Protein 2X78 (pdb70)

Structure (mmCIF, N/CA/C/O backbone):
data_2X78
#
_entry.id   2X78
#
_cell.length_a   51.800
_cell.length_b   98.040
_cell.length_c   240.320
_cell.angle_alpha   90.00
_cell.angle_beta   90.00
_cell.angle_gamma   90.00
#
_symmetry.space_group_name_H-M   'C 2 2 21'
#
loop_
_entity.id
_entity.type
_entity.pdbx_description
1 polymer INTEGRASE
2 water water
#
loop_
_atom_site.group_PDB
_atom_site.id
_atom_site.type_symbol
_atom_site.label_atom_id
_atom_site.label_alt_id
_atom_site.label_comp_id
_atom_site.label_asym_id
_atom_site.label_entity_id
_atom_site.label_seq_id
_atom_site.pdbx_PDB_ins_code
_atom_site.Cartn_x
_atom_site.Cartn_y
_atom_site.Cartn_z
_atom_site.occupancy
_atom_site.B_iso_or_equiv
_atom_site.auth_seq_id
_atom_site.auth_comp_id
_atom_site.auth_asym_id
_atom_site.auth_atom_id
_atom_site.pdbx_PDB_model_num
ATOM 1 N N . GLN A 1 10 ? 42.065 42.385 98.150 1.00 61.19 119 GLN A N 1
ATOM 2 C CA . GLN A 1 10 ? 42.976 41.210 98.310 1.00 61.56 119 GLN A CA 1
ATOM 3 C C . GLN A 1 10 ? 42.198 39.893 98.293 1.00 60.57 119 GLN A C 1
ATOM 4 O O . GLN A 1 10 ? 41.190 39.758 98.980 1.00 60.78 119 GLN A O 1
ATOM 10 N N . LYS A 1 11 ? 42.679 38.930 97.505 1.00 59.68 120 LYS A N 1
ATOM 11 C CA . LYS A 1 11 ? 42.050 37.607 97.376 1.00 57.84 120 LYS A CA 1
ATOM 12 C C . LYS A 1 11 ? 42.940 36.511 97.981 1.00 56.42 120 LYS A C 1
ATOM 13 O O . LYS A 1 11 ? 44.158 36.698 98.093 1.00 56.34 120 LYS A O 1
ATOM 19 N N . PRO A 1 12 ? 42.343 35.361 98.375 1.00 54.98 121 PRO A N 1
ATOM 20 C CA . PRO A 1 12 ? 43.172 34.242 98.824 1.00 54.01 121 PRO A CA 1
ATOM 21 C C . PRO A 1 12 ? 44.156 33.807 97.731 1.00 52.88 121 PRO A C 1
ATOM 22 O O . PRO A 1 12 ? 43.869 33.971 96.545 1.00 53.61 121 PRO A O 1
ATOM 26 N N . PHE A 1 13 ? 45.309 33.278 98.137 1.00 51.14 122 PHE A N 1
ATOM 27 C CA . PHE A 1 13 ? 46.373 32.835 97.213 1.00 49.58 122 PHE A CA 1
ATOM 28 C C . PHE A 1 13 ? 47.208 33.955 96.566 1.00 49.35 122 PHE A C 1
ATOM 29 O O . PHE A 1 13 ? 48.077 33.664 95.751 1.00 50.08 122 PHE A O 1
ATOM 37 N N . ASP A 1 14 ? 46.964 35.216 96.928 1.00 48.42 123 ASP A N 1
ATOM 38 C CA . ASP A 1 14 ? 47.769 36.335 96.423 1.00 47.98 123 ASP A CA 1
ATOM 39 C C . ASP A 1 14 ? 49.216 36.241 96.895 1.00 47.55 123 ASP A C 1
ATOM 40 O O . ASP A 1 14 ? 50.150 36.380 96.101 1.00 47.88 123 ASP A O 1
ATOM 45 N N . LYS A 1 15 ? 49.387 36.006 98.195 1.00 45.38 124 LYS A N 1
ATOM 46 C CA . LYS A 1 15 ? 50.693 36.009 98.824 1.00 43.41 124 LYS A CA 1
ATOM 47 C C . LYS A 1 15 ? 50.783 34.875 99.838 1.00 41.19 124 LYS A C 1
ATOM 48 O O . LYS A 1 15 ? 49.980 34.814 100.770 1.00 40.73 124 LYS A O 1
ATOM 54 N N . PHE A 1 16 ? 51.735 33.965 99.623 1.00 38.26 125 PHE A N 1
ATOM 55 C CA . PHE A 1 16 ? 52.058 32.914 100.584 1.00 35.93 125 PHE A CA 1
ATOM 56 C C . PHE A 1 16 ? 53.289 33.343 101.373 1.00 35.74 125 PHE A C 1
ATOM 57 O O . PHE A 1 16 ? 54.177 34.010 100.830 1.00 34.67 125 PHE A O 1
ATOM 65 N N . PHE A 1 17 ? 53.330 32.947 102.645 1.00 34.23 126 PHE A N 1
ATOM 66 C CA . PHE A 1 17 ? 54.515 33.079 103.491 1.00 33.39 126 PHE A CA 1
ATOM 67 C C . PHE A 1 17 ? 54.968 31.681 103.812 1.00 32.34 126 PHE A C 1
ATOM 68 O O . PHE A 1 17 ? 54.210 30.923 104.432 1.00 31.53 126 PHE A O 1
ATOM 76 N N . ILE A 1 18 ? 56.176 31.324 103.368 1.00 29.58 127 ILE A N 1
ATOM 77 C CA . ILE A 1 18 ? 56.716 29.988 103.625 1.00 29.81 127 ILE A CA 1
ATOM 78 C C . ILE A 1 18 ? 57.942 30.005 104.528 1.00 30.17 127 ILE A C 1
ATOM 79 O O . ILE A 1 18 ? 58.745 30.945 104.494 1.00 30.57 127 ILE A O 1
ATOM 84 N N . ASP A 1 19 ? 58.087 28.942 105.309 1.00 28.41 128 ASP A N 1
ATOM 85 C CA . ASP A 1 19 ? 59.216 28.791 106.205 1.00 29.77 128 ASP A CA 1
ATOM 86 C C . ASP A 1 19 ? 59.261 27.359 106.683 1.00 28.88 128 ASP A C 1
ATOM 87 O O . ASP A 1 19 ? 58.289 26.611 106.514 1.00 28.09 128 ASP A O 1
ATOM 92 N N . TYR A 1 20 ? 60.388 26.986 107.281 1.00 27.58 129 TYR A N 1
ATOM 93 C CA . TYR A 1 20 ? 60.537 25.689 107.899 1.00 27.36 129 TYR A CA 1
ATOM 94 C C . TYR A 1 20 ? 60.618 25.783 109.412 1.00 28.02 129 TYR A C 1
ATOM 95 O O . TYR A 1 20 ? 61.288 26.670 109.956 1.00 28.52 129 TYR A O 1
ATOM 104 N N . ILE A 1 21 ? 59.935 24.855 110.081 1.00 27.43 130 ILE A N 1
ATOM 105 C CA . ILE A 1 21 ? 60.122 24.621 111.506 1.00 27.11 130 ILE A CA 1
ATOM 106 C C . ILE A 1 21 ? 60.912 23.321 111.650 1.00 27.12 130 ILE A C 1
ATOM 107 O O . ILE A 1 21 ? 60.688 22.382 110.894 1.00 27.26 130 ILE A O 1
ATOM 112 N N . GLY A 1 22 ? 61.835 23.276 112.611 1.00 26.06 131 GLY A N 1
ATOM 113 C CA . GLY A 1 22 ? 62.665 22.098 112.844 1.00 27.38 131 GLY A CA 1
ATOM 114 C C . GLY A 1 22 ? 64.164 22.402 112.828 1.00 27.12 131 GLY A C 1
ATOM 115 O O . GLY A 1 22 ? 64.556 23.543 112.589 1.00 28.92 131 GLY A O 1
ATOM 116 N N . PRO A 1 23 ? 65.014 21.384 113.050 1.00 27.10 132 PRO A N 1
ATOM 117 C CA . PRO A 1 23 ? 64.637 19.976 113.199 1.00 26.76 132 PRO A CA 1
ATOM 118 C C . PRO A 1 23 ? 63.947 19.689 114.521 1.00 27.84 132 PRO A C 1
ATOM 119 O O . PRO A 1 23 ? 64.169 20.393 115.517 1.00 28.57 132 PRO A O 1
ATOM 123 N N . LEU A 1 24 ? 63.089 18.673 114.487 1.00 27.28 133 LEU A N 1
ATOM 124 C CA . LEU A 1 24 ? 62.313 18.221 115.610 1.00 28.14 133 LEU A CA 1
ATOM 125 C C . LEU A 1 24 ? 62.746 16.775 115.816 1.00 29.41 133 LEU A C 1
ATOM 126 O O . LEU A 1 24 ? 63.350 16.189 114.909 1.00 28.91 133 LEU A O 1
ATOM 131 N N . PRO A 1 25 ? 62.482 16.198 117.007 1.00 30.51 134 PRO A N 1
ATOM 132 C CA . PRO A 1 25 ? 62.870 14.792 117.211 1.00 31.93 134 PRO A CA 1
ATOM 133 C C . PRO A 1 25 ? 62.306 13.906 116.092 1.00 33.22 134 PRO A C 1
ATOM 134 O O . PRO A 1 25 ? 61.092 13.943 115.849 1.00 32.50 134 PRO A O 1
ATOM 138 N N . PRO A 1 26 ? 63.175 13.121 115.414 1.00 34.89 135 PRO A N 1
ATOM 139 C CA . PRO A 1 26 ? 62.761 12.385 114.208 1.00 35.46 135 PRO A CA 1
ATOM 140 C C . PRO A 1 26 ? 61.573 11.448 114.425 1.00 36.19 135 PRO A C 1
ATOM 141 O O . PRO A 1 26 ? 61.481 10.790 115.459 1.00 35.99 135 PRO A O 1
ATOM 145 N N . SER A 1 27 ? 60.678 11.399 113.442 1.00 37.72 136 SER A N 1
ATOM 146 C CA . SER A 1 27 ? 59.511 10.506 113.469 1.00 39.08 136 SER A CA 1
ATOM 147 C C . SER A 1 27 ? 59.331 9.880 112.092 1.00 40.23 136 SER A C 1
ATOM 148 O O . SER A 1 27 ? 59.108 10.591 111.105 1.00 39.90 136 SER A O 1
ATOM 151 N N . GLN A 1 28 ? 59.451 8.554 112.036 1.00 40.97 137 GLN A N 1
ATOM 152 C CA . GLN A 1 28 ? 59.534 7.793 110.778 1.00 42.19 137 GLN A CA 1
ATOM 153 C C . GLN A 1 28 ? 60.259 8.535 109.661 1.00 41.49 137 GLN A C 1
ATOM 154 O O . GLN A 1 28 ? 59.775 8.603 108.522 1.00 41.50 137 GLN A O 1
ATOM 160 N N . GLY A 1 29 ? 61.420 9.093 110.011 1.00 39.69 138 GLY A N 1
ATOM 161 C CA . GLY A 1 29 ? 62.303 9.778 109.067 1.00 36.88 138 GLY A CA 1
ATOM 162 C C . GLY A 1 29 ? 62.113 11.279 108.997 1.00 35.95 138 GLY A C 1
ATOM 163 O O . GLY A 1 29 ? 62.992 11.996 108.523 1.00 35.37 138 GLY A O 1
ATOM 164 N N . TYR A 1 30 ? 60.965 11.759 109.469 1.00 33.83 139 TYR A N 1
ATOM 165 C CA . TYR A 1 30 ? 60.626 13.170 109.360 1.00 32.46 139 TYR A CA 1
ATOM 166 C C . TYR A 1 30 ? 61.218 13.989 110.496 1.00 31.43 139 TYR A C 1
ATOM 167 O O . TYR A 1 30 ? 61.274 13.530 111.635 1.00 30.16 139 TYR A O 1
ATOM 176 N N . LEU A 1 31 ? 61.644 15.204 110.168 1.00 30.50 140 LEU A N 1
ATOM 177 C CA . LEU A 1 31 ? 62.361 16.081 111.096 1.00 30.54 140 LEU A CA 1
ATOM 178 C C . LEU A 1 31 ? 61.895 17.536 110.991 1.00 28.90 140 LEU A C 1
ATOM 179 O O . LEU A 1 31 ? 62.148 18.340 111.892 1.00 28.22 140 LEU A O 1
ATOM 184 N N . TYR A 1 32 ? 61.241 17.873 109.880 1.00 26.38 141 TYR A N 1
ATOM 185 C CA . TYR A 1 32 ? 60.897 19.255 109.574 1.00 25.59 141 TYR A CA 1
ATOM 186 C C . TYR A 1 32 ? 59.414 19.381 109.209 1.00 25.10 141 TYR A C 1
ATOM 187 O O . TYR A 1 32 ? 58.777 18.383 108.838 1.00 23.10 141 TYR A O 1
ATOM 196 N N . VAL A 1 33 ? 58.882 20.601 109.330 1.00 22.78 142 VAL A N 1
ATOM 197 C CA . VAL A 1 33 ? 57.544 20.943 108.832 1.00 23.25 142 VAL A CA 1
ATOM 198 C C . VAL A 1 33 ? 57.634 22.212 107.980 1.00 23.93 142 VAL A C 1
ATOM 199 O O . VAL A 1 33 ? 58.062 23.253 108.478 1.00 24.70 142 VAL A O 1
ATOM 203 N N . LEU A 1 34 ? 57.229 22.133 106.707 1.00 24.17 143 LEU A N 1
ATOM 204 C CA . LEU A 1 34 ? 57.093 23.329 105.895 1.00 24.33 143 LEU A CA 1
ATOM 205 C C . LEU A 1 34 ? 55.769 23.984 106.258 1.00 24.56 143 LEU A C 1
ATOM 206 O O . LEU A 1 34 ? 54.733 23.322 106.275 1.00 23.81 143 LEU A O 1
ATOM 211 N N . VAL A 1 35 ? 55.816 25.283 106.538 1.00 25.06 144 VAL A N 1
ATOM 212 C CA . VAL A 1 35 ? 54.653 26.050 106.945 1.00 25.77 144 VAL A CA 1
ATOM 213 C C . VAL A 1 35 ? 54.325 26.996 105.800 1.00 26.85 144 VAL A C 1
ATOM 214 O O . VAL A 1 35 ? 55.187 27.751 105.361 1.00 29.03 144 VAL A O 1
ATOM 218 N N . VAL A 1 36 ? 53.102 26.930 105.282 1.00 27.49 145 VAL A N 1
ATOM 219 C CA . VAL A 1 36 ? 52.655 27.861 104.240 1.00 27.47 145 VAL A CA 1
ATOM 220 C C . VAL A 1 36 ? 51.437 28.625 104.767 1.00 28.82 145 VAL A C 1
ATOM 221 O O . VAL A 1 36 ? 50.423 28.017 105.132 1.00 28.37 145 VAL A O 1
ATOM 225 N N . VAL A 1 37 ? 51.542 29.950 104.812 1.00 29.44 146 VAL A N 1
ATOM 226 C CA . VAL A 1 37 ? 50.480 30.783 105.359 1.00 29.86 146 VAL A CA 1
ATOM 227 C C . VAL A 1 37 ? 49.969 31.720 104.273 1.00 31.04 146 VAL A C 1
ATOM 228 O O . VAL A 1 37 ? 50.744 32.451 103.669 1.00 31.68 146 VAL A O 1
ATOM 232 N N . ASP A 1 38 ? 48.663 31.672 104.021 1.00 31.34 147 ASP A N 1
ATOM 233 C CA . ASP A 1 38 ? 48.029 32.535 103.050 1.00 32.52 147 ASP A CA 1
ATOM 234 C C . ASP A 1 38 ? 47.872 33.936 103.639 1.00 33.94 147 ASP A C 1
ATOM 235 O O . ASP A 1 38 ? 47.327 34.112 104.740 1.00 34.30 147 ASP A O 1
ATOM 240 N N . GLY A 1 39 ? 48.337 34.933 102.893 1.00 34.64 148 GLY A N 1
ATOM 241 C CA . GLY A 1 39 ? 48.421 36.307 103.381 1.00 36.42 148 GLY A CA 1
ATOM 242 C C . GLY A 1 39 ? 47.094 36.915 103.777 1.00 38.21 148 GLY A C 1
ATOM 243 O O . GLY A 1 39 ? 46.996 37.635 104.778 1.00 38.33 148 GLY A O 1
ATOM 244 N N . MET A 1 40 ? 46.060 36.609 103.005 1.00 38.90 149 MET A N 1
ATOM 245 C CA . MET A 1 40 ? 44.766 37.237 103.216 1.00 39.89 149 MET A CA 1
ATOM 246 C C . MET A 1 40 ? 43.860 36.468 104.207 1.00 37.65 149 MET A C 1
ATOM 247 O O . MET A 1 40 ? 43.177 37.084 105.020 1.00 37.92 149 MET A O 1
ATOM 252 N N . THR A 1 41 ? 43.873 35.136 104.166 1.00 35.22 150 THR A N 1
ATOM 253 C CA . THR A 1 41 ? 42.982 34.352 105.031 1.00 32.22 150 THR A CA 1
ATOM 254 C C . THR A 1 41 ? 43.636 33.968 106.354 1.00 30.69 150 THR A C 1
ATOM 255 O O . THR A 1 41 ? 42.955 33.819 107.363 1.00 28.79 150 THR A O 1
ATOM 259 N N . GLY A 1 42 ? 44.956 33.819 106.345 1.00 28.38 151 GLY A N 1
ATOM 260 C CA . GLY A 1 42 ? 45.666 33.320 107.513 1.00 27.24 151 GLY A CA 1
ATOM 261 C C . GLY A 1 42 ? 45.628 31.801 107.577 1.00 26.88 151 GLY A C 1
ATOM 262 O O . GLY A 1 42 ? 46.008 31.220 108.595 1.00 28.25 151 GLY A O 1
ATOM 263 N N . PHE A 1 43 ? 45.162 31.155 106.499 1.00 24.81 152 PHE A N 1
ATOM 264 C CA . PHE A 1 43 ? 45.045 29.689 106.435 1.00 24.58 152 PHE A CA 1
ATOM 265 C C . PHE A 1 43 ? 46.462 29.139 106.368 1.00 24.60 152 PHE A C 1
ATOM 266 O O . PHE A 1 43 ? 47.299 29.695 105.673 1.00 23.55 152 PHE A O 1
ATOM 274 N N . THR A 1 44 ? 46.711 28.058 107.104 1.00 23.32 153 THR A N 1
ATOM 275 C CA . THR A 1 44 ? 48.024 27.464 107.224 1.00 24.29 153 THR A CA 1
ATOM 276 C C . THR A 1 44 ? 47.959 26.055 106.688 1.00 23.19 153 THR A C 1
ATOM 277 O O . THR A 1 44 ? 47.051 25.305 107.042 1.00 25.02 153 THR A O 1
ATOM 281 N N . TRP A 1 45 ? 48.921 25.704 105.839 1.00 21.93 154 TRP A N 1
ATOM 282 C CA . TRP A 1 45 ? 49.115 24.334 105.386 1.00 22.61 154 TRP A CA 1
ATOM 283 C C . TRP A 1 45 ? 50.425 23.819 105.945 1.00 22.78 154 TRP A C 1
ATOM 284 O O . TRP A 1 45 ? 51.435 24.523 105.923 1.00 23.86 154 TRP A O 1
ATOM 295 N N . LEU A 1 46 ? 50.415 22.584 106.426 1.00 23.18 155 LEU A N 1
ATOM 296 C CA . LEU A 1 46 ? 51.602 21.982 107.015 1.00 22.68 155 LEU A CA 1
ATOM 297 C C . LEU A 1 46 ? 51.977 20.736 106.248 1.00 22.84 155 LEU A C 1
ATOM 298 O O . LEU A 1 46 ? 51.130 19.884 105.985 1.00 22.47 155 LEU A O 1
ATOM 303 N N . TYR A 1 47 ? 53.257 20.627 105.902 1.00 22.53 156 TYR A N 1
ATOM 304 C CA . TYR A 1 47 ? 53.781 19.446 105.226 1.00 21.86 156 TYR A CA 1
ATOM 305 C C . TYR A 1 47 ? 55.010 18.945 105.961 1.00 22.84 156 TYR A C 1
ATOM 306 O O . TYR A 1 47 ? 55.969 19.704 106.133 1.00 21.10 156 TYR A O 1
ATOM 315 N N . PRO A 1 48 ? 54.991 17.673 106.413 1.00 22.90 157 PRO A N 1
ATOM 316 C CA . PRO A 1 48 ? 56.197 17.122 107.035 1.00 23.12 157 PRO A CA 1
ATOM 317 C C . PRO A 1 48 ? 57.249 16.875 105.949 1.00 24.93 157 PRO A C 1
ATOM 318 O O . PRO A 1 48 ? 56.872 16.507 104.824 1.00 24.13 157 PRO A O 1
ATOM 322 N N . THR A 1 49 ? 58.531 17.101 106.264 1.00 24.28 158 THR A N 1
ATOM 323 C CA . THR A 1 49 ? 59.627 16.800 105.339 1.00 26.96 158 THR A CA 1
ATOM 324 C C . THR A 1 49 ? 60.807 16.174 106.086 1.00 28.52 158 THR A C 1
ATOM 325 O O . THR A 1 49 ? 60.856 16.171 107.326 1.00 26.52 158 THR A O 1
ATOM 329 N N . LYS A 1 50 ? 61.755 15.638 105.328 1.00 30.27 159 LYS A N 1
ATOM 330 C CA . LYS A 1 50 ? 62.920 15.001 105.923 1.00 31.94 159 LYS A CA 1
ATOM 331 C C . LYS A 1 50 ? 64.090 15.978 105.996 1.00 31.61 159 LYS A C 1
ATOM 332 O O . LYS A 1 50 ? 65.083 15.719 106.675 1.00 31.80 159 LYS A O 1
ATOM 338 N N . ALA A 1 51 ? 63.940 17.116 105.319 1.00 29.87 160 ALA A N 1
ATOM 339 C CA . ALA A 1 51 ? 64.987 18.115 105.204 1.00 28.44 160 ALA A CA 1
ATOM 340 C C . ALA A 1 51 ? 64.305 19.422 104.852 1.00 28.99 160 ALA A C 1
ATOM 341 O O . ALA A 1 51 ? 63.231 19.401 104.258 1.00 28.33 160 ALA A O 1
ATOM 343 N N . PRO A 1 52 ? 64.917 20.565 105.222 1.00 29.07 161 PRO A N 1
ATOM 344 C CA . PRO A 1 52 ? 64.383 21.826 104.767 1.00 29.10 161 PRO A CA 1
ATOM 345 C C . PRO A 1 52 ? 64.979 22.146 103.390 1.00 30.46 161 PRO A C 1
ATOM 346 O O . PRO A 1 52 ? 65.658 23.158 103.225 1.00 30.88 161 PRO A O 1
ATOM 350 N N . SER A 1 53 ? 64.723 21.260 102.426 1.00 31.03 162 SER A N 1
ATOM 351 C CA . SER A 1 53 ? 65.343 21.320 101.102 1.00 31.50 162 SER A CA 1
ATOM 352 C C . SER A 1 53 ? 64.463 22.020 100.072 1.00 31.66 162 SER A C 1
ATOM 353 O O . SER A 1 53 ? 63.236 22.137 100.243 1.00 31.42 162 SER A O 1
ATOM 356 N N . THR A 1 54 ? 65.101 22.519 99.020 1.00 32.00 163 THR A N 1
ATOM 357 C CA . THR A 1 54 ? 64.393 23.029 97.844 1.00 32.23 163 THR A CA 1
ATOM 358 C C . THR A 1 54 ? 63.457 21.952 97.288 1.00 31.83 163 THR A C 1
ATOM 359 O O . THR A 1 54 ? 62.333 22.244 96.900 1.00 32.68 163 THR A O 1
ATOM 363 N N . SER A 1 55 ? 63.944 20.711 97.271 1.00 31.55 164 SER A N 1
ATOM 364 C CA . SER A 1 55 ? 63.244 19.555 96.729 1.00 30.63 164 SER A CA 1
ATOM 365 C C . SER A 1 55 ? 61.914 19.268 97.454 1.00 29.52 164 SER A C 1
ATOM 366 O O . SER A 1 55 ? 60.873 19.100 96.810 1.00 28.64 164 SER A O 1
ATOM 369 N N . ALA A 1 56 ? 61.956 19.207 98.783 1.00 27.90 165 ALA A N 1
ATOM 370 C CA . ALA A 1 56 ? 60.749 18.996 99.586 1.00 26.99 165 ALA A CA 1
ATOM 371 C C . ALA A 1 56 ? 59.771 20.161 99.426 1.00 26.72 165 ALA A C 1
ATOM 372 O O . ALA A 1 56 ? 58.566 19.953 99.362 1.00 27.73 165 ALA A O 1
ATOM 374 N N . THR A 1 57 ? 60.304 21.377 99.371 1.00 25.00 166 THR A N 1
ATOM 375 C CA . THR A 1 57 ? 59.518 22.591 99.209 1.00 26.26 166 THR A CA 1
ATOM 376 C C . THR A 1 57 ? 58.758 22.615 97.881 1.00 28.61 166 THR A C 1
ATOM 377 O O . THR A 1 57 ? 57.556 22.951 97.853 1.00 27.21 166 THR A O 1
ATOM 381 N N . VAL A 1 58 ? 59.457 22.248 96.798 1.00 27.70 167 VAL A N 1
ATOM 382 C CA . VAL A 1 58 ? 58.857 22.144 95.467 1.00 28.08 167 VAL A CA 1
ATOM 383 C C . VAL A 1 58 ? 57.788 21.041 95.392 1.00 28.22 167 VAL A C 1
ATOM 384 O O . VAL A 1 58 ? 56.735 21.246 94.788 1.00 27.17 167 VAL A O 1
ATOM 388 N N . LYS A 1 59 ? 58.048 19.880 96.000 1.00 27.24 168 LYS A N 1
ATOM 389 C CA . LYS A 1 59 ? 57.045 18.819 96.043 1.00 28.69 168 LYS A CA 1
ATOM 390 C C . LYS A 1 59 ? 55.745 19.257 96.749 1.00 28.57 168 LYS A C 1
ATOM 391 O O . LYS A 1 59 ? 54.636 19.003 96.247 1.00 27.13 168 LYS A O 1
ATOM 397 N N . SER A 1 60 ? 55.895 19.917 97.897 1.00 26.40 169 SER A N 1
ATOM 398 C CA . SER A 1 60 ? 54.750 20.410 98.673 1.00 25.47 169 SER A CA 1
ATOM 399 C C . SER A 1 60 ? 54.036 21.546 97.953 1.00 24.93 169 SER A C 1
ATOM 400 O O . SER A 1 60 ? 52.803 21.591 97.901 1.00 24.57 169 SER A O 1
ATOM 403 N N . LEU A 1 61 ? 54.799 22.475 97.395 1.00 24.63 170 LEU A N 1
ATOM 404 C CA . LEU A 1 61 ? 54.165 23.594 96.706 1.00 24.94 170 LEU A CA 1
ATOM 405 C C . LEU A 1 61 ? 53.484 23.204 95.383 1.00 24.87 170 LEU A C 1
ATOM 406 O O . LEU A 1 61 ? 52.513 23.856 94.995 1.00 25.96 170 LEU A O 1
ATOM 411 N N . ASN A 1 62 ? 53.939 22.153 94.725 1.00 23.04 171 ASN A N 1
ATOM 412 C CA . ASN A 1 62 ? 53.299 21.646 93.524 1.00 24.34 171 ASN A CA 1
ATOM 413 C C . ASN A 1 62 ? 51.910 21.130 93.854 1.00 24.23 171 ASN A C 1
ATOM 414 O O . ASN A 1 62 ? 51.025 21.323 93.130 1.00 23.10 171 ASN A O 1
ATOM 419 N N . VAL A 1 63 ? 51.773 20.475 94.983 1.00 23.29 172 VAL A N 1
ATOM 420 C CA . VAL A 1 63 ? 50.495 19.991 95.482 1.00 23.35 172 VAL A CA 1
ATOM 421 C C . VAL A 1 63 ? 49.547 21.162 95.725 1.00 24.80 172 VAL A C 1
ATOM 422 O O . VAL A 1 63 ? 48.439 21.192 95.189 1.00 25.35 172 VAL A O 1
ATOM 426 N N . LEU A 1 64 ? 50.009 22.150 96.485 1.00 24.69 173 LEU A N 1
ATOM 427 C CA . LEU A 1 64 ? 49.209 23.326 96.801 1.00 25.20 173 LEU A CA 1
ATOM 428 C C . LEU A 1 64 ? 48.848 24.160 95.570 1.00 26.38 173 LEU A C 1
ATOM 429 O O . LEU A 1 64 ? 47.696 24.609 95.435 1.00 26.85 173 LEU A O 1
ATOM 434 N N . THR A 1 65 ? 49.814 24.374 94.669 1.00 26.06 174 THR A N 1
ATOM 435 C CA . THR A 1 65 ? 49.546 25.141 93.451 1.00 26.37 174 THR A CA 1
ATOM 436 C C . THR A 1 65 ? 48.738 24.375 92.392 1.00 25.42 174 THR A C 1
ATOM 437 O O . THR A 1 65 ? 48.397 24.929 91.357 1.00 25.19 174 THR A O 1
ATOM 441 N N . SER A 1 66 ? 48.430 23.104 92.650 1.00 25.68 175 SER A N 1
ATOM 442 C CA . SER A 1 66 ? 47.423 22.398 91.869 1.00 25.73 175 SER A CA 1
ATOM 443 C C . SER A 1 66 ? 46.009 22.985 92.126 1.00 27.38 175 SER A C 1
ATOM 444 O O . SER A 1 66 ? 45.102 22.772 91.317 1.00 25.81 175 SER A O 1
ATOM 447 N N . ILE A 1 67 ? 45.839 23.711 93.244 1.00 27.25 176 ILE A N 1
ATOM 448 C CA . ILE A 1 67 ? 44.573 24.401 93.600 1.00 28.67 176 ILE A CA 1
ATOM 449 C C . ILE A 1 67 ? 44.466 25.775 92.909 1.00 30.08 176 ILE A C 1
ATOM 450 O O . ILE A 1 67 ? 43.426 26.134 92.346 1.00 31.30 176 ILE A O 1
ATOM 455 N N . ALA A 1 68 ? 45.539 26.551 92.998 1.00 31.17 177 ALA A N 1
ATOM 456 C CA . ALA A 1 68 ? 45.637 27.867 92.366 1.00 32.50 177 ALA A CA 1
ATOM 457 C C . ALA A 1 68 ? 47.083 28.330 92.472 1.00 33.79 177 ALA A C 1
ATOM 458 O O . ALA A 1 68 ? 47.789 27.953 93.404 1.00 33.81 177 ALA A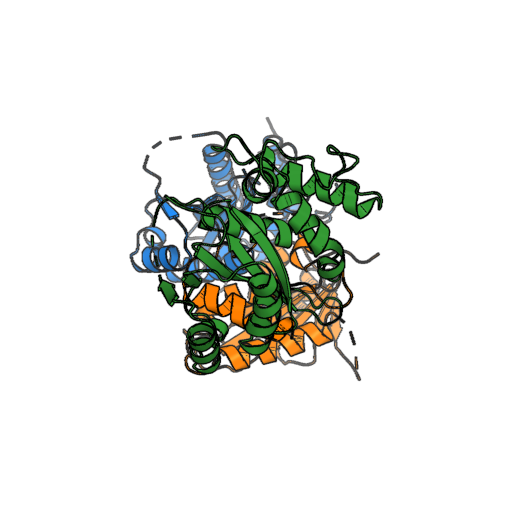 O 1
ATOM 460 N N . ILE A 1 69 ? 47.521 29.134 91.510 1.00 35.88 178 ILE A N 1
ATOM 461 C CA . ILE A 1 69 ? 48.911 29.594 91.446 1.00 36.84 178 ILE A CA 1
ATOM 462 C C . ILE A 1 69 ? 49.016 30.945 92.144 1.00 36.33 178 ILE A C 1
ATOM 463 O O . ILE A 1 69 ? 48.359 31.908 91.727 1.00 37.78 178 ILE A O 1
ATOM 468 N N . PRO A 1 70 ? 49.829 31.025 93.209 1.00 35.38 179 PRO A N 1
ATOM 469 C CA . PRO A 1 70 ? 49.921 32.263 93.972 1.00 36.01 179 PRO A CA 1
ATOM 470 C C . PRO A 1 70 ? 50.706 33.325 93.200 1.00 37.33 179 PRO A C 1
ATOM 471 O O . PRO A 1 70 ? 51.591 32.982 92.425 1.00 37.72 179 PRO A O 1
ATOM 475 N N . ARG A 1 71 ? 50.369 34.599 93.378 1.00 38.96 180 ARG A N 1
ATOM 476 C CA . ARG A 1 71 ? 51.109 35.652 92.684 1.00 40.24 180 ARG A CA 1
ATOM 477 C C . ARG A 1 71 ? 52.494 35.841 93.301 1.00 39.48 180 ARG A C 1
ATOM 478 O O . ARG A 1 71 ? 53.475 36.010 92.576 1.00 39.49 180 ARG A O 1
ATOM 486 N N . VAL A 1 72 ? 52.567 35.772 94.632 1.00 39.05 181 VAL A N 1
ATOM 487 C CA . VAL A 1 72 ? 53.789 36.060 95.384 1.00 38.16 181 VAL A CA 1
ATOM 488 C C . VAL A 1 72 ? 54.077 34.993 96.460 1.00 38.50 181 VAL A C 1
ATOM 489 O O . VAL A 1 72 ? 53.192 34.623 97.223 1.00 38.59 181 VAL A O 1
ATOM 493 N N . ILE A 1 73 ? 55.316 34.509 96.519 1.00 38.14 182 ILE A N 1
ATOM 494 C CA . ILE A 1 73 ? 55.778 33.694 97.641 1.00 37.54 182 ILE A CA 1
ATOM 495 C C . ILE A 1 73 ? 56.845 34.436 98.427 1.00 39.70 182 ILE A C 1
ATOM 496 O O . ILE A 1 73 ? 57.882 34.835 97.875 1.00 40.88 182 ILE A O 1
ATOM 501 N N . HIS A 1 74 ? 56.582 34.613 99.720 1.00 40.62 183 HIS A N 1
ATOM 502 C CA . HIS A 1 74 ? 57.459 35.353 100.609 1.00 41.65 183 HIS A CA 1
ATOM 503 C C . HIS A 1 74 ? 58.163 34.431 101.611 1.00 41.71 183 HIS A C 1
ATOM 504 O O . HIS A 1 74 ? 57.513 33.681 102.342 1.00 41.12 183 HIS A O 1
ATOM 511 N N . SER A 1 75 ? 59.474 34.519 101.676 1.00 41.59 184 SER A N 1
ATOM 512 C CA . SER A 1 75 ? 60.302 33.716 102.533 1.00 41.68 184 SER A CA 1
ATOM 513 C C . SER A 1 75 ? 61.495 34.488 103.057 1.00 42.93 184 SER A C 1
ATOM 514 O O . SER A 1 75 ? 61.688 35.620 102.724 1.00 43.03 184 SER A O 1
ATOM 517 N N . ASP A 1 76 ? 62.254 33.855 103.927 1.00 44.02 185 ASP A N 1
ATOM 518 C CA . ASP A 1 76 ? 63.504 34.372 104.449 1.00 45.53 185 ASP A CA 1
ATOM 519 C C . ASP A 1 76 ? 64.667 33.947 103.570 1.00 45.95 185 ASP A C 1
ATOM 520 O O . ASP A 1 76 ? 64.484 33.672 102.425 1.00 46.25 185 ASP A O 1
ATOM 525 N N . GLN A 1 77 ? 65.870 33.950 104.092 1.00 46.75 186 GLN A N 1
ATOM 526 C CA . GLN A 1 77 ? 67.050 33.623 103.292 1.00 47.18 186 GLN A CA 1
ATOM 527 C C . GLN A 1 77 ? 67.463 32.165 103.346 1.00 46.15 186 GLN A C 1
ATOM 528 O O . GLN A 1 77 ? 68.517 31.819 102.916 1.00 47.12 186 GLN A O 1
ATOM 534 N N . GLY A 1 78 ? 66.642 31.331 103.938 1.00 44.50 187 GLY A N 1
ATOM 535 C CA . GLY A 1 78 ? 66.932 29.905 104.069 1.00 42.14 187 GLY A CA 1
ATOM 536 C C . GLY A 1 78 ? 67.434 29.284 102.782 1.00 41.53 187 GLY A C 1
ATOM 537 O O . GLY A 1 78 ? 67.058 29.720 101.689 1.00 41.62 187 GLY A O 1
ATOM 538 N N . ALA A 1 79 ? 68.284 28.264 102.912 1.00 40.44 188 ALA A N 1
ATOM 539 C CA . ALA A 1 79 ? 68.868 27.572 101.757 1.00 39.67 188 ALA A CA 1
ATOM 540 C C . ALA A 1 79 ? 67.816 27.084 100.749 1.00 39.43 188 ALA A C 1
ATOM 541 O O . ALA A 1 79 ? 68.012 27.199 99.532 1.00 39.54 188 ALA A O 1
ATOM 543 N N . ALA A 1 80 ? 66.702 26.552 101.259 1.00 38.11 189 ALA A N 1
ATOM 544 C CA . ALA A 1 80 ? 65.621 26.042 100.412 1.00 37.66 189 ALA A CA 1
ATOM 545 C C . ALA A 1 80 ? 65.107 27.077 99.425 1.00 37.60 189 ALA A C 1
ATOM 546 O O . ALA A 1 80 ? 64.785 26.731 98.285 1.00 37.59 189 ALA A O 1
ATOM 548 N N . PHE A 1 81 ? 65.050 28.336 99.867 1.00 37.54 190 PHE A N 1
ATOM 549 C CA . PHE A 1 81 ? 64.334 29.400 99.153 1.00 38.71 190 PHE A CA 1
ATOM 550 C C . PHE A 1 81 ? 65.215 30.302 98.270 1.00 40.22 190 PHE A C 1
ATOM 551 O O . PHE A 1 81 ? 64.728 30.932 97.322 1.00 40.16 190 PHE A O 1
ATOM 559 N N . THR A 1 82 ? 66.506 30.359 98.583 1.00 42.43 191 THR A N 1
ATOM 560 C CA . THR A 1 82 ? 67.451 31.203 97.840 1.00 43.19 191 THR A CA 1
ATOM 561 C C . THR A 1 82 ? 68.180 30.453 96.720 1.00 44.27 191 THR A C 1
ATOM 562 O O . THR A 1 82 ? 69.001 31.047 96.013 1.00 45.27 191 THR A O 1
ATOM 566 N N . SER A 1 83 ? 67.878 29.165 96.555 1.00 44.52 192 SER A N 1
ATOM 567 C CA . SER A 1 83 ? 68.522 28.330 95.534 1.00 45.34 192 SER A CA 1
ATOM 568 C C . SER A 1 83 ? 68.085 28.689 94.116 1.00 45.58 192 SER A C 1
ATOM 569 O O . SER A 1 83 ? 67.038 29.307 93.919 1.00 46.13 192 SER A O 1
ATOM 572 N N . SER A 1 84 ? 68.886 28.288 93.131 1.00 45.51 193 SER A N 1
ATOM 573 C CA . SER A 1 84 ? 68.571 28.560 91.729 1.00 45.04 193 SER A CA 1
ATOM 574 C C . SER A 1 84 ? 67.476 27.609 91.234 1.00 44.53 193 SER A C 1
ATOM 575 O O . SER A 1 84 ? 66.642 27.985 90.403 1.00 44.76 193 SER A O 1
ATOM 578 N N . THR A 1 85 ? 67.478 26.382 91.753 1.00 43.67 194 THR A N 1
ATOM 579 C CA . THR A 1 85 ? 66.413 25.424 91.469 1.00 43.56 194 THR A CA 1
ATOM 580 C C . THR A 1 85 ? 65.028 26.003 91.818 1.00 43.57 194 THR A C 1
ATOM 581 O O . THR A 1 85 ? 64.080 25.879 91.029 1.00 42.60 194 THR A O 1
ATOM 585 N N . PHE A 1 86 ? 64.932 26.650 92.984 1.00 42.48 195 PHE A N 1
ATOM 586 C CA . PHE A 1 86 ? 63.676 27.225 93.460 1.00 42.24 195 PHE A CA 1
ATOM 587 C C . PHE A 1 86 ? 63.290 28.466 92.664 1.00 43.04 195 PHE A C 1
ATOM 588 O O . PHE A 1 86 ? 62.100 28.726 92.442 1.00 42.75 195 PHE A O 1
ATOM 596 N N . ALA A 1 87 ? 64.306 29.221 92.243 1.00 43.58 196 ALA A N 1
ATOM 597 C CA . ALA A 1 87 ? 64.149 30.348 91.317 1.00 43.65 196 ALA A CA 1
ATOM 598 C C . ALA A 1 87 ? 63.581 29.895 89.973 1.00 44.23 196 ALA A C 1
ATOM 599 O O . ALA A 1 87 ? 62.637 30.500 89.460 1.00 44.80 196 ALA A O 1
ATOM 601 N N . GLU A 1 88 ? 64.158 28.827 89.417 1.00 44.86 197 GLU A N 1
ATOM 602 C CA . GLU A 1 88 ? 63.690 28.227 88.166 1.00 45.31 197 GLU A CA 1
ATOM 603 C C . GLU A 1 88 ? 62.262 27.707 88.289 1.00 44.74 197 GLU A C 1
ATOM 604 O O . GLU A 1 88 ? 61.448 27.916 87.383 1.00 45.06 197 GLU A O 1
ATOM 610 N N . TRP A 1 89 ? 61.969 27.015 89.396 1.00 43.75 198 TRP A N 1
ATOM 611 C CA . TRP A 1 89 ? 60.629 26.474 89.653 1.00 41.51 198 TRP A CA 1
ATOM 612 C C . TRP A 1 89 ? 59.609 27.598 89.707 1.00 42.08 198 TRP A C 1
ATOM 613 O O . TRP A 1 89 ? 58.571 27.519 89.056 1.00 42.23 198 TRP A O 1
ATOM 624 N N . ALA A 1 90 ? 59.914 28.643 90.471 1.00 42.25 199 ALA A N 1
ATOM 625 C CA . ALA A 1 90 ? 59.018 29.789 90.601 1.00 43.06 199 ALA A CA 1
ATOM 626 C C . ALA A 1 90 ? 58.802 30.543 89.289 1.00 44.56 199 ALA A C 1
ATOM 627 O O . ALA A 1 90 ? 57.662 30.877 88.950 1.00 44.48 199 ALA A O 1
ATOM 629 N N . LYS A 1 91 ? 59.883 30.824 88.559 1.00 46.27 200 LYS A N 1
ATOM 630 C CA . LYS A 1 91 ? 59.755 31.587 87.317 1.00 47.29 200 LYS A CA 1
ATOM 631 C C . LYS A 1 91 ? 58.895 30.843 86.298 1.00 46.92 200 LYS A C 1
ATOM 632 O O . LYS A 1 91 ? 58.046 31.455 85.661 1.00 47.30 200 LYS A O 1
ATOM 638 N N . GLU A 1 92 ? 59.105 29.530 86.177 1.00 47.03 201 GLU A N 1
ATOM 639 C CA . GLU A 1 92 ? 58.289 28.655 85.326 1.00 48.77 201 GLU A CA 1
ATOM 640 C C . GLU A 1 92 ? 56.786 28.612 85.671 1.00 48.62 201 GLU A C 1
ATOM 641 O O . GLU A 1 92 ? 55.960 28.353 84.791 1.00 49.48 201 GLU A O 1
ATOM 647 N N . ARG A 1 93 ? 56.441 28.829 86.939 1.00 47.52 202 ARG A N 1
ATOM 648 C CA . ARG A 1 93 ? 55.049 28.756 87.396 0.50 46.70 202 ARG A CA 1
ATOM 649 C C . ARG A 1 93 ? 54.397 30.127 87.313 1.00 47.21 202 ARG A C 1
ATOM 650 O O . ARG A 1 93 ? 53.169 30.248 87.329 1.00 47.61 202 ARG A O 1
ATOM 665 N N . GLY A 1 94 ? 55.232 31.160 87.226 1.00 47.51 203 GLY A N 1
ATOM 666 C CA . GLY A 1 94 ? 54.770 32.536 87.088 1.00 47.37 203 GLY A CA 1
ATOM 667 C C . GLY A 1 94 ? 54.667 33.250 88.418 1.00 48.09 203 GLY A C 1
ATOM 668 O O . GLY A 1 94 ? 53.978 34.267 88.525 1.00 48.61 203 GLY A O 1
ATOM 669 N N . ILE A 1 95 ? 55.378 32.730 89.419 1.00 47.87 204 ILE A N 1
ATOM 670 C CA . ILE A 1 95 ? 55.296 33.218 90.801 1.00 47.63 204 ILE A CA 1
ATOM 671 C C . ILE A 1 95 ? 56.476 34.137 91.135 1.00 48.25 204 ILE A C 1
ATOM 672 O O . ILE A 1 95 ? 57.628 33.777 90.897 1.00 48.81 204 ILE A O 1
ATOM 677 N N . HIS A 1 96 ? 56.189 35.315 91.684 1.00 48.75 205 HIS A N 1
ATOM 678 C CA . HIS A 1 96 ? 57.241 36.232 92.115 1.00 50.00 205 HIS A CA 1
ATOM 679 C C . HIS A 1 96 ? 57.783 35.856 93.493 1.00 50.78 205 HIS A C 1
ATOM 680 O O . HIS A 1 96 ? 57.053 35.874 94.493 1.00 50.65 205 HIS A O 1
ATOM 687 N N . LEU A 1 97 ? 59.062 35.496 93.542 1.00 50.77 206 LEU A N 1
ATOM 688 C CA . LEU A 1 97 ? 59.722 35.254 94.815 1.00 50.88 206 LEU A CA 1
ATOM 689 C C . LEU A 1 97 ? 60.211 36.565 95.402 1.00 51.86 206 LEU A C 1
ATOM 690 O O . LEU A 1 97 ? 60.920 37.324 94.740 1.00 52.23 206 LEU A O 1
ATOM 695 N N . GLU A 1 98 ? 59.810 36.839 96.640 1.00 52.72 207 GLU A N 1
ATOM 696 C CA . GLU A 1 98 ? 60.363 37.958 97.376 1.00 53.45 207 GLU A CA 1
ATOM 697 C C . GLU A 1 98 ? 60.905 37.500 98.729 1.00 53.96 207 GLU A C 1
ATOM 698 O O . GLU A 1 98 ? 60.403 36.546 99.330 1.00 53.29 207 GLU A O 1
ATOM 704 N N . PHE A 1 99 ? 61.950 38.177 99.184 1.00 54.77 208 PHE A N 1
ATOM 705 C CA . PHE A 1 99 ? 62.706 37.746 100.350 1.00 56.25 208 PHE A CA 1
ATOM 706 C C . PHE A 1 99 ? 62.716 38.848 101.389 1.00 57.45 208 PHE A C 1
ATOM 707 O O . PHE A 1 99 ? 62.901 40.020 101.047 1.00 58.02 208 PHE A O 1
ATOM 715 N N . SER A 1 100 ? 62.504 38.473 102.650 1.00 59.17 209 SER A N 1
ATOM 716 C CA . SER A 1 100 ? 62.517 39.437 103.759 1.00 60.97 209 SER A CA 1
ATOM 717 C C . SER A 1 100 ? 63.939 39.914 104.059 1.00 62.37 209 SER A C 1
ATOM 718 O O . SER A 1 100 ? 64.911 39.165 103.891 1.00 62.91 209 SER A O 1
ATOM 721 N N . THR A 1 101 ? 64.041 41.161 104.513 1.00 63.74 210 THR A N 1
ATOM 722 C CA . THR A 1 101 ? 65.319 41.870 104.600 1.00 64.79 210 THR A CA 1
ATOM 723 C C . THR A 1 101 ? 65.707 42.212 106.042 1.00 64.85 210 THR A C 1
ATOM 724 O O . THR A 1 101 ? 64.905 42.762 106.804 1.00 65.10 210 THR A O 1
ATOM 728 N N . SER A 1 109 ? 52.970 46.148 109.040 1.00 87.89 218 SER A N 1
ATOM 729 C CA . SER A 1 109 ? 52.078 45.313 108.245 1.00 87.46 218 SER A CA 1
ATOM 730 C C . SER A 1 109 ? 51.343 44.313 109.141 1.00 87.28 218 SER A C 1
ATOM 731 O O . SER A 1 109 ? 51.970 43.522 109.857 1.00 87.23 218 SER A O 1
ATOM 734 N N . LYS A 1 110 ? 50.012 44.376 109.105 1.00 86.91 219 LYS A N 1
ATOM 735 C CA . LYS A 1 110 ? 49.134 43.452 109.836 1.00 86.60 219 LYS A CA 1
ATOM 736 C C . LYS A 1 110 ? 49.356 41.986 109.420 1.00 85.90 219 LYS A C 1
ATOM 737 O O . LYS A 1 110 ? 49.218 41.070 110.239 1.00 85.81 219 LYS A O 1
ATOM 743 N N . VAL A 1 111 ? 49.723 41.789 108.153 1.00 84.82 220 VAL A N 1
ATOM 744 C CA . VAL A 1 111 ? 49.947 40.461 107.567 1.00 83.56 220 VAL A CA 1
ATOM 745 C C . VAL A 1 111 ? 51.259 39.804 108.045 1.00 82.72 220 VAL A C 1
ATOM 746 O O . VAL A 1 111 ? 51.316 38.583 108.224 1.00 82.50 220 VAL A O 1
ATOM 750 N N . GLU A 1 112 ? 52.295 40.621 108.250 1.00 81.47 221 GLU A N 1
ATOM 751 C CA . GLU A 1 112 ? 53.621 40.151 108.689 1.00 80.01 221 GLU A CA 1
ATOM 752 C C . GLU A 1 112 ? 53.636 39.663 110.142 1.00 78.81 221 GLU A C 1
ATOM 753 O O . GLU A 1 112 ? 54.323 38.693 110.470 1.00 78.76 221 GLU A O 1
ATOM 759 N N . ARG A 1 113 ? 52.888 40.346 111.006 1.00 77.16 222 ARG A N 1
ATOM 760 C CA . ARG A 1 113 ? 52.830 40.009 112.430 1.00 75.06 222 ARG A CA 1
ATOM 761 C C . ARG A 1 113 ? 51.924 38.800 112.693 1.00 72.84 222 ARG A C 1
ATOM 762 O O . ARG A 1 113 ? 52.187 38.016 113.610 1.00 72.66 222 ARG A O 1
ATOM 770 N N . LYS A 1 114 ? 50.866 38.664 111.889 1.00 69.44 223 LYS A N 1
ATOM 771 C CA . LYS A 1 114 ? 49.971 37.503 111.934 1.00 66.19 223 LYS A CA 1
ATOM 772 C C . LYS A 1 114 ? 50.744 36.213 111.628 1.00 64.18 223 LYS A C 1
ATOM 773 O O . LYS A 1 114 ? 50.654 35.241 112.382 1.00 63.88 223 LYS A O 1
ATOM 779 N N . ASN A 1 115 ? 51.510 36.231 110.534 1.00 61.36 224 ASN A N 1
ATOM 780 C CA . ASN A 1 115 ? 52.343 35.100 110.103 1.00 58.62 224 ASN A CA 1
ATOM 781 C C . ASN A 1 115 ? 53.419 34.700 111.120 1.00 56.87 224 ASN A C 1
ATOM 782 O O . ASN A 1 115 ? 53.738 33.515 111.268 1.00 56.35 224 ASN A O 1
ATOM 787 N N . SER A 1 116 ? 53.968 35.698 111.811 1.00 54.78 225 SER A N 1
ATOM 788 C CA . SER A 1 116 ? 54.999 35.501 112.835 1.00 51.96 225 SER A CA 1
ATOM 789 C C . SER A 1 116 ? 54.430 34.795 114.073 1.00 50.13 225 SER A C 1
ATOM 790 O O . SER A 1 116 ? 55.046 33.874 114.619 1.00 50.01 225 SER A O 1
ATOM 793 N N . ASP A 1 117 ? 53.245 35.234 114.496 1.00 48.36 226 ASP A N 1
ATOM 794 C CA . ASP A 1 117 ? 52.512 34.626 115.608 1.00 46.32 226 ASP A CA 1
ATOM 795 C C . ASP A 1 117 ? 52.061 33.197 115.300 1.00 44.69 226 ASP A C 1
ATOM 796 O O . ASP A 1 117 ? 52.024 32.346 116.198 1.00 44.53 226 ASP A O 1
ATOM 801 N N . ILE A 1 118 ? 51.723 32.930 114.039 1.00 42.43 227 ILE A N 1
ATOM 802 C CA . ILE A 1 118 ? 51.406 31.555 113.617 1.00 40.75 227 ILE A CA 1
ATOM 803 C C . ILE A 1 118 ? 52.623 30.641 113.810 1.00 39.37 227 ILE A C 1
ATOM 804 O O . ILE A 1 118 ? 52.498 29.549 114.361 1.00 39.48 227 ILE A O 1
ATOM 809 N N . LYS A 1 119 ? 53.799 31.106 113.384 1.00 39.56 228 LYS A N 1
ATOM 810 C CA . LYS A 1 119 ? 55.040 30.338 113.520 1.00 38.96 228 LYS A CA 1
ATOM 811 C C . LYS A 1 119 ? 55.395 30.049 114.982 1.00 38.50 228 LYS A C 1
ATOM 812 O O . LYS A 1 119 ? 55.802 28.932 115.313 1.00 38.42 228 LYS A O 1
ATOM 819 N N . ARG A 1 120 ? 55.254 31.057 115.843 1.00 38.04 229 ARG A N 1
ATOM 820 C CA . ARG A 1 120 ? 55.524 30.898 117.280 1.00 37.78 229 ARG A CA 1
ATOM 821 C C . ARG A 1 120 ? 54.581 29.884 117.922 1.00 35.69 229 ARG A C 1
ATOM 822 O O . ARG A 1 120 ? 55.018 28.989 118.654 1.00 33.55 229 ARG A O 1
ATOM 830 N N . LEU A 1 121 ? 53.286 30.022 117.640 1.00 34.06 230 LEU A N 1
ATOM 831 C CA . LEU A 1 121 ? 52.299 29.093 118.175 1.00 32.68 230 LEU A CA 1
ATOM 832 C C . LEU A 1 121 ? 52.551 27.671 117.655 1.00 32.35 230 LEU A C 1
ATOM 833 O O . LEU A 1 121 ? 52.611 26.729 118.450 1.00 32.56 230 LEU A O 1
ATOM 838 N N . LEU A 1 122 ? 52.720 27.528 116.335 1.00 31.26 231 LEU A N 1
ATOM 839 C CA . LEU A 1 122 ? 53.055 26.236 115.720 1.00 30.90 231 LEU A CA 1
ATOM 840 C C . LEU A 1 122 ? 54.293 25.582 116.330 1.00 29.58 231 LEU A C 1
ATOM 841 O O . LEU A 1 122 ? 54.289 24.385 116.613 1.00 29.30 231 LEU A O 1
ATOM 846 N N . THR A 1 123 ? 55.356 26.362 116.517 1.00 29.71 232 THR A N 1
ATOM 847 C CA . THR A 1 123 ? 56.599 25.830 117.102 1.00 29.73 232 THR A CA 1
ATOM 848 C C . THR A 1 123 ? 56.345 25.313 118.512 1.00 28.90 232 THR A C 1
ATOM 849 O O . THR A 1 123 ? 56.700 24.180 118.843 1.00 28.45 232 THR A O 1
ATOM 853 N N . LYS A 1 124 ? 55.694 26.142 119.321 1.00 30.49 233 LYS A N 1
ATOM 854 C CA . LYS A 1 124 ? 55.239 25.757 120.664 1.00 31.40 233 LYS A CA 1
ATOM 855 C C . LYS A 1 124 ? 54.460 24.433 120.627 1.00 30.86 233 LYS A C 1
ATOM 856 O O . LYS A 1 124 ? 54.739 23.514 121.404 1.00 29.12 233 LYS A O 1
ATOM 862 N N . LEU A 1 125 ? 53.531 24.316 119.672 1.00 29.85 234 LEU A N 1
ATOM 863 C CA . LEU A 1 125 ? 52.699 23.119 119.572 1.00 28.00 234 LEU A CA 1
ATOM 864 C C . LEU A 1 125 ? 53.508 21.887 119.194 1.00 27.09 234 LEU A C 1
ATOM 865 O O . LEU A 1 125 ? 53.310 20.817 119.766 1.00 27.53 234 LEU A O 1
ATOM 870 N N . LEU A 1 126 ? 54.408 22.036 118.223 1.00 26.28 235 LEU A N 1
ATOM 871 C CA . LEU A 1 126 ? 55.195 20.907 117.731 1.00 27.24 235 LEU A CA 1
ATOM 872 C C . LEU A 1 126 ? 56.354 20.559 118.674 1.00 28.50 235 LEU A C 1
ATOM 873 O O . LEU A 1 126 ? 56.546 19.390 119.028 1.00 28.08 235 LEU A O 1
ATOM 878 N N . VAL A 1 127 ? 57.118 21.566 119.090 1.00 29.05 236 VAL A N 1
ATOM 879 C CA . VAL A 1 127 ? 58.191 21.326 120.072 1.00 31.77 236 VAL A CA 1
ATOM 880 C C . VAL A 1 127 ? 57.642 20.669 121.359 1.00 32.07 236 VAL A C 1
ATOM 881 O O . VAL A 1 127 ? 58.263 19.755 121.915 1.00 32.52 236 VAL A O 1
ATOM 885 N N . GLY A 1 128 ? 56.457 21.104 121.791 1.00 32.86 237 GLY A N 1
ATOM 886 C CA . GLY A 1 128 ? 55.792 20.527 122.961 1.00 32.06 237 GLY A CA 1
ATOM 887 C C . GLY A 1 128 ? 55.353 19.077 122.812 1.00 32.72 237 GLY A C 1
ATOM 888 O O . GLY A 1 128 ? 54.868 18.473 123.761 1.00 33.42 237 GLY A O 1
ATOM 889 N N . ARG A 1 129 ? 55.520 18.510 121.622 1.00 32.50 238 ARG A N 1
ATOM 890 C CA . ARG A 1 129 ? 55.068 17.156 121.346 1.00 32.82 238 ARG A CA 1
ATOM 891 C C . ARG A 1 129 ? 56.167 16.364 120.655 1.00 33.96 238 ARG A C 1
ATOM 892 O O . ARG A 1 129 ? 56.029 15.997 119.484 1.00 33.85 238 ARG A O 1
ATOM 900 N N . PRO A 1 130 ? 57.262 16.070 121.387 1.00 34.53 239 PRO A N 1
ATOM 901 C CA . PRO A 1 130 ? 58.471 15.545 120.754 1.00 33.39 239 PRO A CA 1
ATOM 902 C C . PRO A 1 130 ? 58.292 14.183 120.078 1.00 32.65 239 PRO A C 1
ATOM 903 O O . PRO A 1 130 ? 58.953 13.920 119.069 1.00 32.34 239 PRO A O 1
ATOM 907 N N . THR A 1 131 ? 57.408 13.339 120.613 1.00 33.13 240 THR A N 1
ATOM 908 C CA . THR A 1 131 ? 57.220 11.984 120.080 1.00 33.99 240 THR A CA 1
ATOM 909 C C . THR A 1 131 ? 56.009 11.854 119.157 1.00 33.53 240 THR A C 1
ATOM 910 O O . THR A 1 131 ? 55.925 10.896 118.389 1.00 33.61 240 THR A O 1
ATOM 914 N N . LYS A 1 132 ? 55.085 12.809 119.241 1.00 32.98 241 LYS A N 1
ATOM 915 C CA . LYS A 1 132 ? 53.815 12.730 118.510 1.00 33.47 241 LYS A CA 1
ATOM 916 C C . LYS A 1 132 ? 53.566 13.804 117.436 1.00 31.68 241 LYS A C 1
ATOM 917 O O . LYS A 1 132 ? 52.526 13.762 116.786 1.00 32.12 241 LYS A O 1
ATOM 923 N N . TRP A 1 133 ? 54.490 14.751 117.246 1.00 29.95 242 TRP A N 1
ATOM 924 C CA . TRP A 1 133 ? 54.242 15.923 116.389 1.00 27.89 242 TRP A CA 1
ATOM 925 C C . TRP A 1 133 ? 53.850 15.541 114.956 1.00 28.13 242 TRP A C 1
ATOM 926 O O . TRP A 1 133 ? 53.015 16.199 114.340 1.00 27.98 242 TRP A O 1
ATOM 937 N N . TYR A 1 134 ? 54.436 14.488 114.432 1.00 28.15 243 TYR A N 1
ATOM 938 C CA . TYR A 1 134 ? 54.212 14.049 113.079 1.00 28.53 243 TYR A CA 1
ATOM 939 C C . TYR A 1 134 ? 52.841 13.439 112.923 1.00 29.25 243 TYR A C 1
ATOM 940 O O . TYR A 1 134 ? 52.142 13.778 112.058 1.00 27.13 243 TYR A O 1
ATOM 949 N N . ASP A 1 135 ? 52.513 12.500 113.783 1.00 30.68 244 ASP A N 1
ATOM 950 C CA . ASP A 1 135 ? 51.206 11.888 113.782 1.00 32.95 244 ASP A CA 1
ATOM 951 C C . ASP A 1 135 ? 50.085 12.872 113.963 1.00 31.41 244 ASP A C 1
ATOM 952 O O . ASP A 1 135 ? 49.067 12.710 113.402 1.00 33.36 244 ASP A O 1
ATOM 957 N N . LEU A 1 136 ? 50.305 13.909 114.739 1.00 29.45 245 LEU A N 1
ATOM 958 C CA . LEU A 1 136 ? 49.283 14.871 115.016 1.00 28.06 245 LEU A CA 1
ATOM 959 C C . LEU A 1 136 ? 49.261 16.021 114.060 1.00 26.13 245 LEU A C 1
ATOM 960 O O . LEU A 1 136 ? 48.450 16.872 114.177 1.00 24.05 245 LEU A O 1
ATOM 965 N N . LEU A 1 137 ? 50.182 16.061 113.136 1.00 23.77 246 LEU A N 1
ATOM 966 C CA . LEU A 1 137 ? 50.274 17.211 112.244 1.00 23.71 246 LEU A CA 1
ATOM 967 C C . LEU A 1 137 ? 48.955 17.607 111.547 1.00 22.44 246 LEU A C 1
ATOM 968 O O . LEU A 1 137 ? 48.631 18.799 111.527 1.00 22.46 246 LEU A O 1
ATOM 973 N N . PRO A 1 138 ? 48.177 16.632 111.009 1.00 21.07 247 PRO A N 1
ATOM 974 C CA . PRO A 1 138 ? 46.890 17.033 110.401 1.00 23.73 247 PRO A CA 1
ATOM 975 C C . PRO A 1 138 ? 45.906 17.643 111.401 1.00 24.06 247 PRO A C 1
ATOM 976 O O . PRO A 1 138 ? 45.152 18.558 111.050 1.00 23.90 247 PRO A O 1
ATOM 980 N N . VAL A 1 139 ? 45.947 17.169 112.645 1.00 25.09 248 VAL A N 1
ATOM 981 C CA . VAL A 1 139 ? 45.144 17.747 113.725 1.00 25.01 248 VAL A CA 1
ATOM 982 C C . VAL A 1 139 ? 45.618 19.146 114.090 1.00 25.23 248 VAL A C 1
ATOM 983 O O . VAL A 1 139 ? 44.788 20.037 114.257 1.00 25.15 248 VAL A O 1
ATOM 987 N N . VAL A 1 140 ? 46.941 19.355 114.185 1.00 23.66 249 VAL A N 1
ATOM 988 C CA . VAL A 1 140 ? 47.483 20.711 114.370 1.00 23.51 249 VAL A CA 1
ATOM 989 C C . VAL A 1 140 ? 46.932 21.682 113.316 1.00 22.72 249 VAL A C 1
ATOM 990 O O . VAL A 1 140 ? 46.469 22.786 113.638 1.00 24.03 249 VAL A O 1
ATOM 994 N N . GLN A 1 141 ? 46.969 21.277 112.049 1.00 22.29 250 GLN A N 1
ATOM 995 C CA . GLN A 1 141 ? 46.488 22.154 110.992 1.00 22.24 250 GLN A CA 1
ATOM 996 C C . GLN A 1 141 ? 44.980 22.421 111.104 1.00 21.09 250 GLN A C 1
ATOM 997 O O . GLN A 1 141 ? 44.555 23.571 111.105 1.00 20.47 250 GLN A O 1
ATOM 1003 N N . LEU A 1 142 ? 44.194 21.358 111.195 1.00 22.18 251 LEU A N 1
ATOM 1004 C CA . LEU A 1 142 ? 42.728 21.485 111.265 1.00 25.00 251 LEU A CA 1
ATOM 1005 C C . LEU A 1 142 ? 42.279 22.380 112.439 1.00 24.70 251 LEU A C 1
ATOM 1006 O O . LEU A 1 142 ? 41.527 23.329 112.225 1.00 25.26 251 LEU A O 1
ATOM 1011 N N . ALA A 1 143 ? 42.780 22.103 113.649 1.00 25.47 252 ALA A N 1
ATOM 1012 C CA . ALA A 1 143 ? 42.498 22.934 114.841 1.00 25.93 252 ALA A CA 1
ATOM 1013 C C . ALA A 1 143 ? 42.904 24.402 114.678 1.00 26.11 252 ALA A C 1
ATOM 1014 O O . ALA A 1 143 ? 42.159 25.303 115.069 1.00 26.64 252 ALA A O 1
ATOM 1016 N N . LEU A 1 144 ? 44.071 24.661 114.094 1.00 25.46 253 LEU A N 1
ATOM 1017 C CA . LEU A 1 144 ? 44.496 26.039 113.868 1.00 25.67 253 LEU A CA 1
ATOM 1018 C C . LEU A 1 144 ? 43.594 26.781 112.879 1.00 26.60 253 LEU A C 1
ATOM 1019 O O . LEU A 1 144 ? 43.197 27.919 113.141 1.00 27.38 253 LEU A O 1
ATOM 1024 N N . ASN A 1 145 ? 43.272 26.146 111.747 1.00 26.35 254 ASN A N 1
ATOM 1025 C CA . ASN A 1 145 ? 42.462 26.804 110.709 1.00 26.38 254 ASN A CA 1
ATOM 1026 C C . ASN A 1 145 ? 40.974 26.936 111.073 1.00 26.50 254 ASN A C 1
ATOM 1027 O O . ASN A 1 145 ? 40.246 27.743 110.487 1.00 26.59 254 ASN A O 1
ATOM 1032 N N . ASN A 1 146 ? 40.530 26.127 112.020 1.00 27.56 255 ASN A N 1
ATOM 1033 C CA . ASN A 1 146 ? 39.124 26.114 112.395 1.00 30.17 255 ASN A CA 1
ATOM 1034 C C . ASN A 1 146 ? 38.868 26.691 113.785 1.00 30.30 255 ASN A C 1
ATOM 1035 O O . ASN A 1 146 ? 37.819 26.451 114.371 1.00 31.42 255 ASN A O 1
ATOM 1040 N N . THR A 1 147 ? 39.819 27.471 114.299 1.00 30.11 256 THR A N 1
ATOM 1041 C CA . THR A 1 147 ? 39.636 28.145 115.580 1.00 29.22 256 THR A CA 1
ATOM 1042 C C . THR A 1 147 ? 39.445 29.646 115.377 1.00 32.18 256 THR A C 1
ATOM 1043 O O . THR A 1 147 ? 40.235 30.293 114.685 1.00 31.39 256 THR A O 1
ATOM 1047 N N . TYR A 1 148 ? 38.372 30.188 115.960 1.00 33.83 257 TYR A N 1
ATOM 1048 C CA . TYR A 1 148 ? 38.127 31.621 115.925 1.00 36.01 257 TYR A CA 1
ATOM 1049 C C . TYR A 1 148 ? 39.354 32.330 116.437 1.00 38.30 257 TYR A C 1
ATOM 1050 O O . TYR A 1 148 ? 39.861 32.017 117.513 1.00 39.73 257 TYR A O 1
ATOM 1059 N N . SER A 1 149 ? 39.855 33.261 115.645 1.00 41.71 258 SER A N 1
ATOM 1060 C CA . SER A 1 149 ? 40.942 34.107 116.088 1.00 45.66 258 SER A CA 1
ATOM 1061 C C . SER A 1 149 ? 40.388 35.512 116.164 1.00 46.97 258 SER A C 1
ATOM 1062 O O . SER A 1 149 ? 39.792 35.993 115.194 1.00 47.02 258 SER A O 1
ATOM 1065 N N . PRO A 1 150 ? 40.546 36.160 117.333 1.00 48.71 259 PRO A N 1
ATOM 1066 C CA . PRO A 1 150 ? 40.050 37.521 117.551 1.00 49.97 259 PRO A CA 1
ATOM 1067 C C . PRO A 1 150 ? 40.626 38.554 116.571 1.00 50.91 259 PRO A C 1
ATOM 1068 O O . PRO A 1 150 ? 39.965 39.570 116.300 1.00 51.44 259 PRO A O 1
ATOM 1072 N N . VAL A 1 151 ? 41.829 38.293 116.044 1.00 51.49 260 VAL A N 1
ATOM 1073 C CA . VAL A 1 151 ? 42.471 39.177 115.050 1.00 51.55 260 VAL A CA 1
ATOM 1074 C C . VAL A 1 151 ? 41.816 39.104 113.660 1.00 50.87 260 VAL A C 1
ATOM 1075 O O . VAL A 1 151 ? 41.782 40.101 112.941 1.00 51.71 260 VAL A O 1
ATOM 1079 N N . LEU A 1 152 ? 41.302 37.933 113.287 1.00 49.49 261 LEU A N 1
ATOM 1080 C CA . LEU A 1 152 ? 40.626 37.766 111.995 1.00 48.25 261 LEU A CA 1
ATOM 1081 C C . LEU A 1 152 ? 39.105 38.034 112.017 1.00 46.99 261 LEU A C 1
ATOM 1082 O O . LEU A 1 152 ? 38.536 38.403 110.987 1.00 46.99 261 LEU A O 1
ATOM 1087 N N . LYS A 1 153 ? 38.461 37.852 113.177 1.00 45.21 262 LYS A N 1
ATOM 1088 C CA . LYS A 1 153 ? 36.985 37.922 113.315 1.00 43.89 262 LYS A CA 1
ATOM 1089 C C . LYS A 1 153 ? 36.267 36.692 112.699 1.00 42.78 262 LYS A C 1
ATOM 1090 O O . LYS A 1 153 ? 35.027 36.628 112.671 1.00 41.63 262 LYS A O 1
ATOM 1096 N N . TYR A 1 154 ? 37.063 35.733 112.213 1.00 40.49 263 TYR A N 1
ATOM 1097 C CA . TYR A 1 154 ? 36.585 34.493 111.596 1.00 39.72 263 TYR A CA 1
ATOM 1098 C C . TYR A 1 154 ? 37.604 33.403 111.843 1.00 37.59 263 TYR A C 1
ATOM 1099 O O . TYR A 1 154 ? 38.682 33.667 112.379 1.00 37.25 263 TYR A O 1
ATOM 1108 N N . THR A 1 155 ? 37.268 32.172 111.464 1.00 35.46 264 THR A N 1
ATOM 1109 C CA . THR A 1 155 ? 38.288 31.132 111.344 1.00 32.88 264 THR A CA 1
ATOM 1110 C C . THR A 1 155 ? 38.973 31.311 109.969 1.00 31.58 264 THR A C 1
ATOM 1111 O O . THR A 1 155 ? 38.330 31.782 109.028 1.00 31.70 264 THR A O 1
ATOM 1115 N N . PRO A 1 156 ? 40.279 30.979 109.852 1.00 30.04 265 PRO A N 1
ATOM 1116 C CA . PRO A 1 156 ? 40.878 31.004 108.512 1.00 28.73 265 PRO A CA 1
ATOM 1117 C C . PRO A 1 156 ? 40.103 30.167 107.489 1.00 28.17 265 PRO A C 1
ATOM 1118 O O . PRO A 1 156 ? 40.000 30.560 106.327 1.00 26.79 265 PRO A O 1
ATOM 1122 N N . HIS A 1 157 ? 39.574 29.026 107.922 1.00 28.75 266 HIS A N 1
ATOM 1123 C CA . HIS A 1 157 ? 38.810 28.136 107.042 1.00 30.99 266 HIS A CA 1
ATOM 1124 C C . HIS A 1 157 ? 37.582 28.841 106.434 1.00 32.79 266 HIS A C 1
ATOM 1125 O O . HIS A 1 157 ? 37.280 28.644 105.256 1.00 33.86 266 HIS A O 1
ATOM 1132 N N . GLN A 1 158 ? 36.894 29.655 107.236 1.00 31.88 267 GLN A N 1
ATOM 1133 C CA . GLN A 1 158 ? 35.754 30.440 106.760 1.00 33.50 267 GLN A CA 1
ATOM 1134 C C . GLN A 1 158 ? 36.184 31.486 105.735 1.00 33.57 267 GLN A C 1
ATOM 1135 O O . GLN A 1 158 ? 35.485 31.708 104.751 1.00 33.86 267 GLN A O 1
ATOM 1141 N N . LEU A 1 159 ? 37.324 32.132 105.971 1.00 34.61 268 LEU A N 1
ATOM 1142 C CA . LEU A 1 159 ? 37.811 33.178 105.066 1.00 34.53 268 LEU A CA 1
ATOM 1143 C C . LEU A 1 159 ? 38.234 32.603 103.719 1.00 35.32 268 LEU A C 1
ATOM 1144 O O . LEU A 1 159 ? 38.189 33.298 102.707 1.00 35.16 268 LEU A O 1
ATOM 1149 N N . LEU A 1 160 ? 38.641 31.332 103.718 1.00 35.65 269 LEU A N 1
ATOM 1150 C CA . LEU A 1 160 ? 39.060 30.656 102.497 1.00 35.70 269 LEU A CA 1
ATOM 1151 C C . LEU A 1 160 ? 37.880 30.017 101.767 1.00 36.48 269 LEU A C 1
ATOM 1152 O O . LEU A 1 160 ? 37.779 30.122 100.540 1.00 35.65 269 LEU A O 1
ATOM 1157 N N . PHE A 1 161 ? 37.004 29.351 102.516 1.00 36.72 270 PHE A N 1
ATOM 1158 C CA . PHE A 1 161 ? 35.968 28.521 101.905 1.00 38.82 270 PHE A CA 1
ATOM 1159 C C . PHE A 1 161 ? 34.582 29.173 101.774 1.00 40.82 270 PHE A C 1
ATOM 1160 O O . PHE A 1 161 ? 33.689 28.619 101.125 1.00 41.39 270 PHE A O 1
ATOM 1168 N N . GLY A 1 162 ? 34.404 30.348 102.370 1.00 43.20 271 GLY A N 1
ATOM 1169 C CA . GLY A 1 162 ? 33.108 31.019 102.337 1.00 46.00 271 GLY A CA 1
ATOM 1170 C C . GLY A 1 162 ? 32.444 31.089 103.698 1.00 48.38 271 GLY A C 1
ATOM 1171 O O . GLY A 1 162 ? 32.107 30.061 104.298 1.00 48.11 271 GLY A O 1
ATOM 1172 N N . ILE A 1 163 ? 32.287 32.314 104.190 1.00 50.83 272 ILE A N 1
ATOM 1173 C CA . ILE A 1 163 ? 31.533 32.586 105.404 1.00 53.24 272 ILE A CA 1
ATOM 1174 C C . ILE A 1 163 ? 30.044 32.525 105.062 1.00 54.26 272 ILE A C 1
ATOM 1175 O O . ILE A 1 163 ? 29.211 32.156 105.894 1.00 56.43 272 ILE A O 1
ATOM 1180 N N . ASP A 1 173 ? 32.502 22.926 115.718 1.00 73.60 282 ASP A N 1
ATOM 1181 C CA . ASP A 1 173 ? 31.613 22.213 114.805 1.00 73.57 282 ASP A CA 1
ATOM 1182 C C . ASP A 1 173 ? 32.379 21.164 113.985 1.00 73.16 282 ASP A C 1
ATOM 1183 O O . ASP A 1 173 ? 32.067 19.970 114.037 1.00 72.66 282 ASP A O 1
ATOM 1188 N N . THR A 1 174 ? 33.379 21.622 113.231 1.00 72.72 283 THR A N 1
ATOM 1189 C CA . THR A 1 174 ? 34.348 20.729 112.587 1.00 72.08 283 THR A CA 1
ATOM 1190 C C . THR A 1 174 ? 35.389 20.268 113.619 1.00 71.32 283 THR A C 1
ATOM 1191 O O . THR A 1 174 ? 36.127 19.296 113.399 1.00 71.06 283 THR A O 1
ATOM 1195 N N . LEU A 1 175 ? 35.407 20.968 114.756 1.00 69.96 284 LEU A N 1
ATOM 1196 C CA . LEU A 1 175 ? 36.296 20.683 115.877 1.00 68.65 284 LEU A CA 1
ATOM 1197 C C . LEU A 1 175 ? 35.721 19.727 116.925 1.00 68.17 284 LEU A C 1
ATOM 1198 O O . LEU A 1 175 ? 36.200 19.686 118.061 1.00 67.73 284 LEU A O 1
ATOM 1203 N N . ASP A 1 176 ? 34.714 18.946 116.544 1.00 68.02 285 ASP A N 1
ATOM 1204 C CA . ASP A 1 176 ? 34.139 17.929 117.435 1.00 67.85 285 ASP A CA 1
ATOM 1205 C C . ASP A 1 176 ? 35.062 16.701 117.558 1.00 67.07 285 ASP A C 1
ATOM 1206 O O . ASP A 1 176 ? 34.669 15.581 117.221 1.00 66.63 285 ASP A O 1
ATOM 1211 N N . LEU A 1 177 ? 36.285 16.936 118.046 1.00 66.41 286 LEU A N 1
ATOM 1212 C CA . LEU A 1 177 ? 37.340 15.917 118.151 1.00 65.62 286 LEU A CA 1
ATOM 1213 C C . LEU A 1 177 ? 37.433 15.414 119.591 1.00 65.34 286 LEU A C 1
ATOM 1214 O O . LEU A 1 177 ? 37.599 16.209 120.521 1.00 65.59 286 LEU A O 1
ATOM 1219 N N . THR A 1 178 ? 37.346 14.098 119.768 1.00 64.22 287 THR A N 1
ATOM 1220 C CA . THR A 1 178 ? 37.193 13.505 121.100 1.00 63.68 287 THR A CA 1
ATOM 1221 C C . THR A 1 178 ? 38.478 12.946 121.730 1.00 62.94 287 THR A C 1
ATOM 1222 O O . THR A 1 178 ? 38.634 12.979 122.953 1.00 62.46 287 THR A O 1
ATOM 1226 N N . ARG A 1 179 ? 39.384 12.439 120.897 1.00 62.21 288 ARG A N 1
ATOM 1227 C CA . ARG A 1 179 ? 40.637 11.815 121.353 1.00 61.87 288 ARG A CA 1
ATOM 1228 C C . ARG A 1 179 ? 41.418 12.717 122.322 1.00 60.73 288 ARG A C 1
ATOM 1229 O O . ARG A 1 179 ? 41.427 13.944 122.170 1.00 60.01 288 ARG A O 1
ATOM 1237 N N . GLU A 1 180 ? 42.068 12.100 123.311 1.00 59.60 289 GLU A N 1
ATOM 1238 C CA . GLU A 1 180 ? 42.818 12.831 124.344 1.00 58.38 289 GLU A CA 1
ATOM 1239 C C . GLU A 1 180 ? 43.845 13.825 123.781 1.00 56.78 289 GLU A C 1
ATOM 1240 O O . GLU A 1 180 ? 43.903 14.972 124.230 1.00 56.03 289 GLU A O 1
ATOM 1246 N N . GLU A 1 181 ? 44.640 13.390 122.803 1.00 54.95 290 GLU A N 1
ATOM 1247 C CA . GLU A 1 181 ? 45.665 14.256 122.196 1.00 53.26 290 GLU A CA 1
ATOM 1248 C C . GLU A 1 181 ? 45.076 15.382 121.332 1.00 51.27 290 GLU A C 1
ATOM 1249 O O . GLU A 1 181 ? 45.695 16.429 121.151 1.00 50.53 290 GLU A O 1
ATOM 1255 N N . GLU A 1 182 ? 43.864 15.164 120.835 1.00 49.53 291 GLU A N 1
ATOM 1256 C CA . GLU A 1 182 ? 43.175 16.138 120.002 1.00 47.38 291 GLU A CA 1
ATOM 1257 C C . GLU A 1 182 ? 42.558 17.263 120.824 1.00 45.70 291 GLU A C 1
ATOM 1258 O O . GLU A 1 182 ? 42.638 18.432 120.430 1.00 45.27 291 GLU A O 1
ATOM 1264 N N . LEU A 1 183 ? 41.941 16.913 121.958 1.00 43.25 292 LEU A N 1
ATOM 1265 C CA . LEU A 1 183 ? 41.370 17.916 122.866 1.00 41.07 292 LEU A CA 1
ATOM 1266 C C . LEU A 1 183 ? 42.473 18.767 123.501 1.00 39.29 292 LEU A C 1
ATOM 1267 O O . LEU A 1 183 ? 42.320 19.983 123.656 1.00 38.22 292 LEU A O 1
ATOM 1272 N N . SER A 1 184 ? 43.587 18.119 123.838 1.00 37.34 293 SER A N 1
ATOM 1273 C CA . SER A 1 184 ? 44.790 18.797 124.327 1.00 37.45 293 SER A CA 1
ATOM 1274 C C . SER A 1 184 ? 45.330 19.859 123.355 1.00 37.56 293 SER A C 1
ATOM 1275 O O . SER A 1 184 ? 45.775 20.927 123.781 1.00 37.70 293 SER A O 1
ATOM 1278 N N . LEU A 1 185 ? 45.290 19.554 122.056 1.00 37.28 294 LEU A N 1
ATOM 1279 C CA . LEU A 1 185 ? 45.692 20.495 121.019 1.00 36.28 294 LEU A CA 1
ATOM 1280 C C . LEU A 1 185 ? 44.760 21.709 121.005 1.00 35.24 294 LEU A C 1
ATOM 1281 O O . LEU A 1 185 ? 45.223 22.852 121.091 1.00 35.44 294 LEU A O 1
ATOM 1286 N N . LEU A 1 186 ? 43.455 21.459 120.916 1.00 33.66 295 LEU A N 1
ATOM 1287 C CA . LEU A 1 186 ? 42.453 22.531 120.912 1.00 33.55 295 LEU A CA 1
ATOM 1288 C C . LEU A 1 186 ? 42.569 23.447 122.127 1.00 32.64 295 LEU A C 1
ATOM 1289 O O . LEU A 1 186 ? 42.563 24.673 121.994 1.00 33.25 295 LEU A O 1
ATOM 1294 N N . GLN A 1 187 ? 42.679 22.837 123.300 1.00 32.55 296 GLN A N 1
ATOM 1295 C CA . GLN A 1 187 ? 42.862 23.546 124.566 1.00 33.80 296 GLN A CA 1
ATOM 1296 C C . GLN A 1 187 ? 44.065 24.484 124.536 1.00 32.62 296 GLN A C 1
ATOM 1297 O O . GLN A 1 187 ? 43.963 25.652 124.940 1.00 32.11 296 GLN A O 1
ATOM 1303 N N . GLU A 1 188 ? 45.195 23.985 124.029 1.00 31.85 297 GLU A N 1
ATOM 1304 C CA . GLU A 1 188 ? 46.413 24.796 123.958 1.00 30.61 297 GLU A CA 1
ATOM 1305 C C . GLU A 1 188 ? 46.346 25.941 122.936 1.00 30.83 297 GLU A C 1
ATOM 1306 O O . GLU A 1 188 ? 46.835 27.040 123.216 1.00 30.79 297 GLU A O 1
ATOM 1312 N N . ILE A 1 189 ? 45.733 25.700 121.770 1.00 29.46 298 ILE A N 1
ATOM 1313 C CA . ILE A 1 189 ? 45.522 26.762 120.778 1.00 29.42 298 ILE A CA 1
ATOM 1314 C C . ILE A 1 189 ? 44.599 27.849 121.344 1.00 30.33 298 ILE A C 1
ATOM 1315 O O . ILE A 1 189 ? 44.886 29.050 121.231 1.00 29.33 298 ILE A O 1
ATOM 1320 N N . ARG A 1 190 ? 43.499 27.416 121.961 1.00 31.78 299 ARG A N 1
ATOM 1321 C CA . ARG A 1 190 ? 42.494 28.336 122.508 1.00 32.81 299 ARG A CA 1
ATOM 1322 C C . ARG A 1 190 ? 43.078 29.202 123.629 1.00 33.55 299 ARG A C 1
ATOM 1323 O O . ARG A 1 190 ? 42.834 30.410 123.677 1.00 34.32 299 ARG A O 1
ATOM 1331 N N . THR A 1 191 ? 43.873 28.589 124.504 1.00 35.03 300 THR A N 1
ATOM 1332 C CA . THR A 1 191 ? 44.546 29.308 125.595 1.00 35.50 300 THR A CA 1
ATOM 1333 C C . THR A 1 191 ? 45.492 30.361 125.043 1.00 36.43 300 THR A C 1
ATOM 1334 O O . THR A 1 191 ? 45.504 31.507 125.497 1.00 35.77 300 THR A O 1
ATOM 1338 N N . SER A 1 192 ? 46.272 29.968 124.040 1.00 37.46 301 SER A N 1
ATOM 1339 C CA . SER A 1 192 ? 47.218 30.875 123.409 1.00 37.27 301 SER A CA 1
ATOM 1340 C C . SER A 1 192 ? 46.514 32.088 122.797 1.00 37.93 301 SER A C 1
ATOM 1341 O O . SER A 1 192 ? 46.975 33.218 122.953 1.00 39.05 301 SER A O 1
ATOM 1344 N N . LEU A 1 193 ? 45.388 31.856 122.130 1.00 38.31 302 LEU A N 1
ATOM 1345 C CA . LEU A 1 193 ? 44.646 32.930 121.467 1.00 39.45 302 LEU A CA 1
ATOM 1346 C C . LEU A 1 193 ? 43.743 33.777 122.368 1.00 39.52 302 LEU A C 1
ATOM 1347 O O . LEU A 1 193 ? 43.489 34.936 122.049 1.00 39.69 302 LEU A O 1
ATOM 1352 N N . TYR A 1 194 ? 43.225 33.207 123.459 1.00 39.26 303 TYR A N 1
ATOM 1353 C CA . TYR A 1 194 ? 42.155 33.892 124.214 1.00 39.56 303 TYR A CA 1
ATOM 1354 C C . TYR A 1 194 ? 42.571 34.461 125.578 1.00 41.56 303 TYR A C 1
ATOM 1355 O O . TYR A 1 194 ? 42.107 35.532 125.954 1.00 41.53 303 TYR A O 1
ATOM 1364 N N . HIS A 1 195 ? 43.433 33.751 126.306 1.00 44.27 304 HIS A N 1
ATOM 1365 C CA . HIS A 1 195 ? 44.032 34.275 127.548 1.00 47.89 304 HIS A CA 1
ATOM 1366 C C . HIS A 1 195 ? 44.774 35.617 127.347 1.00 50.34 304 HIS A C 1
ATOM 1367 O O . HIS A 1 195 ? 45.681 35.706 126.504 1.00 50.72 304 HIS A O 1
ATOM 1374 N N . PRO A 1 196 ? 44.380 36.661 128.120 1.00 52.19 305 PRO A N 1
ATOM 1375 C CA . PRO A 1 196 ? 44.892 38.044 128.024 1.00 53.07 305 PRO A CA 1
ATOM 1376 C C . PRO A 1 196 ? 46.410 38.152 127.849 1.00 53.60 305 PRO A C 1
ATOM 1377 O O . PRO A 1 196 ? 47.156 37.393 128.469 1.00 54.68 305 PRO A O 1
ATOM 1381 N N . PRO B 1 9 ? 21.585 16.373 103.719 1.00 60.12 118 PRO B N 1
ATOM 1382 C CA . PRO B 1 9 ? 22.053 16.447 102.333 1.00 59.78 118 PRO B CA 1
ATOM 1383 C C . PRO B 1 9 ? 23.583 16.504 102.263 1.00 59.20 118 PRO B C 1
ATOM 1384 O O . PRO B 1 9 ? 24.209 17.188 103.078 1.00 59.47 118 PRO B O 1
ATOM 1388 N N . GLN B 1 10 ? 24.167 15.803 101.290 1.00 58.01 119 GLN B N 1
ATOM 1389 C CA . GLN B 1 10 ? 25.622 15.597 101.223 1.00 56.33 119 GLN B CA 1
ATOM 1390 C C . GLN B 1 10 ? 26.441 16.897 101.166 1.00 54.35 119 GLN B C 1
ATOM 1391 O O . GLN B 1 10 ? 26.079 17.839 100.456 1.00 54.20 119 GLN B O 1
ATOM 1397 N N . LYS B 1 11 ? 27.537 16.923 101.927 1.00 51.39 120 LYS B N 1
ATOM 1398 C CA . LYS B 1 11 ? 28.455 18.068 102.013 1.00 48.99 120 LYS B CA 1
ATOM 1399 C C . LYS B 1 11 ? 29.790 17.767 101.310 1.00 45.55 120 LYS B C 1
ATOM 1400 O O . LYS B 1 11 ? 30.142 16.599 101.135 1.00 44.73 120 LYS B O 1
ATOM 1406 N N . PRO B 1 12 ? 30.551 18.819 100.934 1.00 42.89 121 PRO B N 1
ATOM 1407 C CA . PRO B 1 12 ? 31.936 18.607 100.505 1.00 41.65 121 PRO B CA 1
ATOM 1408 C C . PRO B 1 12 ? 32.732 17.897 101.592 1.00 41.02 121 PRO B C 1
ATOM 1409 O O . PRO B 1 12 ? 32.450 18.076 102.782 1.00 40.12 121 PRO B O 1
ATOM 1413 N N . PHE B 1 13 ? 33.700 17.082 101.188 1.00 40.71 122 PHE B N 1
ATOM 1414 C CA . PHE B 1 13 ? 34.584 16.389 102.138 1.00 41.36 122 PHE B CA 1
ATOM 1415 C C . PHE B 1 13 ? 33.875 15.333 102.983 1.00 41.61 122 PHE B C 1
ATOM 1416 O O . PHE B 1 13 ? 34.471 14.792 103.912 1.00 41.97 122 PHE B O 1
ATOM 1424 N N . ASP B 1 14 ? 32.613 15.041 102.659 1.00 41.29 123 ASP B N 1
ATOM 1425 C CA . ASP B 1 14 ? 31.868 13.950 103.289 1.00 41.34 123 ASP B CA 1
ATOM 1426 C C . ASP B 1 14 ? 32.374 12.589 102.860 1.00 39.90 123 ASP B C 1
ATOM 1427 O O . ASP B 1 14 ? 32.523 11.692 103.682 1.00 39.32 123 ASP B O 1
ATOM 1432 N N . LYS B 1 15 ? 32.598 12.437 101.558 1.00 38.70 124 LYS B N 1
ATOM 1433 C CA . LYS B 1 15 ? 32.972 11.159 100.977 1.00 37.78 124 LYS B CA 1
ATOM 1434 C C . LYS B 1 15 ? 34.097 11.315 99.945 1.00 35.82 124 LYS B C 1
ATOM 1435 O O . LYS B 1 15 ? 34.009 12.166 99.059 1.00 36.09 124 LYS B O 1
ATOM 1441 N N . PHE B 1 16 ? 35.139 10.489 100.067 1.00 34.27 125 PHE B N 1
ATOM 1442 C CA . PHE B 1 16 ? 36.236 10.447 99.078 1.00 33.03 125 PHE B CA 1
ATOM 1443 C C . PHE B 1 16 ? 36.203 9.149 98.273 1.00 32.03 125 PHE B C 1
ATOM 1444 O O . PHE B 1 16 ? 36.025 8.066 98.839 1.00 32.62 125 PHE B O 1
ATOM 1452 N N . PHE B 1 17 ? 36.385 9.276 96.959 1.00 30.79 126 PHE B N 1
ATOM 1453 C CA . PHE B 1 17 ? 36.648 8.145 96.070 1.00 30.86 126 PHE B CA 1
ATOM 1454 C C . PHE B 1 17 ? 38.142 8.169 95.694 1.00 29.57 126 PHE B C 1
ATOM 1455 O O . PHE B 1 17 ? 38.644 9.182 95.205 1.00 29.33 126 PHE B O 1
ATOM 1463 N N . ILE B 1 18 ? 38.848 7.074 95.952 1.00 27.60 127 ILE B N 1
ATOM 1464 C CA . ILE B 1 18 ? 40.295 7.027 95.740 1.00 27.72 127 ILE B CA 1
ATOM 1465 C C . ILE B 1 18 ? 40.678 5.857 94.838 1.00 27.54 127 ILE B C 1
ATOM 1466 O O . ILE B 1 18 ? 40.056 4.796 94.872 1.00 27.45 127 ILE B O 1
ATOM 1471 N N . ASP B 1 19 ? 41.709 6.076 94.033 1.00 28.06 128 ASP B N 1
ATOM 1472 C CA . ASP B 1 19 ? 42.178 5.105 93.046 1.00 29.16 128 ASP B CA 1
ATOM 1473 C C . ASP B 1 19 ? 43.647 5.387 92.715 1.00 28.40 128 ASP B C 1
ATOM 1474 O O . ASP B 1 19 ? 44.115 6.514 92.874 1.00 29.45 128 ASP B O 1
ATOM 1479 N N . TYR B 1 20 ? 44.377 4.369 92.267 1.00 28.15 129 TYR B N 1
ATOM 1480 C CA . TYR B 1 20 ? 45.700 4.596 91.688 1.00 27.10 129 TYR B CA 1
ATOM 1481 C C . TYR B 1 20 ? 45.651 4.484 90.173 1.00 27.62 129 TYR B C 1
ATOM 1482 O O . TYR B 1 20 ? 45.104 3.512 89.631 1.00 27.47 129 TYR B O 1
ATOM 1491 N N . ILE B 1 21 ? 46.187 5.499 89.503 1.00 25.66 130 ILE B N 1
ATOM 1492 C CA . ILE B 1 21 ? 46.503 5.407 88.084 1.00 25.86 130 ILE B CA 1
ATOM 1493 C C . ILE B 1 21 ? 48.006 5.128 87.946 1.00 26.44 130 ILE B C 1
ATOM 1494 O O . ILE B 1 21 ? 48.828 5.759 88.623 1.00 26.04 130 ILE B O 1
ATOM 1499 N N . GLY B 1 22 ? 48.352 4.176 87.084 1.00 24.81 131 GLY B N 1
ATOM 1500 C CA . GLY B 1 22 ? 49.748 3.871 86.779 1.00 25.03 131 GLY B CA 1
ATOM 1501 C C . GLY B 1 22 ? 50.007 2.380 86.738 1.00 24.17 131 GLY B C 1
ATOM 1502 O O . GLY B 1 22 ? 49.091 1.586 86.973 1.00 24.26 131 GLY B O 1
ATOM 1503 N N . PRO B 1 23 ? 51.263 1.982 86.461 1.00 24.35 132 PRO B N 1
ATOM 1504 C CA . PRO B 1 23 ? 52.415 2.877 86.314 1.00 23.75 132 PRO B CA 1
ATOM 1505 C C . PRO B 1 23 ? 52.440 3.694 85.022 1.00 22.70 132 PRO B C 1
ATOM 1506 O O . PRO B 1 23 ? 51.981 3.241 83.986 1.00 23.61 132 PRO B O 1
ATOM 1510 N N . LEU B 1 24 ? 52.993 4.896 85.119 1.00 22.67 133 LEU B N 1
ATOM 1511 C CA . LEU B 1 24 ? 53.291 5.762 84.001 1.00 22.43 133 LEU B CA 1
ATOM 1512 C C . LEU B 1 24 ? 54.808 5.744 83.834 1.00 23.04 133 LEU B C 1
ATOM 1513 O O . LEU B 1 24 ? 55.506 5.236 84.710 1.00 23.66 133 LEU B O 1
ATOM 1518 N N . PRO B 1 25 ? 55.339 6.299 82.726 1.00 23.49 134 PRO B N 1
ATOM 1519 C CA . PRO B 1 25 ? 56.811 6.302 82.637 1.00 22.85 134 PRO B CA 1
ATOM 1520 C C . PRO B 1 25 ? 57.430 7.074 83.800 1.00 24.13 134 PRO B C 1
ATOM 1521 O O . PRO B 1 25 ? 56.809 8.025 84.295 1.00 22.03 134 PRO B O 1
ATOM 1525 N N . PRO B 1 26 ? 58.630 6.651 84.270 1.00 24.58 135 PRO B N 1
ATOM 1526 C CA . PRO B 1 26 ? 59.279 7.343 85.395 1.00 24.56 135 PRO B CA 1
ATOM 1527 C C . PRO B 1 26 ? 59.427 8.827 85.122 1.00 24.36 135 PRO B C 1
ATOM 1528 O O . PRO B 1 26 ? 59.892 9.211 84.051 1.00 24.04 135 PRO B O 1
ATOM 1532 N N . SER B 1 27 ? 59.022 9.657 86.077 1.00 26.58 136 SER B N 1
ATOM 1533 C CA . SER B 1 27 ? 59.101 11.107 85.917 1.00 26.82 136 SER B CA 1
ATOM 1534 C C . SER B 1 27 ? 59.514 11.693 87.263 1.00 29.21 136 SER B C 1
ATOM 1535 O O . SER B 1 27 ? 58.697 11.833 88.189 1.00 27.26 136 SER B O 1
ATOM 1538 N N . GLN B 1 28 ? 60.812 11.990 87.367 1.00 30.55 137 GLN B N 1
ATOM 1539 C CA . GLN B 1 28 ? 61.435 12.438 88.609 1.00 31.53 137 GLN B CA 1
ATOM 1540 C C . GLN B 1 28 ? 61.220 11.398 89.710 1.00 31.53 137 GLN B C 1
ATOM 1541 O O . GLN B 1 28 ? 60.999 11.751 90.866 1.00 32.45 137 GLN B O 1
ATOM 1547 N N . GLY B 1 29 ? 61.269 10.119 89.337 1.00 31.63 138 GLY B N 1
ATOM 1548 C CA . GLY B 1 29 ? 61.122 9.018 90.293 1.00 30.22 138 GLY B CA 1
ATOM 1549 C C . GLY B 1 29 ? 59.674 8.613 90.552 1.00 30.50 138 GLY B C 1
ATOM 1550 O O . GLY B 1 29 ? 59.409 7.559 91.153 1.00 29.83 138 GLY B O 1
ATOM 1551 N N . TYR B 1 30 ? 58.734 9.444 90.104 1.00 29.28 139 TYR B N 1
ATOM 1552 C CA . TYR B 1 30 ? 57.310 9.156 90.289 1.00 28.89 139 TYR B CA 1
ATOM 1553 C C . TYR B 1 30 ? 56.755 8.250 89.202 1.00 27.08 139 TYR B C 1
ATOM 1554 O O . TYR B 1 30 ? 57.148 8.362 88.043 1.00 26.86 139 TYR B O 1
ATOM 1563 N N . LEU B 1 31 ? 55.845 7.356 89.598 1.00 25.75 140 LEU B N 1
ATOM 1564 C CA . LEU B 1 31 ? 55.314 6.321 88.715 1.00 24.14 140 LEU B CA 1
ATOM 1565 C C . LEU B 1 31 ? 53.779 6.179 88.760 1.00 23.78 140 LEU B C 1
ATOM 1566 O O . LEU B 1 31 ? 53.209 5.586 87.866 1.00 22.89 140 LEU B O 1
ATOM 1571 N N . TYR B 1 32 ? 53.127 6.691 89.810 1.00 24.00 141 TYR B N 1
ATOM 1572 C CA . TYR B 1 32 ? 51.671 6.566 89.982 1.00 22.02 141 TYR B CA 1
ATOM 1573 C C . TYR B 1 32 ? 51.031 7.886 90.342 1.00 23.30 141 TYR B C 1
ATOM 1574 O O . TYR B 1 32 ? 51.720 8.820 90.758 1.00 22.27 141 TYR B O 1
ATOM 1583 N N . VAL B 1 33 ? 49.708 7.972 90.159 1.00 24.65 142 VAL B N 1
ATOM 1584 C CA . VAL B 1 33 ? 48.936 9.113 90.638 1.00 23.64 142 VAL B CA 1
ATOM 1585 C C . VAL B 1 33 ? 47.832 8.573 91.546 1.00 24.10 142 VAL B C 1
ATOM 1586 O O . VAL B 1 33 ? 47.039 7.726 91.130 1.00 23.60 142 VAL B O 1
ATOM 1590 N N . LEU B 1 34 ? 47.821 9.023 92.801 1.00 21.92 143 LEU B N 1
ATOM 1591 C CA . LEU B 1 34 ? 46.705 8.776 93.690 1.00 22.47 143 LEU B CA 1
ATOM 1592 C C . LEU B 1 34 ? 45.624 9.780 93.322 1.00 22.41 143 LEU B C 1
ATOM 1593 O O . LEU B 1 34 ? 45.829 10.994 93.436 1.00 23.33 143 LEU B O 1
ATOM 1598 N N . VAL B 1 35 ? 44.485 9.282 92.852 1.00 21.36 144 VAL B N 1
ATOM 1599 C CA . VAL B 1 35 ? 43.387 10.168 92.464 1.00 21.50 144 VAL B CA 1
ATOM 1600 C C . VAL B 1 35 ? 42.386 10.244 93.619 1.00 20.80 144 VAL B C 1
ATOM 1601 O O . VAL B 1 35 ? 41.946 9.223 94.113 1.00 21.31 144 VAL B O 1
ATOM 1605 N N . VAL B 1 36 ? 42.066 11.444 94.082 1.00 21.87 145 VAL B N 1
ATOM 1606 C CA . VAL B 1 36 ? 41.055 11.592 95.135 1.00 22.03 145 VAL B CA 1
ATOM 1607 C C . VAL B 1 36 ? 39.944 12.480 94.624 1.00 24.28 145 VAL B C 1
ATOM 1608 O O . VAL B 1 36 ? 40.201 13.613 94.216 1.00 26.74 145 VAL B O 1
ATOM 1612 N N . VAL B 1 37 ? 38.720 11.957 94.634 1.00 24.46 146 VAL B N 1
ATOM 1613 C CA . VAL B 1 37 ? 37.552 12.676 94.117 1.00 26.58 146 VAL B CA 1
ATOM 1614 C C . VAL B 1 37 ? 36.520 12.847 95.227 1.00 26.65 146 VAL B C 1
ATOM 1615 O O . VAL B 1 37 ? 36.109 11.870 95.872 1.00 27.28 146 VAL B O 1
ATOM 1619 N N . ASP B 1 38 ? 36.134 14.094 95.460 1.00 26.79 147 ASP B N 1
ATOM 1620 C CA . ASP B 1 38 ? 35.141 14.412 96.470 1.00 28.86 147 ASP B CA 1
ATOM 1621 C C . ASP B 1 38 ? 33.771 13.978 95.944 1.00 30.01 147 ASP B C 1
ATOM 1622 O O . ASP B 1 38 ? 33.422 14.255 94.795 1.00 29.31 147 ASP B O 1
ATOM 1627 N N . GLY B 1 39 ? 33.009 13.292 96.789 1.00 32.03 148 GLY B N 1
ATOM 1628 C CA . GLY B 1 39 ? 31.694 12.771 96.391 1.00 32.68 148 GLY B CA 1
ATOM 1629 C C . GLY B 1 39 ? 30.738 13.844 95.917 1.00 34.10 148 GLY B C 1
ATOM 1630 O O . GLY B 1 39 ? 30.176 13.743 94.819 1.00 34.80 148 GLY B O 1
ATOM 1631 N N . MET B 1 40 ? 30.564 14.885 96.727 1.00 35.37 149 MET B N 1
ATOM 1632 C CA . MET B 1 40 ? 29.548 15.902 96.436 1.00 35.68 149 MET B CA 1
ATOM 1633 C C . MET B 1 40 ? 29.941 16.918 95.366 1.00 34.48 149 MET B C 1
ATOM 1634 O O . MET B 1 40 ? 29.126 17.234 94.502 1.00 34.97 149 MET B O 1
ATOM 1639 N N . THR B 1 41 ? 31.175 17.433 95.423 1.00 32.55 150 THR B N 1
ATOM 1640 C CA . THR B 1 41 ? 31.596 18.518 94.530 1.00 30.03 150 THR B CA 1
ATOM 1641 C C . THR B 1 41 ? 32.203 18.079 93.198 1.00 28.16 150 THR B C 1
ATOM 1642 O O . THR B 1 41 ? 32.299 18.886 92.277 1.00 28.53 150 THR B O 1
ATOM 1646 N N . GLY B 1 42 ? 32.625 16.824 93.101 1.00 26.92 151 GLY B N 1
ATOM 1647 C CA . GLY B 1 42 ? 33.446 16.361 91.977 1.00 24.34 151 GLY B CA 1
ATOM 1648 C C . GLY B 1 42 ? 34.908 16.831 91.988 1.00 24.17 151 GLY B C 1
ATOM 1649 O O . GLY B 1 42 ? 35.649 16.599 91.015 1.00 22.52 151 GLY B O 1
ATOM 1650 N N . PHE B 1 43 ? 35.330 17.507 93.060 1.00 23.53 152 PHE B N 1
ATOM 1651 C CA . PHE B 1 43 ? 36.685 18.096 93.111 1.00 23.84 152 PHE B CA 1
ATOM 1652 C C . PHE B 1 43 ? 37.724 16.991 93.149 1.00 23.25 152 PHE B C 1
ATOM 1653 O O . PHE B 1 43 ? 37.587 16.041 93.916 1.00 23.31 152 PHE B O 1
ATOM 1661 N N . THR B 1 44 ? 38.761 17.131 92.318 1.00 23.99 153 THR B N 1
ATOM 1662 C CA . THR B 1 44 ? 39.821 16.127 92.191 1.00 24.28 153 THR B CA 1
ATOM 1663 C C . THR B 1 44 ? 41.162 16.612 92.765 1.00 23.16 153 THR B C 1
ATOM 1664 O O . THR B 1 44 ? 41.596 17.745 92.508 1.00 22.08 153 THR B O 1
ATOM 1668 N N . TRP B 1 45 ? 41.780 15.761 93.577 1.00 22.56 154 TRP B N 1
ATOM 1669 C CA . TRP B 1 45 ? 43.152 15.978 94.059 1.00 21.74 154 TRP B CA 1
ATOM 1670 C C . TRP B 1 45 ? 44.025 14.904 93.413 1.00 21.23 154 TRP B C 1
ATOM 1671 O O . TRP B 1 45 ? 43.647 13.746 93.414 1.00 21.78 154 TRP B O 1
ATOM 1682 N N . LEU B 1 46 ? 45.169 15.296 92.854 1.00 21.40 155 LEU B N 1
ATOM 1683 C CA . LEU B 1 46 ? 46.119 14.354 92.231 1.00 20.73 155 LEU B CA 1
ATOM 1684 C C . LEU B 1 46 ? 47.412 14.379 93.013 1.00 20.46 155 LEU B C 1
ATOM 1685 O O . LEU B 1 46 ? 48.006 15.429 93.171 1.00 21.67 155 LEU B O 1
ATOM 1690 N N . TYR B 1 47 ? 47.826 13.226 93.517 1.00 21.93 156 TYR B N 1
ATOM 1691 C CA . TYR B 1 47 ? 49.043 13.114 94.304 1.00 22.61 156 TYR B CA 1
ATOM 1692 C C . TYR B 1 47 ? 49.971 12.142 93.605 1.00 23.32 156 TYR B C 1
ATOM 1693 O O . TYR B 1 47 ? 49.657 10.951 93.489 1.00 24.53 156 TYR B O 1
ATOM 1702 N N . PRO B 1 48 ? 51.124 12.630 93.128 1.00 23.05 157 PRO B N 1
ATOM 1703 C CA . PRO B 1 48 ? 52.075 11.703 92.531 1.00 22.70 157 PRO B CA 1
ATOM 1704 C C . PRO B 1 48 ? 52.794 10.881 93.609 1.00 24.30 157 PRO B C 1
ATOM 1705 O O . PRO B 1 48 ? 53.105 11.412 94.681 1.00 24.80 157 PRO B O 1
ATOM 1709 N N . THR B 1 49 ? 53.036 9.599 93.336 1.00 24.32 158 THR B N 1
ATOM 1710 C CA . THR B 1 49 ? 53.720 8.713 94.283 1.00 25.10 158 THR B CA 1
ATOM 1711 C C . THR B 1 49 ? 54.689 7.819 93.518 1.00 26.39 158 THR B C 1
ATOM 1712 O O . THR B 1 49 ? 54.590 7.705 92.281 1.00 26.71 158 THR B O 1
ATOM 1716 N N . LYS B 1 50 ? 55.586 7.159 94.251 1.00 25.41 159 LYS B N 1
ATOM 1717 C CA . LYS B 1 50 ? 56.611 6.304 93.652 1.00 27.70 159 LYS B CA 1
ATOM 1718 C C . LYS B 1 50 ? 56.124 4.874 93.549 1.00 27.95 159 LYS B C 1
ATOM 1719 O O . LYS B 1 50 ? 56.595 4.112 92.695 1.00 28.35 159 LYS B O 1
ATOM 1725 N N . ALA B 1 51 ? 55.153 4.536 94.400 1.00 27.34 160 ALA B N 1
ATOM 1726 C CA . ALA B 1 51 ? 54.557 3.205 94.490 1.00 27.81 160 ALA B CA 1
ATOM 1727 C C . ALA B 1 51 ? 53.066 3.335 94.811 1.00 27.66 160 ALA B C 1
ATOM 1728 O O . ALA B 1 51 ? 52.658 4.316 95.439 1.00 27.80 160 ALA B O 1
ATOM 1730 N N . PRO B 1 52 ? 52.239 2.356 94.390 1.00 27.92 161 PRO B N 1
ATOM 1731 C CA . PRO B 1 52 ? 50.823 2.392 94.796 1.00 28.27 161 PRO B CA 1
ATOM 1732 C C . PRO B 1 52 ? 50.657 1.742 96.176 1.00 29.06 161 PRO B C 1
ATOM 1733 O O . PRO B 1 52 ? 50.024 0.690 96.312 1.00 29.02 161 PRO B O 1
ATOM 1737 N N . SER B 1 53 ? 51.240 2.363 97.194 1.00 28.91 162 SER B N 1
ATOM 1738 C CA . SER B 1 53 ? 51.343 1.739 98.503 1.00 29.09 162 SER B CA 1
ATOM 1739 C C . SER B 1 53 ? 50.398 2.357 99.535 1.00 29.16 162 SER B C 1
ATOM 1740 O O . SER B 1 53 ? 49.947 3.492 99.387 1.00 29.58 162 SER B O 1
ATOM 1743 N N . THR B 1 54 ? 50.117 1.606 100.595 1.00 30.31 163 THR B N 1
ATOM 1744 C CA . THR B 1 54 ? 49.421 2.143 101.767 1.00 30.41 163 THR B CA 1
ATOM 1745 C C . THR B 1 54 ? 50.177 3.350 102.314 1.00 30.01 163 THR B C 1
ATOM 1746 O O . THR B 1 54 ? 49.585 4.397 102.580 1.00 29.42 163 THR B O 1
ATOM 1750 N N . SER B 1 55 ? 51.494 3.196 102.442 1.00 29.07 164 SER B N 1
ATOM 1751 C CA . SER B 1 55 ? 52.369 4.244 102.942 1.00 28.97 164 SER B CA 1
ATOM 1752 C C . SER B 1 55 ? 52.213 5.578 102.195 1.00 28.48 164 SER B C 1
ATOM 1753 O O . SER B 1 55 ? 52.081 6.636 102.827 1.00 28.52 164 SER B O 1
ATOM 1756 N N . ALA B 1 56 ? 52.229 5.525 100.860 1.00 26.99 165 ALA B N 1
ATOM 1757 C CA . ALA B 1 56 ? 52.052 6.718 100.031 1.00 25.91 165 ALA B CA 1
ATOM 1758 C C . ALA B 1 56 ? 50.627 7.257 100.151 1.00 25.49 165 ALA B C 1
ATOM 1759 O O . ALA B 1 56 ? 50.417 8.470 100.157 1.00 25.04 165 ALA B O 1
ATOM 1761 N N . THR B 1 57 ? 49.658 6.350 100.222 1.00 26.34 166 THR B N 1
ATOM 1762 C CA . THR B 1 57 ? 48.246 6.726 100.387 1.00 27.28 166 THR B CA 1
ATOM 1763 C C . THR B 1 57 ? 48.009 7.460 101.707 1.00 27.73 166 THR B C 1
ATOM 1764 O O . THR B 1 57 ? 47.346 8.504 101.729 1.00 27.91 166 THR B O 1
ATOM 1768 N N . VAL B 1 58 ? 48.575 6.934 102.797 1.00 27.16 167 VAL B N 1
ATOM 1769 C CA . VAL B 1 58 ? 48.408 7.550 104.128 1.00 25.78 167 VAL B CA 1
ATOM 1770 C C . VAL B 1 58 ? 48.999 8.959 104.142 1.00 25.07 167 VAL B C 1
ATOM 1771 O O . VAL B 1 58 ? 48.357 9.913 104.600 1.00 24.21 167 VAL B O 1
ATOM 1775 N N . LYS B 1 59 ? 50.199 9.102 103.580 1.00 24.31 168 LYS B N 1
ATOM 1776 C CA . LYS B 1 59 ? 50.884 10.383 103.593 1.00 23.90 168 LYS B CA 1
ATOM 1777 C C . LYS B 1 59 ? 50.109 11.438 102.823 1.00 22.99 168 LYS B C 1
ATOM 1778 O O . LYS B 1 59 ? 49.976 12.580 103.298 1.00 20.55 168 LYS B O 1
ATOM 1784 N N . SER B 1 60 ? 49.612 11.047 101.644 1.00 20.91 169 SER B N 1
ATOM 1785 C CA . SER B 1 60 ? 48.782 11.907 100.796 1.00 22.59 169 SER B CA 1
ATOM 1786 C C . SER B 1 60 ? 47.464 12.309 101.483 1.00 21.76 169 SER B C 1
ATOM 1787 O O . SER B 1 60 ? 47.116 13.480 101.513 1.00 20.78 169 SER B O 1
ATOM 1790 N N . LEU B 1 61 ? 46.755 11.323 102.028 1.00 22.87 170 LEU B N 1
ATOM 1791 C CA . LEU B 1 61 ? 45.502 11.568 102.740 1.00 24.08 170 LEU B CA 1
ATOM 1792 C C . LEU B 1 61 ? 45.690 12.343 104.066 1.00 25.20 170 LEU B C 1
ATOM 1793 O O . LEU B 1 61 ? 44.837 13.160 104.424 1.00 24.59 170 LEU B O 1
ATOM 1798 N N . ASN B 1 62 ? 46.818 12.150 104.756 1.00 26.07 171 ASN B N 1
ATOM 1799 C CA . ASN B 1 62 ? 47.147 13.009 105.914 1.00 25.73 171 ASN B CA 1
ATOM 1800 C C . ASN B 1 62 ? 47.212 14.480 105.536 1.00 24.67 171 ASN B C 1
ATOM 1801 O O . ASN B 1 62 ? 46.768 15.353 106.290 1.00 24.39 171 ASN B O 1
ATOM 1806 N N . VAL B 1 63 ? 47.749 14.763 104.355 1.00 24.24 172 VAL B N 1
ATOM 1807 C CA . VAL B 1 63 ? 47.776 16.137 103.864 1.00 23.74 172 VAL B CA 1
ATOM 1808 C C . VAL B 1 63 ? 46.339 16.600 103.571 1.00 23.13 172 VAL B C 1
ATOM 1809 O O . VAL B 1 63 ? 45.884 17.656 104.062 1.00 23.54 172 VAL B O 1
ATOM 1813 N N . LEU B 1 64 ? 45.614 15.803 102.788 1.00 21.59 173 LEU B N 1
ATOM 1814 C CA . LEU B 1 64 ? 44.255 16.173 102.393 1.00 22.43 173 LEU B CA 1
ATOM 1815 C C . LEU B 1 64 ? 43.351 16.300 103.616 1.00 22.45 173 LEU B C 1
ATOM 1816 O O . LEU B 1 64 ? 42.584 17.248 103.730 1.00 24.18 173 LEU B O 1
ATOM 1821 N N . THR B 1 65 ? 43.473 15.374 104.561 1.00 23.94 174 THR B N 1
ATOM 1822 C CA . THR B 1 65 ? 42.574 15.383 105.718 1.00 24.25 174 THR B CA 1
ATOM 1823 C C . THR B 1 65 ? 43.009 16.336 106.830 1.00 25.55 174 THR B C 1
ATOM 1824 O O . THR B 1 65 ? 42.381 16.374 107.904 1.00 26.50 174 THR B O 1
ATOM 1828 N N . SER B 1 66 ? 44.059 17.125 106.560 1.00 24.85 175 SER B N 1
ATOM 1829 C CA . SER B 1 66 ? 44.393 18.285 107.382 1.00 23.33 175 SER B CA 1
ATOM 1830 C C . SER B 1 66 ? 43.370 19.389 107.145 1.00 25.10 175 SER B C 1
ATOM 1831 O O . SER B 1 66 ? 43.255 20.327 107.954 1.00 24.66 175 SER B O 1
ATOM 1834 N N . ILE B 1 67 ? 42.658 19.291 106.016 1.00 25.16 176 ILE B N 1
ATOM 1835 C CA . ILE B 1 67 ? 41.607 20.249 105.636 1.00 26.36 176 ILE B CA 1
ATOM 1836 C C . ILE B 1 67 ? 40.289 19.849 106.294 1.00 26.82 176 ILE B C 1
ATOM 1837 O O . ILE B 1 67 ? 39.663 20.653 106.967 1.00 26.75 176 ILE B O 1
ATOM 1842 N N . ALA B 1 68 ? 39.884 18.601 106.078 1.00 27.59 177 ALA B N 1
ATOM 1843 C CA . ALA B 1 68 ? 38.683 18.031 106.685 1.00 29.43 177 ALA B CA 1
ATOM 1844 C C . ALA B 1 68 ? 38.783 16.526 106.673 1.00 28.38 177 ALA B C 1
ATOM 1845 O O . ALA B 1 68 ? 39.437 15.944 105.808 1.00 29.88 177 ALA B O 1
ATOM 1847 N N . ILE B 1 69 ? 38.141 15.902 107.649 1.00 29.53 178 ILE B N 1
ATOM 1848 C CA . ILE B 1 69 ? 38.159 14.465 107.788 1.00 31.28 178 ILE B CA 1
ATOM 1849 C C . ILE B 1 69 ? 36.891 13.907 107.140 1.00 32.87 178 ILE B C 1
ATOM 1850 O O . ILE B 1 69 ? 35.781 14.263 107.553 1.00 33.81 178 ILE B O 1
ATOM 1855 N N . PRO B 1 70 ? 37.049 13.068 106.093 1.00 33.60 179 PRO B N 1
ATOM 1856 C CA . PRO B 1 70 ? 35.879 12.495 105.429 1.00 34.07 179 PRO B CA 1
ATOM 1857 C C . PRO B 1 70 ? 35.219 11.466 106.333 1.00 34.80 179 PRO B C 1
ATOM 1858 O O . PRO B 1 70 ? 35.898 10.865 107.170 1.00 35.00 179 PRO B O 1
ATOM 1862 N N . ARG B 1 71 ? 33.911 11.286 106.171 1.00 35.52 180 ARG B N 1
ATOM 1863 C CA . ARG B 1 71 ? 33.175 10.249 106.898 1.00 36.27 180 ARG B CA 1
ATOM 1864 C C . ARG B 1 71 ? 33.444 8.889 106.269 1.00 34.81 180 ARG B C 1
ATOM 1865 O O . ARG B 1 71 ? 33.531 7.873 106.965 1.00 34.95 180 ARG B O 1
ATOM 1873 N N . VAL B 1 72 ? 33.571 8.880 104.943 1.00 33.85 181 VAL B N 1
ATOM 1874 C CA . VAL B 1 72 ? 33.651 7.649 104.172 1.00 32.78 181 VAL B CA 1
ATOM 1875 C C . VAL B 1 72 ? 34.753 7.745 103.112 1.00 32.54 181 VAL B C 1
ATOM 1876 O O . VAL B 1 72 ? 34.848 8.752 102.412 1.00 31.42 181 VAL B O 1
ATOM 1880 N N . ILE B 1 73 ? 35.569 6.692 102.991 1.00 32.67 182 ILE B N 1
ATOM 1881 C CA . ILE B 1 73 ? 36.505 6.551 101.867 1.00 32.60 182 ILE B CA 1
ATOM 1882 C C . ILE B 1 73 ? 36.207 5.295 101.064 1.00 34.16 182 ILE B C 1
ATOM 1883 O O . ILE B 1 73 ? 36.268 4.174 101.576 1.00 34.53 182 ILE B O 1
ATOM 1888 N N . HIS B 1 74 ? 35.896 5.502 99.791 1.00 35.28 183 HIS B N 1
ATOM 1889 C CA . HIS B 1 74 ? 35.482 4.432 98.917 1.00 36.18 183 HIS B CA 1
ATOM 1890 C C . HIS B 1 74 ? 36.633 4.096 97.956 1.00 36.59 183 HIS B C 1
ATOM 1891 O O . HIS B 1 74 ? 37.283 4.995 97.410 1.00 35.05 183 HIS B O 1
ATOM 1898 N N . SER B 1 75 ? 36.887 2.806 97.754 1.00 38.17 184 SER B N 1
ATOM 1899 C CA . SER B 1 75 ? 37.954 2.371 96.854 1.00 40.65 184 SER B CA 1
ATOM 1900 C C . SER B 1 75 ? 37.700 0.948 96.372 1.00 42.95 184 SER B C 1
ATOM 1901 O O . SER B 1 75 ? 36.793 0.279 96.881 1.00 43.26 184 SER B O 1
ATOM 1904 N N . ASP B 1 76 ? 38.499 0.486 95.407 1.00 44.76 185 ASP B N 1
ATOM 1905 C CA . ASP B 1 76 ? 38.441 -0.918 94.971 1.00 47.35 185 ASP B CA 1
ATOM 1906 C C . ASP B 1 76 ? 39.350 -1.808 95.834 1.00 48.41 185 ASP B C 1
ATOM 1907 O O . ASP B 1 76 ? 39.763 -1.405 96.926 1.00 48.60 185 ASP B O 1
ATOM 1912 N N . GLN B 1 77 ? 39.664 -3.008 95.349 1.00 49.86 186 GLN B N 1
ATOM 1913 C CA . GLN B 1 77 ? 40.447 -3.958 96.139 1.00 50.99 186 GLN B CA 1
ATOM 1914 C C . GLN B 1 77 ? 41.951 -3.863 95.852 1.00 50.09 186 GLN B C 1
ATOM 1915 O O . GLN B 1 77 ? 42.664 -4.860 95.927 1.00 49.74 186 GLN B O 1
ATOM 1921 N N . GLY B 1 78 ? 42.431 -2.661 95.529 1.00 49.53 187 GLY B N 1
ATOM 1922 C CA . GLY B 1 78 ? 43.870 -2.418 95.403 1.00 48.37 187 GLY B CA 1
ATOM 1923 C C . GLY B 1 78 ? 44.572 -2.781 96.701 1.00 48.08 187 GLY B C 1
ATOM 1924 O O . GLY B 1 78 ? 43.984 -2.674 97.780 1.00 48.20 187 GLY B O 1
ATOM 1925 N N . ALA B 1 79 ? 45.823 -3.226 96.600 1.00 47.89 188 ALA B N 1
ATOM 1926 C CA . ALA B 1 79 ? 46.594 -3.657 97.773 1.00 46.97 188 ALA B CA 1
ATOM 1927 C C . ALA B 1 79 ? 46.816 -2.535 98.787 1.00 46.55 188 ALA B C 1
ATOM 1928 O O . ALA B 1 79 ? 46.986 -2.799 99.982 1.00 47.88 188 ALA B O 1
ATOM 1930 N N . ALA B 1 80 ? 46.816 -1.291 98.307 1.00 44.84 189 ALA B N 1
ATOM 1931 C CA . ALA B 1 80 ? 47.055 -0.127 99.158 1.00 43.28 189 ALA B CA 1
ATOM 1932 C C . ALA B 1 80 ? 45.906 0.149 100.115 1.00 42.29 189 ALA B C 1
ATOM 1933 O O . ALA B 1 80 ? 46.117 0.661 101.214 1.00 41.27 189 ALA B O 1
ATOM 1935 N N . PHE B 1 81 ? 44.693 -0.190 99.689 1.00 41.65 190 PHE B N 1
ATOM 1936 C CA . PHE B 1 81 ? 43.487 0.187 100.410 1.00 41.31 190 PHE B CA 1
ATOM 1937 C C . PHE B 1 81 ? 42.928 -0.939 101.274 1.00 42.98 190 PHE B C 1
ATOM 1938 O O . PHE B 1 81 ? 42.200 -0.684 102.240 1.00 43.12 190 PHE B O 1
ATOM 1946 N N . THR B 1 82 ? 43.285 -2.177 100.937 1.00 44.64 191 THR B N 1
ATOM 1947 C CA . THR B 1 82 ? 42.793 -3.351 101.659 1.00 46.00 191 THR B CA 1
ATOM 1948 C C . THR B 1 82 ? 43.761 -3.861 102.732 1.00 47.21 191 THR B C 1
ATOM 1949 O O . THR B 1 82 ? 43.473 -4.859 103.391 1.00 48.09 191 THR B O 1
ATOM 1953 N N . SER B 1 83 ? 44.896 -3.187 102.918 1.00 47.74 192 SER B N 1
ATOM 1954 C CA . SER B 1 83 ? 45.845 -3.595 103.964 1.00 48.25 192 SER B CA 1
ATOM 1955 C C . SER B 1 83 ? 45.305 -3.321 105.374 1.00 48.92 192 SER B C 1
ATOM 1956 O O . SER B 1 83 ? 44.361 -2.546 105.552 1.00 49.74 192 SER B O 1
ATOM 1959 N N . SER B 1 84 ? 45.909 -3.963 106.368 1.00 49.30 193 SER B N 1
ATOM 1960 C CA . SER B 1 84 ? 45.551 -3.735 107.760 1.00 49.17 193 SER B CA 1
ATOM 1961 C C . SER B 1 84 ? 46.046 -2.372 108.233 1.00 48.18 193 SER B C 1
ATOM 1962 O O . SER B 1 84 ? 45.392 -1.726 109.051 1.00 49.39 193 SER B O 1
ATOM 1965 N N . THR B 1 85 ? 47.191 -1.932 107.712 1.00 46.31 194 THR B N 1
ATOM 1966 C CA . THR B 1 85 ? 47.731 -0.602 108.024 1.00 44.72 194 THR B CA 1
ATOM 1967 C C . THR B 1 85 ? 46.821 0.540 107.552 1.00 42.54 194 THR B C 1
ATOM 1968 O O . THR B 1 85 ? 46.693 1.546 108.250 1.00 42.07 194 THR B O 1
ATOM 1972 N N . PHE B 1 86 ? 46.197 0.397 106.378 1.00 41.44 195 PHE B N 1
ATOM 1973 C CA . PHE B 1 86 ? 45.263 1.427 105.902 1.00 39.78 195 PHE B CA 1
ATOM 1974 C C . PHE B 1 86 ? 43.969 1.421 106.710 1.00 40.59 195 PHE B C 1
ATOM 1975 O O . PHE B 1 86 ? 43.456 2.484 107.071 1.00 39.70 195 PHE B O 1
ATOM 1983 N N . ALA B 1 87 ? 43.467 0.217 107.001 1.00 41.57 196 ALA B N 1
ATOM 1984 C CA . ALA B 1 87 ? 42.300 0.020 107.865 1.00 42.79 196 ALA B CA 1
ATOM 1985 C C . ALA B 1 87 ? 42.514 0.590 109.271 1.00 43.39 196 ALA B C 1
ATOM 1986 O O . ALA B 1 87 ? 41.604 1.201 109.827 1.00 44.35 196 ALA B O 1
ATOM 1988 N N . GLU B 1 88 ? 43.714 0.406 109.828 1.00 44.07 197 GLU B N 1
ATOM 1989 C CA . GLU B 1 88 ? 44.072 0.982 111.136 1.00 44.96 197 GLU B CA 1
ATOM 1990 C C . GLU B 1 88 ? 44.089 2.513 111.110 1.00 44.04 197 GLU B C 1
ATOM 1991 O O . GLU B 1 88 ? 43.588 3.155 112.042 1.00 44.78 197 GLU B O 1
ATOM 1997 N N . TRP B 1 89 ? 44.679 3.083 110.049 1.00 41.45 198 TRP B N 1
ATOM 1998 C CA . TRP B 1 89 ? 44.728 4.538 109.838 1.00 38.93 198 TRP B CA 1
ATOM 1999 C C . TRP B 1 89 ? 43.320 5.143 109.837 1.00 38.64 198 TRP B C 1
ATOM 2000 O O . TRP B 1 89 ? 43.062 6.132 110.531 1.00 39.36 198 TRP B O 1
ATOM 2011 N N . ALA B 1 90 ? 42.424 4.533 109.066 1.00 38.31 199 ALA B N 1
ATOM 2012 C CA . ALA B 1 90 ? 41.040 4.988 108.920 1.00 39.36 199 ALA B CA 1
ATOM 2013 C C . ALA B 1 90 ? 40.286 4.920 110.241 1.00 40.45 199 ALA B C 1
ATOM 2014 O O . ALA B 1 90 ? 39.562 5.854 110.603 1.00 39.33 199 ALA B O 1
ATOM 2016 N N . LYS B 1 91 ? 40.480 3.806 110.952 1.00 41.92 200 LYS B N 1
ATOM 2017 C CA . LYS B 1 91 ? 39.866 3.575 112.254 1.00 43.62 200 LYS B CA 1
ATOM 2018 C C . LYS B 1 91 ? 40.230 4.679 113.233 1.00 44.05 200 LYS B C 1
ATOM 2019 O O . LYS B 1 91 ? 39.349 5.224 113.894 1.00 45.53 200 LYS B O 1
ATOM 2025 N N . GLU B 1 92 ? 41.520 5.012 113.305 1.00 44.72 201 GLU B N 1
ATOM 2026 C CA . GLU B 1 92 ? 42.033 6.096 114.154 1.00 45.52 201 GLU B CA 1
ATOM 2027 C C . GLU B 1 92 ? 41.406 7.467 113.871 1.00 45.31 201 GLU B C 1
ATOM 2028 O O . GLU B 1 92 ? 41.158 8.245 114.796 1.00 45.17 201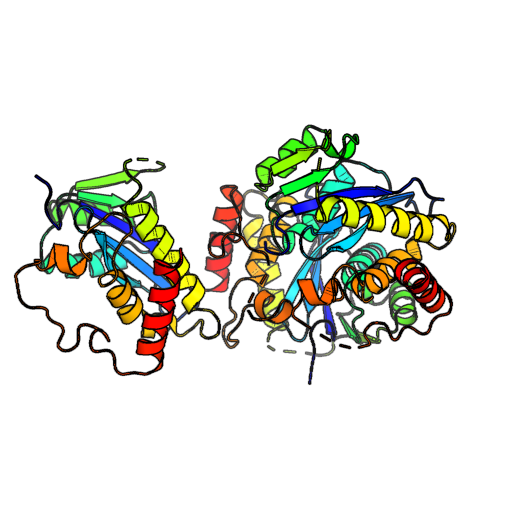 GLU B O 1
ATOM 2034 N N . ARG B 1 93 ? 41.173 7.765 112.593 1.00 44.02 202 ARG B N 1
ATOM 2035 C CA . ARG B 1 93 ? 40.625 9.060 112.182 1.00 43.29 202 ARG B CA 1
ATOM 2036 C C . ARG B 1 93 ? 39.094 9.094 112.222 1.00 43.03 202 ARG B C 1
ATOM 2037 O O . ARG B 1 93 ? 38.486 10.158 112.109 1.00 42.09 202 ARG B O 1
ATOM 2052 N N . GLY B 1 94 ? 38.485 7.925 112.395 1.00 43.27 203 GLY B N 1
ATOM 2053 C CA . GLY B 1 94 ? 37.032 7.809 112.477 1.00 43.32 203 GLY B CA 1
ATOM 2054 C C . GLY B 1 94 ? 36.392 7.713 111.106 1.00 43.34 203 GLY B C 1
ATOM 2055 O O . GLY B 1 94 ? 35.184 7.911 110.966 1.00 43.53 203 GLY B O 1
ATOM 2056 N N . ILE B 1 95 ? 37.209 7.413 110.096 1.00 42.64 204 ILE B N 1
ATOM 2057 C CA . ILE B 1 95 ? 36.742 7.294 108.715 1.00 41.87 204 ILE B CA 1
ATOM 2058 C C . ILE B 1 95 ? 36.304 5.857 108.439 1.00 42.06 204 ILE B C 1
ATOM 2059 O O . ILE B 1 95 ? 37.030 4.911 108.751 1.00 42.10 204 ILE B O 1
ATOM 2064 N N . HIS B 1 96 ? 35.133 5.702 107.828 1.00 43.29 205 HIS B N 1
ATOM 2065 C CA . HIS B 1 96 ? 34.655 4.395 107.364 1.00 45.12 205 HIS B CA 1
ATOM 2066 C C . HIS B 1 96 ? 35.207 4.062 105.968 1.00 46.30 205 HIS B C 1
ATOM 2067 O O . HIS B 1 96 ? 35.193 4.915 105.079 1.00 46.65 205 HIS B O 1
ATOM 2074 N N . LEU B 1 97 ? 35.681 2.830 105.772 1.00 47.48 206 LEU B N 1
ATOM 2075 C CA . LEU B 1 97 ? 36.131 2.380 104.448 1.00 48.77 206 LEU B CA 1
ATOM 2076 C C . LEU B 1 97 ? 35.053 1.597 103.698 1.00 50.40 206 LEU B C 1
ATOM 2077 O O . LEU B 1 97 ? 34.489 0.637 104.225 1.00 50.52 206 LEU B O 1
ATOM 2082 N N . GLU B 1 98 ? 34.788 2.020 102.464 1.00 51.50 207 GLU B N 1
ATOM 2083 C CA . GLU B 1 98 ? 33.782 1.414 101.598 1.00 53.44 207 GLU B CA 1
ATOM 2084 C C . GLU B 1 98 ? 34.497 0.785 100.410 1.00 54.47 207 GLU B C 1
ATOM 2085 O O . GLU B 1 98 ? 35.414 1.385 99.852 1.00 54.65 207 GLU B O 1
ATOM 2091 N N . PHE B 1 99 ? 34.093 -0.425 100.030 1.00 55.69 208 PHE B N 1
ATOM 2092 C CA . PHE B 1 99 ? 34.719 -1.122 98.900 1.00 56.58 208 PHE B CA 1
ATOM 2093 C C . PHE B 1 99 ? 33.709 -1.412 97.801 1.00 58.05 208 PHE B C 1
ATOM 2094 O O . PHE B 1 99 ? 32.562 -1.741 98.081 1.00 58.36 208 PHE B O 1
ATOM 2102 N N . SER B 1 100 ? 34.141 -1.280 96.549 1.00 59.91 209 SER B N 1
ATOM 2103 C CA . SER B 1 100 ? 33.228 -1.350 95.414 1.00 61.80 209 SER B CA 1
ATOM 2104 C C . SER B 1 100 ? 32.934 -2.782 94.960 1.00 63.84 209 SER B C 1
ATOM 2105 O O . SER B 1 100 ? 33.820 -3.642 94.956 1.00 63.96 209 SER B O 1
ATOM 2108 N N . THR B 1 101 ? 31.676 -3.008 94.574 1.00 66.04 210 THR B N 1
ATOM 2109 C CA . THR B 1 101 ? 31.164 -4.325 94.170 1.00 68.23 210 THR B CA 1
ATOM 2110 C C . THR B 1 101 ? 30.338 -4.227 92.870 1.00 69.41 210 THR B C 1
ATOM 2111 O O . THR B 1 101 ? 29.700 -3.196 92.622 1.00 69.39 210 THR B O 1
ATOM 2115 N N . PRO B 1 102 ? 30.380 -5.281 92.018 1.00 70.45 211 PRO B N 1
ATOM 2116 C CA . PRO B 1 102 ? 29.500 -5.320 90.848 1.00 70.79 211 PRO B CA 1
ATOM 2117 C C . PRO B 1 102 ? 28.312 -6.289 90.997 1.00 71.28 211 PRO B C 1
ATOM 2118 O O . PRO B 1 102 ? 28.451 -7.383 91.564 1.00 71.44 211 PRO B O 1
ATOM 2122 N N . LYS B 1 110 ? 28.835 11.047 88.075 1.00 67.97 219 LYS B N 1
ATOM 2123 C CA . LYS B 1 110 ? 29.807 12.136 88.091 1.00 67.76 219 LYS B CA 1
ATOM 2124 C C . LYS B 1 110 ? 31.216 11.640 88.424 1.00 67.51 219 LYS B C 1
ATOM 2125 O O . LYS B 1 110 ? 32.182 12.023 87.760 1.00 67.04 219 LYS B O 1
ATOM 2127 N N . VAL B 1 111 ? 31.318 10.790 89.448 1.00 67.47 220 VAL B N 1
ATOM 2128 C CA . VAL B 1 111 ? 32.599 10.215 89.894 1.00 67.31 220 VAL B CA 1
ATOM 2129 C C . VAL B 1 111 ? 33.152 9.210 88.867 1.00 67.52 220 VAL B C 1
ATOM 2130 O O . VAL B 1 111 ? 34.371 9.126 88.657 1.00 67.69 220 VAL B O 1
ATOM 2134 N N . GLU B 1 112 ? 32.242 8.469 88.231 1.00 67.19 221 GLU B N 1
ATOM 2135 C CA . GLU B 1 112 ? 32.575 7.445 87.230 1.00 66.86 221 GLU B CA 1
ATOM 2136 C C . GLU B 1 112 ? 33.308 8.051 86.025 1.00 65.95 221 GLU B C 1
ATOM 2137 O O . GLU B 1 112 ? 34.415 7.622 85.672 1.00 65.80 221 GLU B O 1
ATOM 2143 N N . ARG B 1 113 ? 32.686 9.062 85.418 1.00 64.58 222 ARG B N 1
ATOM 2144 C CA . ARG B 1 113 ? 33.227 9.752 84.246 1.00 63.47 222 ARG B CA 1
ATOM 2145 C C . ARG B 1 113 ? 34.468 10.586 84.576 1.00 61.89 222 ARG B C 1
ATOM 2146 O O . ARG B 1 113 ? 35.267 10.889 83.689 1.00 61.69 222 ARG B O 1
ATOM 2154 N N . LYS B 1 114 ? 34.618 10.953 85.848 1.00 59.72 223 LYS B N 1
ATOM 2155 C CA . LYS B 1 114 ? 35.774 11.717 86.323 1.00 57.82 223 LYS B CA 1
ATOM 2156 C C . LYS B 1 114 ? 37.080 10.913 86.194 1.00 57.02 223 LYS B C 1
ATOM 2157 O O . LYS B 1 114 ? 38.065 11.421 85.658 1.00 56.49 223 LYS B O 1
ATOM 2163 N N . ASN B 1 115 ? 37.064 9.660 86.658 1.00 55.18 224 ASN B N 1
ATOM 2164 C CA . ASN B 1 115 ? 38.225 8.769 86.581 1.00 53.33 224 ASN B CA 1
ATOM 2165 C C . ASN B 1 115 ? 38.561 8.237 85.182 1.00 52.90 224 ASN B C 1
ATOM 2166 O O . ASN B 1 115 ? 39.717 7.892 84.905 1.00 53.06 224 ASN B O 1
ATOM 2171 N N . SER B 1 116 ? 37.547 8.157 84.316 1.00 51.50 225 SER B N 1
ATOM 2172 C CA . SER B 1 116 ? 37.730 7.814 82.904 1.00 49.29 225 SER B CA 1
ATOM 2173 C C . SER B 1 116 ? 38.504 8.927 82.210 1.00 47.35 225 SER B C 1
ATOM 2174 O O . SER B 1 116 ? 39.482 8.676 81.500 1.00 46.73 225 SER B O 1
ATOM 2177 N N . ASP B 1 117 ? 38.050 10.155 82.432 1.00 45.07 226 ASP B N 1
ATOM 2178 C CA . ASP B 1 117 ? 38.675 11.336 81.866 1.00 44.64 226 ASP B CA 1
ATOM 2179 C C . ASP B 1 117 ? 40.140 11.516 82.294 1.00 43.46 226 ASP B C 1
ATOM 2180 O O . ASP B 1 117 ? 40.939 11.987 81.487 1.00 43.88 226 ASP B O 1
ATOM 2185 N N . ILE B 1 118 ? 40.482 11.160 83.541 1.00 40.71 227 ILE B N 1
ATOM 2186 C CA . ILE B 1 118 ? 41.853 11.343 84.048 1.00 39.15 227 ILE B CA 1
ATOM 2187 C C . ILE B 1 118 ? 42.832 10.366 83.382 1.00 38.66 227 ILE B C 1
ATOM 2188 O O . ILE B 1 118 ? 43.883 10.790 82.901 1.00 38.61 227 ILE B O 1
ATOM 2193 N N . LYS B 1 119 ? 42.488 9.077 83.342 1.00 38.39 228 LYS B N 1
ATOM 2194 C CA . LYS B 1 119 ? 43.325 8.084 82.677 1.00 38.83 228 LYS B CA 1
ATOM 2195 C C . LYS B 1 119 ? 43.563 8.502 81.227 1.00 38.53 228 LYS B C 1
ATOM 2196 O O . LYS B 1 119 ? 44.689 8.427 80.734 1.00 37.53 228 LYS B O 1
ATOM 2202 N N . ARG B 1 120 ? 42.494 8.956 80.568 1.00 38.19 229 ARG B N 1
ATOM 2203 C CA . ARG B 1 120 ? 42.544 9.407 79.185 1.00 37.92 229 ARG B CA 1
ATOM 2204 C C . ARG B 1 120 ? 43.380 10.672 79.032 1.00 35.59 229 ARG B C 1
ATOM 2205 O O . ARG B 1 120 ? 44.190 10.756 78.110 1.00 36.44 229 ARG B O 1
ATOM 2213 N N . LEU B 1 121 ? 43.193 11.651 79.915 1.00 33.28 230 LEU B N 1
ATOM 2214 C CA . LEU B 1 121 ? 43.987 1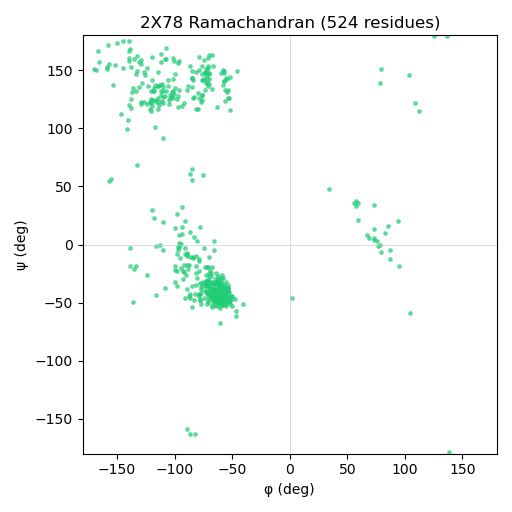2.880 79.832 1.00 32.60 230 LEU B CA 1
ATOM 2215 C C . LEU B 1 121 ? 45.472 12.575 80.044 1.00 31.67 230 LEU B C 1
ATOM 2216 O O . LEU B 1 121 ? 46.290 13.027 79.263 1.00 30.74 230 LEU B O 1
ATOM 2221 N N . LEU B 1 122 ? 45.796 11.805 81.088 1.00 31.43 231 LEU B N 1
ATOM 2222 C CA . LEU B 1 122 ? 47.186 11.459 81.411 1.00 32.47 231 LEU B CA 1
ATOM 2223 C C . LEU B 1 122 ? 47.862 10.649 80.304 1.00 33.30 231 LEU B C 1
ATOM 2224 O O . LEU B 1 122 ? 49.061 10.772 80.112 1.00 34.26 231 LEU B O 1
ATOM 2229 N N . THR B 1 123 ? 47.090 9.843 79.575 1.00 33.77 232 THR B N 1
ATOM 2230 C CA . THR B 1 123 ? 47.608 9.087 78.426 1.00 34.96 232 THR B CA 1
ATOM 2231 C C . THR B 1 123 ? 48.023 10.003 77.274 1.00 34.52 232 THR B C 1
ATOM 2232 O O . THR B 1 123 ? 49.112 9.840 76.721 1.00 35.51 232 THR B O 1
ATOM 2236 N N . LYS B 1 124 ? 47.154 10.951 76.928 1.00 33.91 233 LYS B N 1
ATOM 2237 C CA . LYS B 1 124 ? 47.402 11.927 75.862 1.00 34.15 233 LYS B CA 1
ATOM 2238 C C . LYS B 1 124 ? 48.551 12.884 76.198 1.00 32.11 233 LYS B C 1
ATOM 2239 O O . LYS B 1 124 ? 49.279 13.315 75.302 1.00 31.99 233 LYS B O 1
ATOM 2245 N N . LEU B 1 125 ? 48.691 13.208 77.485 1.00 30.40 234 LEU B N 1
ATOM 2246 C CA . LEU B 1 125 ? 49.739 14.094 78.022 1.00 29.92 234 LEU B CA 1
ATOM 2247 C C . LEU B 1 125 ? 51.162 13.531 77.807 1.00 28.14 234 LEU B C 1
ATOM 2248 O O . LEU B 1 125 ? 52.116 14.282 77.656 1.00 28.24 234 LEU B O 1
ATOM 2253 N N . LEU B 1 126 ? 51.297 12.214 77.844 1.00 26.09 235 LEU B N 1
ATOM 2254 C CA . LEU B 1 126 ? 52.591 11.557 77.707 1.00 26.03 235 LEU B CA 1
ATOM 2255 C C . LEU B 1 126 ? 53.197 11.649 76.306 1.00 26.22 235 LEU B C 1
ATOM 2256 O O . LEU B 1 126 ? 54.426 11.664 76.169 1.00 25.30 235 LEU B O 1
ATOM 2261 N N . VAL B 1 127 ? 52.346 11.677 75.275 1.00 25.49 236 VAL B N 1
ATOM 2262 C CA . VAL B 1 127 ? 52.812 11.624 73.879 1.00 26.54 236 VAL B CA 1
ATOM 2263 C C . VAL B 1 127 ? 53.878 12.695 73.631 1.00 27.41 236 VAL B C 1
ATOM 2264 O O . VAL B 1 127 ? 53.611 13.892 73.789 1.00 28.70 236 VAL B O 1
ATOM 2268 N N . GLY B 1 128 ? 55.086 12.265 73.325 1.00 27.40 237 GLY B N 1
ATOM 2269 C CA . GLY B 1 128 ? 56.181 13.169 73.049 1.00 26.97 237 GLY B CA 1
ATOM 2270 C C . GLY B 1 128 ? 56.887 13.834 74.216 1.00 25.96 237 GLY B C 1
ATOM 2271 O O . GLY B 1 128 ? 57.765 14.608 74.011 1.00 26.98 237 GLY B O 1
ATOM 2272 N N . ARG B 1 129 ? 56.452 13.545 75.427 1.00 24.66 238 ARG B N 1
ATOM 2273 C CA . ARG B 1 129 ? 57.070 14.034 76.640 1.00 23.64 238 ARG B CA 1
ATOM 2274 C C . ARG B 1 129 ? 56.760 13.102 77.800 1.00 22.36 238 ARG B C 1
ATOM 2275 O O . ARG B 1 129 ? 56.259 13.528 78.770 1.00 20.39 238 ARG B O 1
ATOM 2283 N N . PRO B 1 130 ? 57.083 11.832 77.682 1.00 22.34 239 PRO B N 1
ATOM 2284 C CA . PRO B 1 130 ? 56.673 10.871 78.670 1.00 22.28 239 PRO B CA 1
ATOM 2285 C C . PRO B 1 130 ? 57.203 11.096 80.077 1.00 25.76 239 PRO B C 1
ATOM 2286 O O . PRO B 1 130 ? 56.550 10.725 80.995 1.00 26.50 239 PRO B O 1
ATOM 2290 N N . THR B 1 131 ? 58.378 11.662 80.236 1.00 26.76 240 THR B N 1
ATOM 2291 C CA . THR B 1 131 ? 58.975 11.809 81.566 1.00 27.71 240 THR B CA 1
ATOM 2292 C C . THR B 1 131 ? 58.653 13.161 82.190 1.00 29.41 240 THR B C 1
ATOM 2293 O O . THR B 1 131 ? 59.276 13.547 83.176 1.00 28.80 240 THR B O 1
ATOM 2297 N N . LYS B 1 132 ? 57.672 13.862 81.624 1.00 31.69 241 LYS B N 1
ATOM 2298 C CA . LYS B 1 132 ? 57.324 15.220 82.048 1.00 33.30 241 LYS B CA 1
ATOM 2299 C C . LYS B 1 132 ? 55.951 15.359 82.71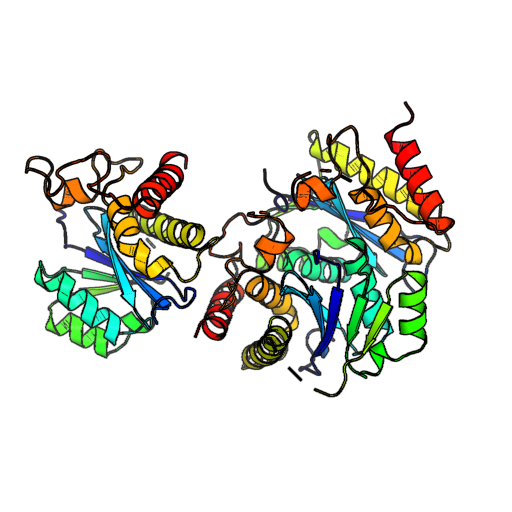0 1.00 31.94 241 LYS B C 1
ATOM 2300 O O . LYS B 1 132 ? 55.577 16.470 83.095 1.00 33.60 241 LYS B O 1
ATOM 2306 N N . TRP B 1 133 ? 55.200 14.261 82.830 1.00 30.43 242 TRP B N 1
ATOM 2307 C CA . TRP B 1 133 ? 53.833 14.312 83.359 1.00 28.16 242 TRP B CA 1
ATOM 2308 C C . TRP B 1 133 ? 53.801 14.800 84.807 1.00 29.31 242 TRP B C 1
ATOM 2309 O O . TRP B 1 133 ? 52.811 15.399 85.247 1.00 29.83 242 TRP B O 1
ATOM 2320 N N . TYR B 1 134 ? 54.867 14.543 85.557 1.00 27.95 243 TYR B N 1
ATOM 2321 C CA . TYR B 1 134 ? 54.964 14.974 86.923 1.00 27.61 243 TYR B CA 1
ATOM 2322 C C . TYR B 1 134 ? 54.959 16.491 86.980 1.00 27.13 243 TYR B C 1
ATOM 2323 O O . TYR B 1 134 ? 54.275 17.056 87.733 1.00 25.70 243 TYR B O 1
ATOM 2332 N N . ASP B 1 135 ? 55.704 17.132 86.118 1.00 27.33 244 ASP B N 1
ATOM 2333 C CA . ASP B 1 135 ? 55.780 18.594 86.068 1.00 28.41 244 ASP B CA 1
ATOM 2334 C C . ASP B 1 135 ? 54.449 19.222 85.708 1.00 26.90 244 ASP B C 1
ATOM 2335 O O . ASP B 1 135 ? 54.158 20.322 86.143 1.00 27.52 244 ASP B O 1
ATOM 2340 N N . LEU B 1 136 ? 53.661 18.536 84.879 1.00 25.85 245 LEU B N 1
ATOM 2341 C CA . LEU B 1 136 ? 52.404 19.107 84.379 1.00 25.49 245 LEU B CA 1
ATOM 2342 C C . LEU B 1 136 ? 51.167 18.680 85.187 1.00 24.10 245 LEU B C 1
ATOM 2343 O O . LEU B 1 136 ? 50.058 19.120 84.915 1.00 24.41 245 LEU B O 1
ATOM 2348 N N . LEU B 1 137 ? 51.373 17.838 86.189 1.00 22.87 246 LEU B N 1
ATOM 2349 C CA . LEU B 1 137 ? 50.274 17.339 87.005 1.00 22.53 246 LEU B CA 1
ATOM 2350 C C . LEU B 1 137 ? 49.422 18.454 87.655 1.00 24.02 246 LEU B C 1
ATOM 2351 O O . LEU B 1 137 ? 48.190 18.387 87.571 1.00 23.04 246 LEU B O 1
ATOM 2356 N N . PRO B 1 138 ? 50.058 19.485 88.282 1.00 24.21 247 PRO B N 1
ATOM 2357 C CA . PRO B 1 138 ? 49.245 20.571 88.843 1.00 25.18 247 PRO B CA 1
ATOM 2358 C C . PRO B 1 138 ? 48.273 21.215 87.843 1.00 25.46 247 PRO B C 1
ATOM 2359 O O . PRO B 1 138 ? 47.180 21.621 88.245 1.00 26.09 247 PRO B O 1
ATOM 2363 N N . VAL B 1 139 ? 48.678 21.312 86.575 1.00 25.80 248 VAL B N 1
ATOM 2364 C CA . VAL B 1 139 ? 47.853 21.893 85.509 1.00 25.13 248 VAL B CA 1
ATOM 2365 C C . VAL B 1 139 ? 46.714 20.962 85.139 1.00 23.94 248 VAL B C 1
ATOM 2366 O O . VAL B 1 139 ? 45.632 21.428 84.804 1.00 24.23 248 VAL B O 1
ATOM 2370 N N . VAL B 1 140 ? 46.968 19.652 85.175 1.00 22.43 249 VAL B N 1
ATOM 2371 C CA . VAL B 1 140 ? 45.934 18.663 84.947 1.00 21.71 249 VAL B CA 1
ATOM 2372 C C . VAL B 1 140 ? 44.825 18.780 86.011 1.00 24.20 249 VAL B C 1
ATOM 2373 O O . VAL B 1 140 ? 43.634 18.846 85.649 1.00 23.79 249 VAL B O 1
ATOM 2377 N N . GLN B 1 141 ? 45.214 18.823 87.293 1.00 22.42 250 GLN B N 1
ATOM 2378 C CA . GLN B 1 141 ? 44.255 18.996 88.397 1.00 22.92 250 GLN B CA 1
ATOM 2379 C C . GLN B 1 141 ? 43.522 20.317 88.255 1.00 23.87 250 GLN B C 1
ATOM 2380 O O . GLN B 1 141 ? 42.296 20.360 88.360 1.00 23.77 250 GLN B O 1
ATOM 2386 N N . LEU B 1 142 ? 44.277 21.385 88.015 1.00 22.79 251 LEU B N 1
ATOM 2387 C CA . LEU B 1 142 ? 43.691 22.706 87.848 1.00 24.52 251 LEU B CA 1
ATOM 2388 C C . LEU B 1 142 ? 42.648 22.777 86.704 1.00 25.99 251 LEU B C 1
ATOM 2389 O O . LEU B 1 142 ? 41.571 23.376 86.881 1.00 27.23 251 LEU B O 1
ATOM 2394 N N . ALA B 1 143 ? 42.952 22.160 85.562 1.00 23.79 252 ALA B N 1
ATOM 2395 C CA . ALA B 1 143 ? 42.012 22.097 84.451 1.00 24.43 252 ALA B CA 1
ATOM 2396 C C . ALA B 1 143 ? 40.758 21.280 84.773 1.00 24.87 252 ALA B C 1
ATOM 2397 O O . ALA B 1 143 ? 39.658 21.707 84.453 1.00 27.14 252 ALA B O 1
ATOM 2399 N N . LEU B 1 144 ? 40.912 20.115 85.400 1.00 25.01 253 LEU B N 1
ATOM 2400 C CA . LEU B 1 144 ? 39.769 19.297 85.786 1.00 25.75 253 LEU B CA 1
ATOM 2401 C C . LEU B 1 144 ? 38.803 20.019 86.734 1.00 25.94 253 LEU B C 1
ATOM 2402 O O . LEU B 1 144 ? 37.579 19.952 86.548 1.00 26.71 253 LEU B O 1
ATOM 2407 N N . ASN B 1 145 ? 39.342 20.703 87.737 1.00 23.81 254 ASN B N 1
ATOM 2408 C CA . ASN B 1 145 ? 38.511 21.370 88.741 1.00 24.79 254 ASN B CA 1
ATOM 2409 C C . ASN B 1 145 ? 37.899 22.699 88.304 1.00 25.35 254 ASN B C 1
ATOM 2410 O O . ASN B 1 145 ? 37.004 23.222 88.973 1.00 25.05 254 ASN B O 1
ATOM 2415 N N . ASN B 1 146 ? 38.379 23.242 87.187 1.00 25.19 255 ASN B N 1
ATOM 2416 C CA . ASN B 1 146 ? 37.869 24.510 86.692 1.00 23.59 255 ASN B CA 1
ATOM 2417 C C . ASN B 1 146 ? 37.208 24.435 85.315 1.00 24.18 255 ASN B C 1
ATOM 2418 O O . ASN B 1 146 ? 37.079 25.434 84.617 1.00 24.60 255 ASN B O 1
ATOM 2423 N N . THR B 1 147 ? 36.763 23.232 84.974 1.00 23.06 256 THR B N 1
ATOM 2424 C CA . THR B 1 147 ? 36.033 22.954 83.748 1.00 24.51 256 THR B CA 1
ATOM 2425 C C . THR B 1 147 ? 34.628 22.457 84.125 1.00 25.49 256 THR B C 1
ATOM 2426 O O . THR B 1 147 ? 34.473 21.640 85.058 1.00 22.90 256 THR B O 1
ATOM 2430 N N . TYR B 1 148 ? 33.617 22.952 83.404 1.00 26.65 257 TYR B N 1
ATOM 2431 C CA . TYR B 1 148 ? 32.203 22.567 83.622 1.00 27.60 257 TYR B CA 1
ATOM 2432 C C . TYR B 1 148 ? 31.908 21.127 83.188 1.00 31.39 257 TYR B C 1
ATOM 2433 O O . TYR B 1 148 ? 32.514 20.613 82.244 1.00 32.19 257 TYR B O 1
ATOM 2442 N N . SER B 1 149 ? 30.984 20.479 83.892 1.00 35.74 258 SER B N 1
ATOM 2443 C CA . SER B 1 149 ? 30.549 19.115 83.569 1.00 39.41 258 SER B CA 1
ATOM 2444 C C . SER B 1 149 ? 29.228 19.208 82.814 1.00 40.92 258 SER B C 1
ATOM 2445 O O . SER B 1 149 ? 28.531 20.218 82.937 1.00 41.29 258 SER B O 1
ATOM 2448 N N . PRO B 1 150 ? 28.875 18.159 82.036 1.00 42.60 259 PRO B N 1
ATOM 2449 C CA . PRO B 1 150 ? 27.646 18.187 81.228 1.00 43.72 259 PRO B CA 1
ATOM 2450 C C . PRO B 1 150 ? 26.388 18.684 81.958 1.00 44.79 259 PRO B C 1
ATOM 2451 O O . PRO B 1 150 ? 25.807 19.703 81.568 1.00 46.01 259 PRO B O 1
ATOM 2455 N N . VAL B 1 151 ? 25.979 17.991 83.014 1.00 45.35 260 VAL B N 1
ATOM 2456 C CA . VAL B 1 151 ? 24.655 18.245 83.592 1.00 45.59 260 VAL B CA 1
ATOM 2457 C C . VAL B 1 151 ? 24.670 19.279 84.731 1.00 44.90 260 VAL B C 1
ATOM 2458 O O . VAL B 1 151 ? 23.662 19.923 85.011 1.00 45.75 260 VAL B O 1
ATOM 2462 N N . LEU B 1 152 ? 25.825 19.459 85.359 1.00 43.21 261 LEU B N 1
ATOM 2463 C CA . LEU B 1 152 ? 25.947 20.375 86.491 1.00 40.89 261 LEU B CA 1
ATOM 2464 C C . LEU B 1 152 ? 26.225 21.809 86.032 1.00 38.82 261 LEU B C 1
ATOM 2465 O O . LEU B 1 152 ? 26.769 22.031 84.951 1.00 39.83 261 LEU B O 1
ATOM 2470 N N . LYS B 1 153 ? 25.834 22.773 86.854 1.00 35.82 262 LYS B N 1
ATOM 2471 C CA . LYS B 1 153 ? 25.863 24.188 86.484 1.00 33.21 262 LYS B CA 1
ATOM 2472 C C . LYS B 1 153 ? 27.117 24.921 86.980 1.00 30.81 262 LYS B C 1
ATOM 2473 O O . LYS B 1 153 ? 27.297 26.117 86.719 1.00 28.97 262 LYS B O 1
ATOM 2479 N N . TYR B 1 154 ? 27.969 24.201 87.707 1.00 28.07 263 TYR B N 1
ATOM 2480 C CA . TYR B 1 154 ? 29.138 24.794 88.366 1.00 26.54 263 TYR B CA 1
ATOM 2481 C C . TYR B 1 154 ? 30.356 23.893 88.197 1.00 24.89 263 TYR B C 1
ATOM 2482 O O . TYR B 1 154 ? 30.220 22.675 88.031 1.00 23.73 263 TYR B O 1
ATOM 2491 N N . THR B 1 155 ? 31.545 24.495 88.224 1.00 23.79 264 THR B N 1
ATOM 2492 C CA . THR B 1 155 ? 32.788 23.714 88.210 1.00 23.72 264 THR B CA 1
ATOM 2493 C C . THR B 1 155 ? 33.021 23.070 89.589 1.00 25.45 264 THR B C 1
ATOM 2494 O O . THR B 1 155 ? 32.448 23.523 90.586 1.00 25.30 264 THR B O 1
ATOM 2498 N N . PRO B 1 156 ? 33.843 21.997 89.658 1.00 25.95 265 PRO B N 1
ATOM 2499 C CA . PRO B 1 156 ? 34.158 21.453 90.976 1.00 25.60 265 PRO B CA 1
ATOM 2500 C C . PRO B 1 156 ? 34.701 22.497 91.945 1.00 25.49 265 PRO B C 1
ATOM 2501 O O . PRO B 1 156 ? 34.348 22.471 93.119 1.00 24.96 265 PRO B O 1
ATOM 2505 N N . HIS B 1 157 ? 35.512 23.428 91.451 1.00 24.90 266 HIS B N 1
ATOM 2506 C CA . HIS B 1 157 ? 36.129 24.454 92.282 1.00 25.20 266 HIS B CA 1
ATOM 2507 C C . HIS B 1 157 ? 35.078 25.414 92.850 1.00 26.40 266 HIS B C 1
ATOM 2508 O O . HIS B 1 157 ? 35.106 25.751 94.031 1.00 25.55 266 HIS B O 1
ATOM 2515 N N . GLN B 1 158 ? 34.168 25.873 91.999 1.00 27.35 267 GLN B N 1
ATOM 2516 C CA . GLN B 1 158 ? 33.077 26.740 92.445 1.00 27.98 267 GLN B CA 1
ATOM 2517 C C . GLN B 1 158 ? 32.272 26.071 93.571 1.00 28.76 267 GLN B C 1
ATOM 2518 O O . GLN B 1 158 ? 31.988 26.690 94.582 1.00 28.92 267 GLN B O 1
ATOM 2524 N N . LEU B 1 159 ? 31.951 24.793 93.396 1.00 30.15 268 LEU B N 1
ATOM 2525 C CA . LEU B 1 159 ? 31.190 24.028 94.374 1.00 31.04 268 LEU B CA 1
ATOM 2526 C C . LEU B 1 159 ? 31.908 23.827 95.715 1.00 32.12 268 LEU B C 1
ATOM 2527 O O . LEU B 1 159 ? 31.251 23.711 96.758 1.00 31.70 268 LEU B O 1
ATOM 2532 N N . LEU B 1 160 ? 33.241 23.775 95.693 1.00 32.55 269 LEU B N 1
ATOM 2533 C CA . LEU B 1 160 ? 34.019 23.577 96.927 1.00 34.70 269 LEU B CA 1
ATOM 2534 C C . LEU B 1 160 ? 34.311 24.889 97.648 1.00 35.30 269 LEU B C 1
ATOM 2535 O O . LEU B 1 160 ? 34.198 24.967 98.876 1.00 36.45 269 LEU B O 1
ATOM 2540 N N . PHE B 1 161 ? 34.676 25.915 96.884 1.00 36.66 270 PHE B N 1
ATOM 2541 C CA . PHE B 1 161 ? 35.106 27.205 97.443 1.00 38.80 270 PHE B CA 1
ATOM 2542 C C . PHE B 1 161 ? 33.986 28.252 97.501 1.00 41.90 270 PHE B C 1
ATOM 2543 O O . PHE B 1 161 ? 34.229 29.423 97.821 1.00 41.71 270 PHE B O 1
ATOM 2551 N N . GLY B 1 162 ? 32.759 27.815 97.212 1.00 45.04 271 GLY B N 1
ATOM 2552 C CA . GLY B 1 162 ? 31.591 28.698 97.214 1.00 49.54 271 GLY B CA 1
ATOM 2553 C C . GLY B 1 162 ? 31.520 29.528 95.946 1.00 52.05 271 GLY B C 1
ATOM 2554 O O . GLY B 1 162 ? 32.553 29.833 95.331 1.00 52.37 271 GLY B O 1
ATOM 2555 N N . ILE B 1 163 ? 30.305 29.891 95.544 1.00 54.68 272 ILE B N 1
ATOM 2556 C CA . ILE B 1 163 ? 30.116 30.689 94.334 1.00 56.83 272 ILE B CA 1
ATOM 2557 C C . ILE B 1 163 ? 29.665 32.105 94.669 1.00 58.36 272 ILE B C 1
ATOM 2558 O O . ILE B 1 163 ? 30.387 33.067 94.400 1.00 60.21 272 ILE B O 1
ATOM 2563 N N . PRO B 1 168 ? 40.283 32.419 94.259 1.00 65.44 277 PRO B N 1
ATOM 2564 C CA . PRO B 1 168 ? 41.715 32.610 94.448 1.00 65.59 277 PRO B CA 1
ATOM 2565 C C . PRO B 1 168 ? 42.499 32.957 93.168 1.00 66.02 277 PRO B C 1
ATOM 2566 O O . PRO B 1 168 ? 43.710 33.193 93.246 1.00 66.11 277 PRO B O 1
ATOM 2570 N N . PHE B 1 169 ? 41.828 32.988 92.014 1.00 66.35 278 PHE B N 1
ATOM 2571 C CA . PHE B 1 169 ? 42.499 33.285 90.735 1.00 66.64 278 PHE B CA 1
ATOM 2572 C C . PHE B 1 169 ? 42.539 34.785 90.430 1.00 67.12 278 PHE B C 1
ATOM 2573 O O . PHE B 1 169 ? 41.543 35.493 90.622 1.00 67.32 278 PHE B O 1
ATOM 2581 N N . ALA B 1 170 ? 43.697 35.256 89.961 1.00 67.36 279 ALA B N 1
ATOM 2582 C CA . ALA B 1 170 ? 43.860 36.636 89.481 1.00 67.50 279 ALA B CA 1
ATOM 2583 C C . ALA B 1 170 ? 43.364 36.797 88.037 1.00 67.37 279 ALA B C 1
ATOM 2584 O O . ALA B 1 170 ? 43.103 37.911 87.577 1.00 67.10 279 ALA B O 1
ATOM 2586 N N . ASN B 1 171 ? 43.245 35.668 87.340 1.00 67.46 280 ASN B N 1
ATOM 2587 C CA . ASN B 1 171 ? 42.811 35.604 85.945 1.00 67.34 280 ASN B CA 1
ATOM 2588 C C . ASN B 1 171 ? 42.013 34.317 85.740 1.00 66.91 280 ASN B C 1
ATOM 2589 O O . ASN B 1 171 ? 42.565 33.218 85.803 1.00 67.06 280 ASN B O 1
ATOM 2594 N N . GLN B 1 172 ? 40.714 34.461 85.493 1.00 66.61 281 GLN B N 1
ATOM 2595 C CA . GLN B 1 172 ? 39.813 33.313 85.410 1.00 66.29 281 GLN B CA 1
ATOM 2596 C C . GLN B 1 172 ? 39.876 32.544 84.075 1.00 65.77 281 GLN B C 1
ATOM 2597 O O . GLN B 1 172 ? 39.519 31.362 84.031 1.00 65.91 281 GLN B O 1
ATOM 2603 N N . ASP B 1 173 ? 40.330 33.199 83.002 1.00 64.82 282 ASP B N 1
ATOM 2604 C CA . ASP B 1 173 ? 40.476 32.529 81.696 1.00 63.86 282 ASP B CA 1
ATOM 2605 C C . ASP B 1 173 ? 41.709 31.628 81.627 1.00 62.22 282 ASP B C 1
ATOM 2606 O O . ASP B 1 173 ? 41.609 30.462 81.236 1.00 61.71 282 ASP B O 1
ATOM 2611 N N . THR B 1 174 ? 42.863 32.182 81.993 1.00 60.44 283 THR B N 1
ATOM 2612 C CA . THR B 1 174 ? 44.131 31.449 81.948 1.00 59.29 283 THR B CA 1
ATOM 2613 C C . THR B 1 174 ? 44.350 30.595 83.207 1.00 58.57 283 THR B C 1
ATOM 2614 O O . THR B 1 174 ? 45.247 29.745 83.241 1.00 57.66 283 THR B O 1
ATOM 2618 N N . LEU B 1 175 ? 43.510 30.818 84.222 1.00 57.33 284 LEU B N 1
ATOM 2619 C CA . LEU B 1 175 ? 43.673 30.219 85.549 1.00 55.96 284 LEU B CA 1
ATOM 2620 C C . LEU B 1 175 ? 45.057 30.553 86.122 1.00 55.98 284 LEU B C 1
ATOM 2621 O O . LEU B 1 175 ? 45.672 29.742 86.819 1.00 55.78 284 LEU B O 1
ATOM 2626 N N . ASP B 1 176 ? 45.514 31.770 85.808 1.00 55.70 285 ASP B N 1
ATOM 2627 C CA . ASP B 1 176 ? 46.804 32.336 86.246 1.00 55.53 285 ASP B CA 1
ATOM 2628 C C . ASP B 1 176 ? 48.055 31.687 85.634 1.00 55.27 285 ASP B C 1
ATOM 2629 O O . ASP B 1 176 ? 49.175 32.038 86.017 1.00 55.57 285 ASP B O 1
ATOM 2634 N N . LEU B 1 177 ? 47.873 30.764 84.687 1.00 54.19 286 LEU B N 1
ATOM 2635 C CA . LEU B 1 177 ? 49.010 30.117 84.024 1.00 53.90 286 LEU B CA 1
ATOM 2636 C C . LEU B 1 177 ? 49.694 31.094 83.063 1.00 54.59 286 LEU B C 1
ATOM 2637 O O . LEU B 1 177 ? 49.023 31.859 82.372 1.00 54.79 286 LEU B O 1
ATOM 2642 N N . THR B 1 178 ? 51.028 31.079 83.043 1.00 55.40 287 THR B N 1
ATOM 2643 C CA . THR B 1 178 ? 51.806 31.986 82.186 1.00 55.84 287 THR B CA 1
ATOM 2644 C C . THR B 1 178 ? 52.763 31.245 81.247 1.00 55.67 287 THR B C 1
ATOM 2645 O O . THR B 1 178 ? 53.099 31.749 80.180 1.00 55.73 287 THR B O 1
ATOM 2649 N N . ARG B 1 179 ? 53.185 30.049 81.647 1.00 55.99 288 ARG B N 1
ATOM 2650 C CA . ARG B 1 179 ? 54.136 29.258 80.868 1.00 56.58 288 ARG B CA 1
ATOM 2651 C C . ARG B 1 179 ? 53.473 28.595 79.652 1.00 55.68 288 ARG B C 1
ATOM 2652 O O . ARG B 1 179 ? 52.496 27.858 79.782 1.00 55.38 288 ARG B O 1
ATOM 2660 N N . GLU B 1 180 ? 54.033 28.877 78.480 1.00 55.49 289 GLU B N 1
ATOM 2661 C CA . GLU B 1 180 ? 53.522 28.426 77.184 1.00 55.32 289 GLU B CA 1
ATOM 2662 C C . GLU B 1 180 ? 52.996 26.981 77.155 1.00 54.35 289 GLU B C 1
ATOM 2663 O O . GLU B 1 180 ? 51.868 26.750 76.702 1.00 54.02 289 GLU B O 1
ATOM 2669 N N . GLU B 1 181 ? 53.798 26.025 77.639 1.00 52.28 290 GLU B N 1
ATOM 2670 C CA . GLU B 1 181 ? 53.412 24.603 77.636 1.00 50.57 290 GLU B CA 1
ATOM 2671 C C . GLU B 1 181 ? 52.225 24.300 78.565 1.00 49.01 290 GLU B C 1
ATOM 2672 O O . GLU B 1 181 ? 51.400 23.432 78.259 1.00 48.02 290 GLU B O 1
ATOM 2678 N N . GLU B 1 182 ? 52.168 24.997 79.702 1.00 47.47 291 GLU B N 1
ATOM 2679 C CA . GLU B 1 182 ? 51.050 24.878 80.647 1.00 46.67 291 GLU B CA 1
ATOM 2680 C C . GLU B 1 182 ? 49.753 25.455 80.033 1.00 45.09 291 GLU B C 1
ATOM 2681 O O . GLU B 1 182 ? 48.741 24.758 79.976 1.00 44.93 291 GLU B O 1
ATOM 2687 N N . LEU B 1 183 ? 49.805 26.704 79.560 1.00 44.11 292 LEU B N 1
ATOM 2688 C CA . LEU B 1 183 ? 48.683 27.343 78.833 1.00 42.98 292 LEU B CA 1
ATOM 2689 C C . LEU B 1 183 ? 48.204 26.507 77.659 1.00 42.08 292 LEU B C 1
ATOM 2690 O O . LEU B 1 183 ? 47.001 26.383 77.416 1.00 41.80 292 LEU B O 1
ATOM 2695 N N . SER B 1 184 ? 49.161 25.935 76.936 1.00 40.83 293 SER B N 1
ATOM 2696 C CA . SER B 1 184 ? 48.857 25.078 75.814 1.00 39.46 293 SER B CA 1
ATOM 2697 C C . SER B 1 184 ? 48.197 23.816 76.335 1.00 38.13 293 SER B C 1
ATOM 2698 O O . SER B 1 184 ? 47.243 23.318 75.726 1.00 38.35 293 SER B O 1
ATOM 2701 N N . LEU B 1 185 ? 48.692 23.316 77.474 1.00 36.00 294 LEU B N 1
ATOM 2702 C CA . LEU B 1 185 ? 48.118 22.127 78.119 1.00 34.76 294 LEU B CA 1
ATOM 2703 C C . LEU B 1 185 ? 46.665 22.381 78.534 1.00 33.47 294 LEU B C 1
ATOM 2704 O O . LEU B 1 185 ? 45.790 21.551 78.285 1.00 33.16 294 LEU B O 1
ATOM 2709 N N . LEU B 1 186 ? 46.410 23.522 79.169 1.00 33.85 295 LEU B N 1
ATOM 2710 C CA . LEU B 1 186 ? 45.042 23.866 79.555 1.00 34.21 295 LEU B CA 1
ATOM 2711 C C . LEU B 1 186 ? 44.112 23.713 78.350 1.00 34.24 295 LEU B C 1
ATOM 2712 O O . LEU B 1 186 ? 43.103 23.007 78.425 1.00 34.70 295 LEU B O 1
ATOM 2717 N N . GLN B 1 187 ? 44.487 24.357 77.243 1.00 35.07 296 GLN B N 1
ATOM 2718 C CA . GLN B 1 187 ? 43.770 24.274 75.965 1.00 35.71 296 GLN B CA 1
ATOM 2719 C C . GLN B 1 187 ? 43.547 22.824 75.531 1.00 35.89 296 GLN B C 1
ATOM 2720 O O . GLN B 1 187 ? 42.420 22.434 75.216 1.00 33.93 296 GLN B O 1
ATOM 2726 N N . GLU B 1 188 ? 44.618 22.026 75.551 1.00 36.28 297 GLU B N 1
ATOM 2727 C CA . GLU B 1 188 ? 44.552 20.605 75.179 1.00 37.15 297 GLU B CA 1
ATOM 2728 C C . GLU B 1 188 ? 43.537 19.844 76.026 1.00 36.07 297 GLU B C 1
ATOM 2729 O O . GLU B 1 188 ? 42.776 19.018 75.504 1.00 35.83 297 GLU B O 1
ATOM 2735 N N . ILE B 1 189 ? 43.515 20.131 77.330 1.00 35.16 298 ILE B N 1
ATOM 2736 C CA . ILE B 1 189 ? 42.569 19.482 78.253 1.00 33.53 298 ILE B CA 1
ATOM 2737 C C . ILE B 1 189 ? 41.125 19.960 78.070 1.00 33.64 298 ILE B C 1
ATOM 2738 O O . ILE B 1 189 ? 40.186 19.162 78.117 1.00 34.57 298 ILE B O 1
ATOM 2743 N N . ARG B 1 190 ? 40.935 21.253 77.860 1.00 34.37 299 ARG B N 1
ATOM 2744 C CA . ARG B 1 190 ? 39.583 21.747 77.613 1.00 35.79 299 ARG B CA 1
ATOM 2745 C C . ARG B 1 190 ? 38.998 21.089 76.363 1.00 35.97 299 ARG B C 1
ATOM 2746 O O . ARG B 1 190 ? 37.830 20.688 76.363 1.00 35.73 299 ARG B O 1
ATOM 2754 N N . THR B 1 191 ? 39.832 20.949 75.328 1.00 36.46 300 THR B N 1
ATOM 2755 C CA . THR B 1 191 ? 39.442 20.303 74.068 1.00 37.66 300 THR B CA 1
ATOM 2756 C C . THR B 1 191 ? 38.988 18.856 74.284 1.00 38.68 300 THR B C 1
ATOM 2757 O O . THR B 1 191 ? 37.984 18.435 73.700 1.00 39.28 300 THR B O 1
ATOM 2761 N N . SER B 1 192 ? 39.699 18.105 75.133 1.00 38.50 301 SER B N 1
ATOM 2762 C CA . SER B 1 192 ? 39.302 16.719 75.444 1.00 37.83 301 SER B CA 1
ATOM 2763 C C . SER B 1 192 ? 38.037 16.640 76.306 1.00 38.57 301 SER B C 1
ATOM 2764 O O . SER B 1 192 ? 37.226 15.726 76.146 1.00 39.01 301 SER B O 1
ATOM 2767 N N . LEU B 1 193 ? 37.864 17.597 77.210 1.00 38.21 302 LEU B N 1
ATOM 2768 C CA . LEU B 1 193 ? 36.717 17.562 78.110 1.00 38.38 302 LEU B CA 1
ATOM 2769 C C . LEU B 1 193 ? 35.424 18.042 77.429 1.00 39.06 302 LEU B C 1
ATOM 2770 O O . LEU B 1 193 ? 34.383 17.405 77.565 1.00 37.52 302 LEU B O 1
ATOM 2775 N N . TYR B 1 194 ? 35.507 19.131 76.664 1.00 39.89 303 TYR B N 1
ATOM 2776 C CA . TYR B 1 194 ? 34.323 19.715 76.025 1.00 40.86 303 TYR B CA 1
ATOM 2777 C C . TYR B 1 194 ? 33.856 19.049 74.714 1.00 44.27 303 TYR B C 1
ATOM 2778 O O . TYR B 1 194 ? 32.651 18.984 74.461 1.00 45.36 303 TYR B O 1
ATOM 2787 N N . HIS B 1 195 ? 34.789 18.555 73.896 1.00 46.84 304 HIS B N 1
ATOM 2788 C CA . HIS B 1 195 ? 34.426 17.898 72.630 1.00 49.67 304 HIS B CA 1
ATOM 2789 C C . HIS B 1 195 ? 33.752 16.552 72.842 1.00 51.06 304 HIS B C 1
ATOM 2790 O O . HIS B 1 195 ? 32.952 16.124 72.006 1.00 53.34 304 HIS B O 1
ATOM 2797 N N . PRO C 1 9 ? 43.715 58.269 55.760 1.00 58.94 118 PRO C N 1
ATOM 2798 C CA . PRO C 1 9 ? 42.791 58.334 56.900 1.00 58.50 118 PRO C CA 1
ATOM 2799 C C . PRO C 1 9 ? 42.033 57.007 57.098 1.00 57.73 118 PRO C C 1
ATOM 2800 O O . PRO C 1 9 ? 41.521 56.439 56.122 1.00 58.46 118 PRO C O 1
ATOM 2804 N N . GLN C 1 10 ? 41.966 56.521 58.340 1.00 55.90 119 GLN C N 1
ATOM 2805 C CA . GLN C 1 10 ? 41.417 55.183 58.612 1.00 54.36 119 GLN C CA 1
ATOM 2806 C C . GLN C 1 10 ? 39.892 55.11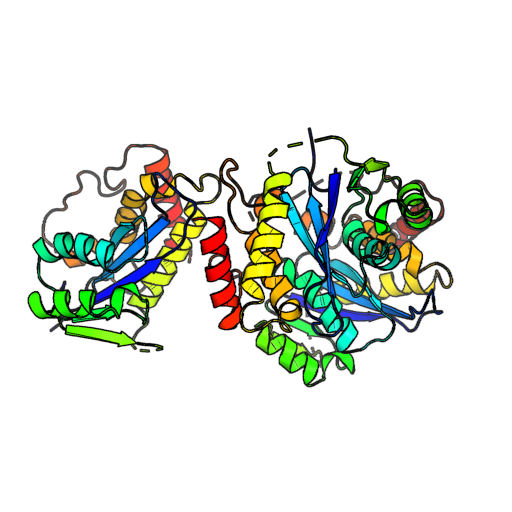5 58.552 1.00 52.46 119 GLN C C 1
ATOM 2807 O O . GLN C 1 10 ? 39.206 56.074 58.898 1.00 52.86 119 GLN C O 1
ATOM 2813 N N . LYS C 1 11 ? 39.379 53.971 58.107 1.00 49.49 120 LYS C N 1
ATOM 2814 C CA . LYS C 1 11 ? 37.948 53.770 57.881 1.00 46.59 120 LYS C CA 1
ATOM 2815 C C . LYS C 1 11 ? 37.463 52.498 58.555 1.00 43.96 120 LYS C C 1
ATOM 2816 O O . LYS C 1 11 ? 38.256 51.575 58.768 1.00 43.80 120 LYS C O 1
ATOM 2822 N N . PRO C 1 12 ? 36.156 52.434 58.885 1.00 41.45 121 PRO C N 1
ATOM 2823 C CA . PRO C 1 12 ? 35.593 51.140 59.264 1.00 39.53 121 PRO C CA 1
ATOM 2824 C C . PRO C 1 12 ? 35.868 50.114 58.165 1.00 38.33 121 PRO C C 1
ATOM 2825 O O . PRO C 1 12 ? 35.849 50.463 56.990 1.00 37.61 121 PRO C O 1
ATOM 2829 N N . PHE C 1 13 ? 36.160 48.872 58.544 1.00 37.64 122 PHE C N 1
ATOM 2830 C CA . PHE C 1 13 ? 36.407 47.805 57.568 1.00 37.18 122 PHE C CA 1
ATOM 2831 C C . PHE C 1 13 ? 37.789 47.836 56.882 1.00 37.56 122 PHE C C 1
ATOM 2832 O O . PHE C 1 13 ? 38.087 46.956 56.074 1.00 38.89 122 PHE C O 1
ATOM 2840 N N . ASP C 1 14 ? 38.627 48.826 57.192 1.00 36.50 123 ASP C N 1
ATOM 2841 C CA . ASP C 1 14 ? 40.026 48.812 56.728 1.00 36.38 123 ASP C CA 1
ATOM 2842 C C . ASP C 1 14 ? 40.737 47.561 57.196 1.00 34.82 123 ASP C C 1
ATOM 2843 O O . ASP C 1 14 ? 41.323 46.833 56.387 1.00 35.14 123 ASP C O 1
ATOM 2848 N N . LYS C 1 15 ? 40.644 47.301 58.499 1.00 32.14 124 LYS C N 1
ATOM 2849 C CA . LYS C 1 15 ? 41.339 46.183 59.125 1.00 30.37 124 LYS C CA 1
ATOM 2850 C C . LYS C 1 15 ? 40.465 45.447 60.150 1.00 27.53 124 LYS C C 1
ATOM 2851 O O . LYS C 1 15 ? 39.945 46.073 61.070 1.00 27.70 124 LYS C O 1
ATOM 2857 N N . PHE C 1 16 ? 40.325 44.132 59.981 1.00 24.87 125 PHE C N 1
ATOM 2858 C CA . PHE C 1 16 ? 39.687 43.265 60.964 1.00 24.18 125 PHE C CA 1
ATOM 2859 C C . PHE C 1 16 ? 40.741 42.517 61.769 1.00 23.91 125 PHE C C 1
ATOM 2860 O O . PHE C 1 16 ? 41.747 42.085 61.199 1.00 22.66 125 PHE C O 1
ATOM 2868 N N . PHE C 1 17 ? 40.490 42.340 63.073 1.00 20.65 126 PHE C N 1
ATOM 2869 C CA . PHE C 1 17 ? 41.305 41.479 63.939 1.00 19.73 126 PHE C CA 1
ATOM 2870 C C . PHE C 1 17 ? 40.440 40.304 64.365 1.00 19.92 126 PHE C C 1
ATOM 2871 O O . PHE C 1 17 ? 39.382 40.521 64.966 1.00 20.33 126 PHE C O 1
ATOM 2879 N N . ILE C 1 18 ? 40.851 39.076 64.034 1.00 19.11 127 ILE C N 1
ATOM 2880 C CA . ILE C 1 18 ? 40.029 37.882 64.264 1.00 19.45 127 ILE C CA 1
ATOM 2881 C C . ILE C 1 18 ? 40.760 36.845 65.098 1.00 20.85 127 ILE C C 1
ATOM 2882 O O . ILE C 1 18 ? 41.982 36.763 65.042 1.00 21.66 127 ILE C O 1
ATOM 2887 N N . ASP C 1 19 ? 40.008 36.041 65.842 1.00 19.45 128 ASP C N 1
ATOM 2888 C CA . ASP C 1 19 ? 40.553 35.130 66.824 1.00 21.27 128 ASP C CA 1
ATOM 2889 C C . ASP C 1 19 ? 39.447 34.157 67.186 1.00 22.50 128 ASP C C 1
ATOM 2890 O O . ASP C 1 19 ? 38.275 34.482 66.995 1.00 21.96 128 ASP C O 1
ATOM 2895 N N . TYR C 1 20 ? 39.798 32.969 67.689 1.00 23.23 129 TYR C N 1
ATOM 2896 C CA . TYR C 1 20 ? 38.808 32.045 68.251 1.00 23.11 129 TYR C CA 1
ATOM 2897 C C . TYR C 1 20 ? 38.878 31.949 69.774 1.00 24.37 129 TYR C C 1
ATOM 2898 O O . TYR C 1 20 ? 39.959 31.776 70.347 1.00 24.26 129 TYR C O 1
ATOM 2907 N N . ILE C 1 21 ? 37.720 32.057 70.431 1.00 23.02 130 ILE C N 1
ATOM 2908 C CA . ILE C 1 21 ? 37.614 31.775 71.868 1.00 21.71 130 ILE C CA 1
ATOM 2909 C C . ILE C 1 21 ? 37.007 30.400 72.095 1.00 22.74 130 ILE C C 1
ATOM 2910 O O . ILE C 1 21 ? 35.983 30.068 71.497 1.00 22.39 130 ILE C O 1
ATOM 2915 N N . GLY C 1 22 ? 37.623 29.597 72.961 1.00 20.38 131 GLY C N 1
ATOM 2916 C CA . GLY C 1 22 ? 37.107 28.266 73.242 1.00 20.02 131 GLY C CA 1
ATOM 2917 C C . GLY C 1 22 ? 38.177 27.199 73.332 1.00 22.29 131 GLY C C 1
ATOM 2918 O O . GLY C 1 22 ? 39.349 27.493 73.177 1.00 23.15 131 GLY C O 1
ATOM 2919 N N . PRO C 1 23 ? 37.775 25.934 73.553 1.00 23.50 132 PRO C N 1
ATOM 2920 C CA . PRO C 1 23 ? 36.374 25.531 73.615 1.00 23.49 132 PRO C CA 1
ATOM 2921 C C . PRO C 1 23 ? 35.639 26.026 74.859 1.00 24.08 132 PRO C C 1
ATOM 2922 O O . PRO C 1 23 ? 36.250 26.292 75.902 1.00 23.85 132 PRO C O 1
ATOM 2926 N N . LEU C 1 24 ? 34.322 26.172 74.708 1.00 24.07 133 LEU C N 1
ATOM 2927 C CA . LEU C 1 24 ? 33.423 26.540 75.778 1.00 22.15 133 LEU C CA 1
ATOM 2928 C C . LEU C 1 24 ? 32.543 25.315 76.063 1.00 23.03 133 LEU C C 1
ATOM 2929 O O . LEU C 1 24 ? 32.500 24.392 75.251 1.00 22.37 133 LEU C O 1
ATOM 2934 N N . PRO C 1 25 ? 31.849 25.277 77.223 1.00 24.39 134 PRO C N 1
ATOM 2935 C CA . PRO C 1 25 ? 30.994 24.108 77.412 1.00 24.81 134 PRO C CA 1
ATOM 2936 C C . PRO C 1 25 ? 29.988 23.987 76.249 1.00 25.12 134 PRO C C 1
ATOM 2937 O O . PRO C 1 25 ? 29.483 25.009 75.775 1.00 23.78 134 PRO C O 1
ATOM 2941 N N . PRO C 1 26 ? 29.721 22.758 75.775 1.00 25.79 135 PRO C N 1
ATOM 2942 C CA . PRO C 1 26 ? 28.828 22.630 74.617 1.00 28.14 135 PRO C CA 1
ATOM 2943 C C . PRO C 1 26 ? 27.500 23.352 74.867 1.00 28.65 135 PRO C C 1
ATOM 2944 O O . PRO C 1 26 ? 26.931 23.231 75.952 1.00 27.80 135 PRO C O 1
ATOM 2948 N N . SER C 1 27 ? 27.055 24.140 73.892 1.00 29.37 136 SER C N 1
ATOM 2949 C CA . SER C 1 27 ? 25.767 24.823 73.997 1.00 30.43 136 SER C CA 1
ATOM 2950 C C . SER C 1 27 ? 25.075 24.792 72.639 1.00 32.11 136 SER C C 1
ATOM 2951 O O . SER C 1 27 ? 25.493 25.494 71.710 1.00 31.26 136 SER C O 1
ATOM 2954 N N . GLN C 1 28 ? 24.029 23.966 72.532 1.00 32.11 137 GLN C N 1
ATOM 2955 C CA . GLN C 1 28 ? 23.301 23.754 71.273 1.00 33.91 137 GLN C CA 1
ATOM 2956 C C . GLN C 1 28 ? 24.245 23.234 70.207 1.00 32.80 137 GLN C C 1
ATOM 2957 O O . GLN C 1 28 ? 24.108 23.596 69.041 1.00 32.90 137 GLN C O 1
ATOM 2963 N N . GLY C 1 29 ? 25.203 22.401 70.614 1.00 31.61 138 GLY C N 1
ATOM 2964 C CA . GLY C 1 29 ? 26.236 21.897 69.715 1.00 30.12 138 GLY C CA 1
ATOM 2965 C C . GLY C 1 29 ? 27.380 22.864 69.430 1.00 28.94 138 GLY C C 1
ATOM 2966 O O . GLY C 1 29 ? 28.345 22.489 68.775 1.00 28.22 138 GLY C O 1
ATOM 2967 N N . TYR C 1 30 ? 27.280 24.109 69.906 1.00 27.34 139 TYR C N 1
ATOM 2968 C CA . TYR C 1 30 ? 28.342 25.087 69.700 1.00 26.93 139 TYR C CA 1
ATOM 2969 C C . TYR C 1 30 ? 29.433 24.977 70.770 1.00 27.15 139 TYR C C 1
ATOM 2970 O O . TYR C 1 30 ? 29.157 24.598 71.909 1.00 25.66 139 TYR C O 1
ATOM 2979 N N . LEU C 1 31 ? 30.663 25.310 70.381 1.00 25.92 140 LEU C N 1
ATOM 2980 C CA . LEU C 1 31 ? 31.850 25.167 71.250 1.00 23.97 140 LEU C CA 1
ATOM 2981 C C . LEU C 1 31 ? 32.772 26.387 71.218 1.00 22.33 140 LEU C C 1
ATOM 2982 O O . LEU C 1 31 ? 33.586 26.588 72.138 1.00 22.27 140 LEU C O 1
ATOM 2987 N N . TYR C 1 32 ? 32.665 27.199 70.162 1.00 20.75 141 TYR C N 1
ATOM 2988 C CA . TYR C 1 32 ? 33.594 28.332 69.977 1.00 18.07 141 TYR C CA 1
ATOM 2989 C C . TYR C 1 32 ? 32.881 29.589 69.566 1.00 18.72 141 TYR C C 1
ATOM 2990 O O . TYR C 1 32 ? 31.728 29.550 69.052 1.00 18.16 141 TYR C O 1
ATOM 2999 N N . VAL C 1 33 ? 33.567 30.709 69.798 1.00 16.90 142 VAL C N 1
ATOM 3000 C CA . VAL C 1 33 ? 33.135 32.008 69.317 1.00 16.64 142 VAL C CA 1
ATOM 3001 C C . VAL C 1 33 ? 34.247 32.576 68.432 1.00 18.58 142 VAL C C 1
ATOM 3002 O O . VAL C 1 33 ? 35.374 32.804 68.927 1.00 17.68 142 VAL C O 1
ATOM 3006 N N . LEU C 1 34 ? 33.965 32.774 67.138 1.00 16.40 143 LEU C N 1
ATOM 3007 C CA . LEU C 1 34 ? 34.825 33.597 66.303 1.00 18.58 143 LEU C CA 1
ATOM 3008 C C . LEU C 1 34 ? 34.560 35.036 66.636 1.00 19.68 143 LEU C C 1
ATOM 3009 O O . LEU C 1 34 ? 33.395 35.483 66.623 1.00 20.83 143 LEU C O 1
ATOM 3014 N N . VAL C 1 35 ? 35.643 35.770 66.911 1.00 17.76 144 VAL C N 1
ATOM 3015 C CA . VAL C 1 35 ? 35.588 37.155 67.352 1.00 18.39 144 VAL C CA 1
ATOM 3016 C C . VAL C 1 35 ? 36.146 37.997 66.231 1.00 19.58 144 VAL C C 1
ATOM 3017 O O . VAL C 1 35 ? 37.248 37.715 65.720 1.00 19.96 144 VAL C O 1
ATOM 3021 N N . VAL C 1 36 ? 35.413 39.021 65.816 1.00 15.90 145 VAL C N 1
ATOM 3022 C CA . VAL C 1 36 ? 35.900 39.852 64.723 1.00 15.72 145 VAL C CA 1
ATOM 3023 C C . VAL C 1 36 ? 35.846 41.243 65.289 1.00 15.96 145 VAL C C 1
ATOM 3024 O O . VAL C 1 36 ? 34.780 41.673 65.757 1.00 17.83 145 VAL C O 1
ATOM 3028 N N . VAL C 1 37 ? 36.979 41.943 65.305 1.00 15.28 146 VAL C N 1
ATOM 3029 C CA . VAL C 1 37 ? 37.012 43.323 65.796 1.00 16.56 146 VAL C CA 1
ATOM 3030 C C . VAL C 1 37 ? 37.429 44.259 64.679 1.00 20.28 146 VAL C C 1
ATOM 3031 O O . VAL C 1 37 ? 38.406 43.983 63.975 1.00 23.83 146 VAL C O 1
ATOM 3035 N N . ASP C 1 38 ? 36.698 45.357 64.497 1.00 21.20 147 ASP C N 1
ATOM 3036 C CA . ASP C 1 38 ? 37.078 46.369 63.516 1.00 22.38 147 ASP C CA 1
ATOM 3037 C C . ASP C 1 38 ? 38.111 47.314 64.124 1.00 23.93 147 ASP C C 1
ATOM 3038 O O . ASP C 1 38 ? 37.882 47.896 65.197 1.00 21.45 147 ASP C O 1
ATOM 3043 N N . GLY C 1 39 ? 39.243 47.476 63.430 1.00 24.73 148 GLY C N 1
ATOM 3044 C CA . GLY C 1 39 ? 40.371 48.254 63.957 1.00 23.97 148 GLY C CA 1
ATOM 3045 C C . GLY C 1 39 ? 40.039 49.697 64.301 1.00 24.35 148 GLY C C 1
ATOM 3046 O O . GLY C 1 39 ? 40.335 50.155 65.395 1.00 23.52 148 GLY C O 1
ATOM 3047 N N . MET C 1 40 ? 39.412 50.417 63.382 1.00 25.52 149 MET C N 1
ATOM 3048 C CA . MET C 1 40 ? 39.086 51.817 63.637 1.00 27.33 149 MET C CA 1
ATOM 3049 C C . MET C 1 40 ? 37.965 52.064 64.673 1.00 26.55 149 MET C C 1
ATOM 3050 O O . MET C 1 40 ? 38.125 52.899 65.552 1.00 27.04 149 MET C O 1
ATOM 3055 N N . THR C 1 41 ? 36.834 51.367 64.556 1.00 25.94 150 THR C N 1
ATOM 3056 C CA . THR C 1 41 ? 35.673 51.637 65.422 1.00 22.72 150 THR C CA 1
ATOM 3057 C C . THR C 1 41 ? 35.715 50.833 66.706 1.00 23.37 150 THR C C 1
ATOM 3058 O O . THR C 1 41 ? 35.078 51.205 67.697 1.00 25.40 150 THR C O 1
ATOM 3062 N N . GLY C 1 42 ? 36.466 49.736 66.701 1.00 22.95 151 GLY C N 1
ATOM 3063 C CA . GLY C 1 42 ? 36.465 48.778 67.816 1.00 21.56 151 GLY C CA 1
ATOM 3064 C C . GLY C 1 42 ? 35.176 47.934 67.879 1.00 20.80 151 GLY C C 1
ATOM 3065 O O . GLY C 1 42 ? 34.910 47.261 68.879 1.00 20.22 151 GLY C O 1
ATOM 3066 N N . PHE C 1 43 ? 34.388 47.964 66.807 1.00 20.71 152 PHE C N 1
ATOM 3067 C CA . PHE C 1 43 ? 33.098 47.251 66.745 1.00 17.56 152 PHE C CA 1
ATOM 3068 C C . PHE C 1 43 ? 33.385 45.787 66.670 1.00 17.29 152 PHE C C 1
ATOM 3069 O O . PHE C 1 43 ? 34.297 45.358 65.933 1.00 18.24 152 PHE C O 1
ATOM 3077 N N . THR C 1 44 ? 32.629 45.009 67.437 1.00 15.43 153 THR C N 1
ATOM 3078 C CA . THR C 1 44 ? 32.883 43.589 67.562 1.00 15.30 153 THR C CA 1
ATOM 3079 C C . THR C 1 44 ? 31.749 42.787 66.988 1.00 17.54 153 THR C C 1
ATOM 3080 O O . THR C 1 44 ? 30.573 43.099 67.237 1.00 18.76 153 THR C O 1
ATOM 3084 N N . TRP C 1 45 ? 32.083 41.742 66.235 1.00 16.31 154 TRP C N 1
ATOM 3085 C CA . TRP C 1 45 ? 31.082 40.759 65.827 1.00 16.60 154 TRP C CA 1
ATOM 3086 C C . TRP C 1 45 ? 31.468 39.418 66.417 1.00 18.10 154 TRP C C 1
ATOM 3087 O O . TRP C 1 45 ? 32.635 39.009 66.349 1.00 17.27 154 TRP C O 1
ATOM 3098 N N . LEU C 1 46 ? 30.485 38.728 66.988 1.00 16.64 155 LEU C N 1
ATOM 3099 C CA . LEU C 1 46 ? 30.694 37.445 67.605 1.00 16.36 155 LEU C CA 1
ATOM 3100 C C . LEU C 1 46 ? 29.898 36.405 66.832 1.00 18.94 155 LEU C C 1
ATOM 3101 O O . LEU C 1 46 ? 28.678 36.559 66.658 1.00 20.08 155 LEU C O 1
ATOM 3106 N N . TYR C 1 47 ? 30.575 35.357 66.360 1.00 16.65 156 TYR C N 1
ATOM 3107 C CA . TYR C 1 47 ? 29.905 34.252 65.672 1.00 16.24 156 TYR C CA 1
ATOM 3108 C C . TYR C 1 47 ? 30.125 32.917 66.368 1.00 18.42 156 TYR C C 1
ATOM 3109 O O . TYR C 1 47 ? 31.284 32.491 66.508 1.00 19.67 156 TYR C O 1
ATOM 3118 N N . PRO C 1 48 ? 29.029 32.219 66.756 1.00 17.15 157 PRO C N 1
ATOM 3119 C CA . PRO C 1 48 ? 29.189 30.915 67.397 1.00 17.16 157 PRO C CA 1
ATOM 3120 C C . PRO C 1 48 ? 29.542 29.872 66.349 1.00 17.73 157 PRO C C 1
ATOM 3121 O O . PRO C 1 48 ? 29.056 29.967 65.212 1.00 17.11 157 PRO C O 1
ATOM 3125 N N . THR C 1 49 ? 30.435 28.932 66.691 1.00 18.08 158 THR C N 1
ATOM 3126 C CA . THR C 1 49 ? 30.828 27.862 65.769 1.00 17.69 158 THR C CA 1
ATOM 3127 C C . THR C 1 49 ? 30.957 26.542 66.505 1.00 17.90 158 THR C C 1
ATOM 3128 O O . THR C 1 49 ? 31.062 26.516 67.722 1.00 18.98 158 THR C O 1
ATOM 3132 N N . LYS C 1 50 ? 30.917 25.445 65.764 1.00 19.08 159 LYS C N 1
ATOM 3133 C CA . LYS C 1 50 ? 31.083 24.115 66.345 1.00 21.27 159 LYS C CA 1
ATOM 3134 C C . LYS C 1 50 ? 32.548 23.716 66.422 1.00 23.00 159 LYS C C 1
ATOM 3135 O O . LYS C 1 50 ? 32.901 22.791 67.164 1.00 24.22 159 LYS C O 1
ATOM 3141 N N . ALA C 1 51 ? 33.386 24.418 65.658 1.00 23.10 160 ALA C N 1
ATOM 3142 C CA . ALA C 1 51 ? 34.818 24.123 65.573 1.00 24.81 160 ALA C CA 1
ATOM 3143 C C . ALA C 1 51 ? 35.626 25.379 65.240 1.00 24.46 160 ALA C C 1
ATOM 3144 O O . ALA C 1 51 ? 35.093 26.330 64.655 1.00 23.99 160 ALA C O 1
ATOM 3146 N N . PRO C 1 52 ? 36.919 25.405 65.631 1.00 25.16 161 PRO C N 1
ATOM 3147 C CA . PRO C 1 52 ? 37.718 26.589 65.314 1.00 25.10 161 PRO C CA 1
ATOM 3148 C C . PRO C 1 52 ? 38.282 26.455 63.894 1.00 25.76 161 PRO C C 1
ATOM 3149 O O . PRO C 1 52 ? 39.500 26.544 63.683 1.00 28.36 161 PRO C O 1
ATOM 3153 N N . SER C 1 53 ? 37.400 26.247 62.924 1.00 24.76 162 SER C N 1
ATOM 3154 C CA . SER C 1 53 ? 37.826 25.780 61.607 1.00 24.32 162 SER C CA 1
ATOM 3155 C C . SER C 1 53 ? 37.900 26.874 60.554 1.00 23.69 162 SER C C 1
ATOM 3156 O O . SER C 1 53 ? 37.355 27.968 60.720 1.00 23.09 162 SER C O 1
ATOM 3159 N N . THR C 1 54 ? 38.639 26.593 59.488 1.00 23.38 163 THR C N 1
ATOM 3160 C CA . THR C 1 54 ? 38.699 27.492 58.340 1.00 21.86 163 THR C CA 1
ATOM 3161 C C . THR C 1 54 ? 37.278 27.582 57.747 1.00 20.99 163 THR C C 1
ATOM 3162 O O . THR C 1 54 ? 36.807 28.655 57.379 1.00 20.62 163 THR C O 1
ATOM 3166 N N . SER C 1 55 ? 36.630 26.432 57.653 1.00 20.87 164 SER C N 1
ATOM 3167 C CA . SER C 1 55 ? 35.283 26.308 57.113 1.00 22.82 164 SER C CA 1
ATOM 3168 C C . SER C 1 55 ? 34.289 27.280 57.787 1.00 22.41 164 SER C C 1
ATOM 3169 O O . SER C 1 55 ? 33.596 28.052 57.102 1.00 24.10 164 SER C O 1
ATOM 3172 N N . ALA C 1 56 ? 34.255 27.273 59.121 1.00 21.25 165 ALA C N 1
ATOM 3173 C CA . ALA C 1 56 ? 33.314 28.116 59.903 1.00 19.10 165 ALA C CA 1
ATOM 3174 C C . ALA C 1 56 ? 33.724 29.558 59.854 1.00 19.73 165 ALA C C 1
ATOM 3175 O O . ALA C 1 56 ? 32.879 30.454 59.936 1.00 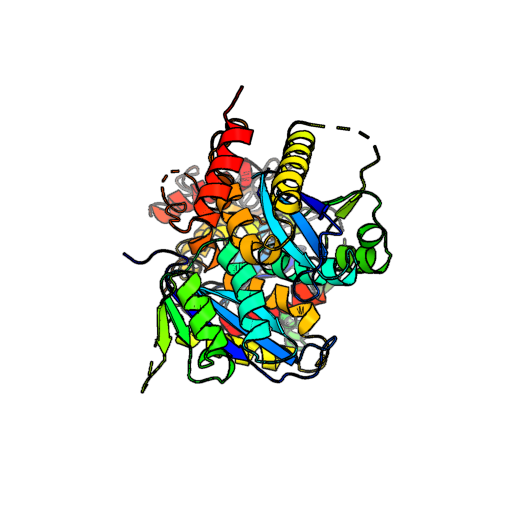19.11 165 ALA C O 1
ATOM 3177 N N . THR C 1 57 ? 35.041 29.797 59.761 1.00 17.56 166 THR C N 1
ATOM 3178 C CA . THR C 1 57 ? 35.573 31.160 59.599 1.00 17.08 166 THR C CA 1
ATOM 3179 C C . THR C 1 57 ? 35.168 31.801 58.282 1.00 16.59 166 THR C C 1
ATOM 3180 O O . THR C 1 57 ? 34.848 33.008 58.230 1.00 18.31 166 THR C O 1
ATOM 3184 N N . VAL C 1 58 ? 35.261 31.019 57.208 1.00 14.91 167 VAL C N 1
ATOM 3185 C CA . VAL C 1 58 ? 34.877 31.482 55.862 1.00 15.41 167 VAL C CA 1
ATOM 3186 C C . VAL C 1 58 ? 33.362 31.774 55.766 1.00 15.16 167 VAL C C 1
ATOM 3187 O O . VAL C 1 58 ? 32.953 32.802 55.224 1.00 16.67 167 VAL C O 1
ATOM 3191 N N . LYS C 1 59 ? 32.557 30.885 56.323 1.00 15.50 168 LYS C N 1
ATOM 3192 C CA . LYS C 1 59 ? 31.082 31.062 56.358 1.00 17.27 168 LYS C CA 1
ATOM 3193 C C . LYS C 1 59 ? 30.685 32.355 57.061 1.00 17.79 168 LYS C C 1
ATOM 3194 O O . LYS C 1 59 ? 29.875 33.133 56.532 1.00 19.88 168 LYS C O 1
ATOM 3200 N N . SER C 1 60 ? 31.318 32.619 58.206 1.00 14.25 169 SER C N 1
ATOM 3201 C CA . SER C 1 60 ? 31.030 33.817 59.002 1.00 14.38 169 SER C CA 1
ATOM 3202 C C . SER C 1 60 ? 31.468 35.065 58.338 1.00 14.73 169 SER C C 1
ATOM 3203 O O . SER C 1 60 ? 30.777 36.058 58.385 1.00 15.06 169 SER C O 1
ATOM 3206 N N . LEU C 1 61 ? 32.689 35.060 57.802 1.00 15.24 170 LEU C N 1
ATOM 3207 C CA . LEU C 1 61 ? 33.236 36.223 57.126 1.00 13.90 170 LEU C CA 1
ATOM 3208 C C . LEU C 1 61 ? 32.572 36.466 55.783 1.00 12.82 170 LEU C C 1
ATOM 3209 O O . LEU C 1 61 ? 32.469 37.596 55.332 1.00 14.88 170 LEU C O 1
ATOM 3214 N N . ASN C 1 62 ? 32.126 35.416 55.120 1.00 13.54 171 ASN C N 1
ATOM 3215 C CA . ASN C 1 62 ? 31.258 35.633 53.941 1.00 16.79 171 ASN C CA 1
ATOM 3216 C C . ASN C 1 62 ? 30.052 36.556 54.233 1.00 17.12 171 ASN C C 1
ATOM 3217 O O . ASN C 1 62 ? 29.792 37.521 53.491 1.00 18.61 171 ASN C O 1
ATOM 3222 N N . VAL C 1 63 ? 29.389 36.323 55.370 1.00 18.65 172 VAL C N 1
ATOM 3223 C CA . VAL C 1 63 ? 28.269 37.160 55.845 1.00 16.93 172 VAL C CA 1
ATOM 3224 C C . VAL C 1 63 ? 28.736 38.571 56.164 1.00 18.30 172 VAL C C 1
ATOM 3225 O O . VAL C 1 63 ? 28.128 39.563 55.734 1.00 19.42 172 VAL C O 1
ATOM 3229 N N . LEU C 1 64 ? 29.829 38.691 56.926 1.00 18.08 173 LEU C N 1
ATOM 3230 C CA . LEU C 1 64 ? 30.306 40.013 57.270 1.00 17.40 173 LEU C CA 1
ATOM 3231 C C . LEU C 1 64 ? 30.769 40.773 56.041 1.00 16.55 173 LEU C C 1
ATOM 3232 O O . LEU C 1 64 ? 30.527 41.983 55.921 1.00 16.68 173 LEU C O 1
ATOM 3237 N N . THR C 1 65 ? 31.437 40.088 55.117 1.00 16.33 174 THR C N 1
ATOM 3238 C CA . THR C 1 65 ? 31.925 40.793 53.937 1.00 18.99 174 THR C CA 1
ATOM 3239 C C . THR C 1 65 ? 30.841 41.016 52.838 1.00 19.75 174 THR C C 1
ATOM 3240 O O . THR C 1 65 ? 31.122 41.565 51.764 1.00 20.14 174 THR C O 1
ATOM 3244 N N . SER C 1 66 ? 29.596 40.606 53.126 1.00 17.81 175 SER C N 1
ATOM 3245 C CA . SER C 1 66 ? 28.475 40.991 52.267 1.00 15.59 175 SER C CA 1
ATOM 3246 C C . SER C 1 66 ? 28.198 42.480 52.446 1.00 14.97 175 SER C C 1
ATOM 3247 O O . SER C 1 66 ? 27.532 43.086 51.603 1.00 16.45 175 SER C O 1
ATOM 3250 N N . ILE C 1 67 ? 28.683 43.050 53.555 1.00 12.67 176 ILE C N 1
ATOM 3251 C CA . ILE C 1 67 ? 28.519 44.487 53.874 1.00 14.85 176 ILE C CA 1
ATOM 3252 C C . ILE C 1 67 ? 29.594 45.355 53.260 1.00 17.13 176 ILE C C 1
ATOM 3253 O O . ILE C 1 67 ? 29.319 46.445 52.728 1.00 19.63 176 ILE C O 1
ATOM 3258 N N . ALA C 1 68 ? 30.843 44.908 53.402 1.00 16.83 177 ALA C N 1
ATOM 3259 C CA . ALA C 1 68 ? 31.987 45.589 52.804 1.00 19.52 177 ALA C CA 1
ATOM 3260 C C . ALA C 1 68 ? 33.175 44.650 52.921 1.00 19.94 177 ALA C C 1
ATOM 3261 O O . ALA C 1 68 ? 33.235 43.817 53.821 1.00 20.78 177 ALA C O 1
ATOM 3263 N N . ILE C 1 69 ? 34.095 44.746 51.982 1.00 23.53 178 ILE C N 1
ATOM 3264 C CA . ILE C 1 69 ? 35.260 43.865 51.983 1.00 22.64 178 ILE C CA 1
ATOM 3265 C C . ILE C 1 69 ? 36.391 44.562 52.765 1.00 22.06 178 ILE C C 1
ATOM 3266 O O . ILE C 1 69 ? 36.786 45.681 52.430 1.00 21.91 178 ILE C O 1
ATOM 3271 N N . PRO C 1 70 ? 36.887 43.928 53.828 1.00 20.44 179 PRO C N 1
ATOM 3272 C CA . PRO C 1 70 ? 38.006 44.558 54.547 1.00 21.72 179 PRO C CA 1
ATOM 3273 C C . PRO C 1 70 ? 39.332 44.468 53.735 1.00 23.17 179 PRO C C 1
ATOM 3274 O O . PRO C 1 70 ? 39.529 43.523 52.976 1.00 23.77 179 PRO C O 1
ATOM 3278 N N . ARG C 1 71 ? 40.167 45.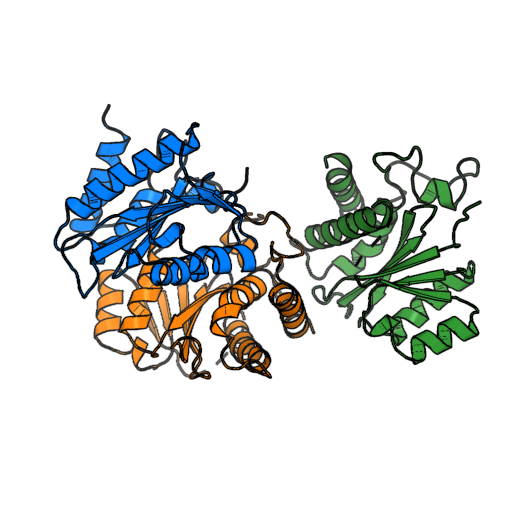470 53.833 1.00 24.62 180 ARG C N 1
ATOM 3279 C CA . ARG C 1 71 ? 41.451 45.476 53.167 1.00 25.97 180 ARG C CA 1
ATOM 3280 C C . ARG C 1 71 ? 42.440 44.461 53.718 1.00 23.98 180 ARG C C 1
ATOM 3281 O O . ARG C 1 71 ? 43.047 43.755 52.994 1.00 25.85 180 ARG C O 1
ATOM 3289 N N . VAL C 1 72 ? 42.525 44.393 55.030 1.00 23.30 181 VAL C N 1
ATOM 3290 C CA . VAL C 1 72 ? 43.386 43.504 55.742 1.00 21.72 181 VAL C CA 1
ATOM 3291 C C . VAL C 1 72 ? 42.666 42.743 56.844 1.00 19.98 181 VAL C C 1
ATOM 3292 O O . VAL C 1 72 ? 41.948 43.299 57.588 1.00 20.62 181 VAL C O 1
ATOM 3296 N N . ILE C 1 73 ? 42.919 41.470 56.937 1.00 17.97 182 ILE C N 1
ATOM 3297 C CA . ILE C 1 73 ? 42.570 40.692 58.076 1.00 18.70 182 ILE C CA 1
ATOM 3298 C C . ILE C 1 73 ? 43.829 40.244 58.879 1.00 21.77 182 ILE C C 1
ATOM 3299 O O . ILE C 1 73 ? 44.686 39.583 58.360 1.00 22.45 182 ILE C O 1
ATOM 3304 N N . HIS C 1 74 ? 43.880 40.615 60.144 1.00 20.65 183 HIS C N 1
ATOM 3305 C CA . HIS C 1 74 ? 44.937 40.262 61.077 1.00 20.76 183 HIS C CA 1
ATOM 3306 C C . HIS C 1 74 ? 44.512 39.141 62.019 1.00 22.59 183 HIS C C 1
ATOM 3307 O O . HIS C 1 74 ? 43.457 39.238 62.657 1.00 23.08 183 HIS C O 1
ATOM 3314 N N . SER C 1 75 ? 45.312 38.082 62.121 1.00 22.84 184 SER C N 1
ATOM 3315 C CA . SER C 1 75 ? 45.071 37.039 63.111 1.00 26.15 184 SER C CA 1
ATOM 3316 C C . SER C 1 75 ? 46.378 36.544 63.757 1.00 29.09 184 SER C C 1
ATOM 3317 O O . SER C 1 75 ? 47.466 36.966 63.358 1.00 28.49 184 SER C O 1
ATOM 3320 N N . ASP C 1 76 ? 46.255 35.662 64.749 1.00 31.04 185 ASP C N 1
ATOM 3321 C CA . ASP C 1 76 ? 47.392 34.895 65.251 1.00 34.83 185 ASP C CA 1
ATOM 3322 C C . ASP C 1 76 ? 47.626 33.676 64.344 1.00 35.43 185 ASP C C 1
ATOM 3323 O O . ASP C 1 76 ? 47.127 33.641 63.228 1.00 36.91 185 ASP C O 1
ATOM 3328 N N . GLN C 1 77 ? 48.373 32.687 64.817 1.00 36.18 186 GLN C N 1
ATOM 3329 C CA . GLN C 1 77 ? 48.783 31.561 63.979 1.00 36.15 186 GLN C CA 1
ATOM 3330 C C . GLN C 1 77 ? 47.877 30.353 64.184 1.00 35.09 186 GLN C C 1
ATOM 3331 O O . GLN C 1 77 ? 48.296 29.201 63.963 1.00 34.51 186 GLN C O 1
ATOM 3337 N N . GLY C 1 78 ? 46.635 30.606 64.602 1.00 34.07 187 GLY C N 1
ATOM 3338 C CA . GLY C 1 78 ? 45.631 29.540 64.712 1.00 30.32 187 GLY C CA 1
ATOM 3339 C C . GLY C 1 78 ? 45.476 28.820 63.385 1.00 28.75 187 GLY C C 1
ATOM 3340 O O . GLY C 1 78 ? 45.543 29.449 62.329 1.00 28.00 187 GLY C O 1
ATOM 3341 N N . ALA C 1 79 ? 45.264 27.507 63.440 1.00 28.23 188 ALA C N 1
ATOM 3342 C CA . ALA C 1 79 ? 45.149 26.674 62.235 1.00 29.44 188 ALA C CA 1
ATOM 3343 C C . ALA C 1 79 ? 44.064 27.145 61.282 1.00 30.35 188 ALA C C 1
ATOM 3344 O O . ALA C 1 79 ? 44.236 27.048 60.070 1.00 31.75 188 ALA C O 1
ATOM 3346 N N . ALA C 1 80 ? 42.949 27.650 61.822 1.00 28.96 189 ALA C N 1
ATOM 3347 C CA . ALA C 1 80 ? 41.842 28.086 60.980 1.00 28.06 189 ALA C CA 1
ATOM 3348 C C . ALA C 1 80 ? 42.312 29.116 59.985 1.00 27.25 189 ALA C C 1
ATOM 3349 O O . ALA C 1 80 ? 41.863 29.116 58.837 1.00 26.65 189 ALA C O 1
ATOM 3351 N N . PHE C 1 81 ? 43.214 29.994 60.437 1.00 26.43 190 PHE C N 1
ATOM 3352 C CA . PHE C 1 81 ? 43.602 31.184 59.677 1.00 25.84 190 PHE C CA 1
ATOM 3353 C C . PHE C 1 81 ? 44.863 31.002 58.807 1.00 26.53 190 PHE C C 1
ATOM 3354 O O . PHE C 1 81 ? 45.077 31.770 57.867 1.00 26.60 190 PHE C O 1
ATOM 3362 N N . THR C 1 82 ? 45.687 29.996 59.114 1.00 26.91 191 THR C N 1
ATOM 3363 C CA . THR C 1 82 ? 46.950 29.794 58.382 1.00 26.80 191 THR C CA 1
ATOM 3364 C C . THR C 1 82 ? 46.853 28.755 57.274 1.00 29.54 191 THR C C 1
ATOM 3365 O O . THR C 1 82 ? 47.832 28.534 56.540 1.00 31.28 191 THR C O 1
ATOM 3369 N N . SER C 1 83 ? 45.694 28.099 57.168 1.00 28.44 192 SER C N 1
ATOM 3370 C CA . SER C 1 83 ? 45.500 27.012 56.213 1.00 27.37 192 SER C CA 1
ATOM 3371 C C . SER C 1 83 ? 45.542 27.572 54.802 1.00 26.95 192 SER C C 1
ATOM 3372 O O . SER C 1 83 ? 45.404 28.775 54.596 1.00 25.37 192 SER C O 1
ATOM 3375 N N . SER C 1 84 ? 45.735 26.703 53.823 1.00 28.43 193 SER C N 1
ATOM 3376 C CA . SER C 1 84 ? 45.819 27.168 52.450 1.00 30.19 193 SER C CA 1
ATOM 3377 C C . SER C 1 84 ? 44.432 27.520 51.922 1.00 29.68 193 SER C C 1
ATOM 3378 O O . SER C 1 84 ? 44.286 28.435 51.114 1.00 29.95 193 SER C O 1
ATOM 3381 N N . THR C 1 85 ? 43.421 26.800 52.402 1.00 30.37 194 THR C N 1
ATOM 3382 C CA . THR C 1 85 ? 42.006 27.124 52.118 1.00 29.78 194 THR C CA 1
ATOM 3383 C C . THR C 1 85 ? 41.701 28.568 52.523 1.00 27.69 194 THR C C 1
ATOM 3384 O O . THR C 1 85 ? 41.151 29.330 51.735 1.00 27.59 194 THR C O 1
ATOM 3388 N N . PHE C 1 86 ? 42.091 28.965 53.734 1.00 26.34 195 PHE C N 1
ATOM 3389 C CA . PHE C 1 86 ? 41.817 30.330 54.140 1.00 24.79 195 PHE C CA 1
ATOM 3390 C C . PHE C 1 86 ? 42.559 31.333 53.273 1.00 25.52 195 PHE C C 1
ATOM 3391 O O . PHE C 1 86 ? 41.982 32.337 52.857 1.00 25.24 195 PHE C O 1
ATOM 3399 N N . ALA C 1 87 ? 43.832 31.049 52.977 1.00 25.76 196 ALA C N 1
ATOM 3400 C CA . ALA C 1 87 ? 44.617 31.880 52.062 1.00 25.40 196 ALA C CA 1
ATOM 3401 C C . ALA C 1 87 ? 43.954 32.067 50.692 1.00 24.04 196 ALA C C 1
ATOM 3402 O O . ALA C 1 87 ? 43.861 33.197 50.200 1.00 22.87 196 ALA C O 1
ATOM 3404 N N . GLU C 1 88 ? 43.503 30.969 50.088 1.00 25.22 197 GLU C N 1
ATOM 3405 C CA . GLU C 1 88 ? 42.751 31.012 48.818 1.00 28.87 197 GLU C CA 1
ATOM 3406 C C . GLU C 1 88 ? 41.521 31.923 48.920 1.00 27.80 197 GLU C C 1
ATOM 3407 O O . GLU C 1 88 ? 41.311 32.808 48.082 1.00 30.23 197 GLU C O 1
ATOM 3413 N N . TRP C 1 89 ? 40.727 31.725 49.972 1.00 27.54 198 TRP C N 1
ATOM 3414 C CA . TRP C 1 89 ? 39.504 32.503 50.174 1.00 25.34 198 TRP C CA 1
ATOM 3415 C C . TRP C 1 89 ? 39.839 33.986 50.179 1.00 24.85 198 TRP C C 1
ATOM 3416 O O . TRP C 1 89 ? 39.234 34.773 49.444 1.00 24.66 198 TRP C O 1
ATOM 3427 N N . ALA C 1 90 ? 40.839 34.360 50.979 1.00 24.38 199 ALA C N 1
ATOM 3428 C CA . ALA C 1 90 ? 41.192 35.763 51.136 1.00 24.85 199 ALA C CA 1
ATOM 3429 C C . ALA C 1 90 ? 41.714 36.374 49.854 1.00 25.16 199 ALA C C 1
ATOM 3430 O O . ALA C 1 90 ? 41.433 37.537 49.569 1.00 26.11 199 ALA C O 1
ATOM 3432 N N . LYS C 1 91 ? 42.504 35.608 49.107 1.00 28.11 200 LYS C N 1
ATOM 3433 C CA . LYS C 1 91 ? 43.049 36.069 47.827 1.00 30.89 200 LYS C CA 1
ATOM 3434 C C . LYS C 1 91 ? 41.925 36.294 46.817 1.00 31.50 200 LYS C C 1
ATOM 3435 O O . LYS C 1 91 ? 41.876 37.335 46.151 1.00 31.99 200 LYS C O 1
ATOM 3441 N N . GLU C 1 92 ? 41.027 35.319 46.716 1.00 32.99 201 GLU C N 1
ATOM 3442 C CA . GLU C 1 92 ? 39.814 35.442 45.877 1.00 34.98 201 GLU C CA 1
ATOM 3443 C C . GLU C 1 92 ? 38.963 36.681 46.198 1.00 34.10 201 GLU C C 1
ATOM 3444 O O . GLU C 1 92 ? 38.447 37.326 45.285 1.00 34.95 201 GLU C O 1
ATOM 3450 N N . ARG C 1 93 ? 38.842 37.027 47.484 1.00 33.09 202 ARG C N 1
ATOM 3451 C CA . ARG C 1 93 ? 38.092 38.222 47.905 1.00 30.70 202 ARG C CA 1
ATOM 3452 C C . ARG C 1 93 ? 38.930 39.498 47.777 1.00 30.88 202 ARG C C 1
ATOM 3453 O O . ARG C 1 93 ? 38.409 40.609 47.925 1.00 30.96 202 ARG C O 1
ATOM 3461 N N . GLY C 1 94 ? 40.232 39.350 47.514 1.00 29.30 203 GLY C N 1
ATOM 3462 C CA . GLY C 1 94 ? 41.123 40.512 47.468 1.00 27.54 203 GLY C CA 1
ATOM 3463 C C . GLY C 1 94 ? 41.421 41.073 48.855 1.00 27.13 203 GLY C C 1
ATOM 3464 O O . GLY C 1 94 ? 41.591 42.280 49.017 1.00 27.40 203 GLY C O 1
ATOM 3465 N N . ILE C 1 95 ? 41.497 40.192 49.854 1.00 25.29 204 ILE C N 1
ATOM 3466 C CA . ILE C 1 95 ? 41.827 40.584 51.233 1.00 25.82 204 ILE C CA 1
ATOM 3467 C C . ILE C 1 95 ? 43.289 40.222 51.612 1.00 25.25 204 ILE C C 1
ATOM 3468 O O . ILE C 1 95 ? 43.675 39.068 51.511 1.00 25.74 204 ILE C O 1
ATOM 3473 N N . HIS C 1 96 ? 44.072 41.181 52.091 1.00 26.94 205 HIS C N 1
ATOM 3474 C CA . HIS C 1 96 ? 45.453 40.885 52.541 1.00 27.73 205 HIS C CA 1
ATOM 3475 C C . HIS C 1 96 ? 45.456 40.252 53.930 1.00 27.17 205 HIS C C 1
ATOM 3476 O O . HIS C 1 96 ? 44.862 40.806 54.870 1.00 26.49 205 HIS C O 1
ATOM 3483 N N . LEU C 1 97 ? 46.093 39.090 54.069 1.00 25.49 206 LEU C N 1
ATOM 3484 C CA . LEU C 1 97 ? 46.204 38.448 55.376 1.00 24.73 206 LEU C CA 1
ATOM 3485 C C . LEU C 1 97 ? 47.522 38.760 56.071 1.00 27.33 206 LEU C C 1
ATOM 3486 O O . LEU C 1 97 ? 48.609 38.680 55.456 1.00 26.16 206 LEU C O 1
ATOM 3491 N N . GLU C 1 98 ? 47.427 39.115 57.349 1.00 26.40 207 GLU C N 1
ATOM 3492 C CA . GLU C 1 98 ? 48.613 39.233 58.192 1.00 28.03 207 GLU C CA 1
ATOM 3493 C C . GLU C 1 98 ? 48.468 38.537 59.536 1.00 28.99 207 GLU C C 1
ATOM 3494 O O . GLU C 1 98 ? 47.355 38.386 60.071 1.00 27.97 207 GLU C O 1
ATOM 3500 N N . PHE C 1 99 ? 49.598 38.058 60.053 1.00 27.47 208 PHE C N 1
ATOM 3501 C CA . PHE C 1 99 ? 49.627 37.310 61.298 1.00 27.57 208 PHE C CA 1
ATOM 3502 C C . PHE C 1 99 ? 50.718 37.889 62.208 1.00 30.28 208 PHE C C 1
ATOM 3503 O O . PHE C 1 99 ? 51.661 38.571 61.726 1.00 28.74 208 PHE C O 1
ATOM 3511 N N . SER C 1 100 ? 50.588 37.659 63.511 1.00 31.82 209 SER C N 1
ATOM 3512 C CA . SER C 1 100 ? 51.617 38.103 64.453 1.00 36.50 209 SER C CA 1
ATOM 3513 C C . SER C 1 100 ? 51.660 37.255 65.709 1.00 39.92 209 SER C C 1
ATOM 3514 O O . SER C 1 100 ? 50.618 36.921 66.277 1.00 40.72 209 SER C O 1
ATOM 3517 N N . THR C 1 101 ? 52.893 36.938 66.127 1.00 43.56 210 THR C N 1
ATOM 3518 C CA . THR C 1 101 ? 53.200 35.914 67.133 0.90 45.63 210 THR C CA 1
ATOM 3519 C C . THR C 1 101 ? 53.217 36.473 68.574 1.00 46.69 210 THR C C 1
ATOM 3520 O O . THR C 1 101 ? 52.271 37.136 69.023 1.00 46.83 210 THR C O 1
ATOM 3524 N N . SER C 1 107 ? 52.103 48.571 68.732 1.00 72.84 216 SER C N 1
ATOM 3525 C CA . SER C 1 107 ? 50.690 48.935 68.629 1.00 72.86 216 SER C CA 1
ATOM 3526 C C . SER C 1 107 ? 50.111 49.381 69.975 1.00 72.29 216 SER C C 1
ATOM 3527 O O . SER C 1 107 ? 50.510 48.876 71.032 1.00 71.95 216 SER C O 1
ATOM 3530 N N . GLY C 1 108 ? 49.177 50.332 69.923 1.00 71.39 217 GLY C N 1
ATOM 3531 C CA . GLY C 1 108 ? 48.373 50.695 71.088 1.00 70.54 217 GLY C CA 1
ATOM 3532 C C . GLY C 1 108 ? 47.432 49.538 71.368 1.00 69.97 217 GLY C C 1
ATOM 3533 O O . GLY C 1 108 ? 46.924 48.910 70.431 1.00 71.11 217 GLY C O 1
ATOM 3534 N N . SER C 1 109 ? 47.190 49.257 72.648 1.00 68.34 218 SER C N 1
ATOM 3535 C CA . SER C 1 109 ? 46.504 48.024 73.062 1.00 66.52 218 SER C CA 1
ATOM 3536 C C . SER C 1 109 ? 44.972 47.996 72.886 1.00 64.11 218 SER C C 1
ATOM 3537 O O . SER C 1 109 ? 44.311 47.112 73.429 1.00 63.22 218 SER C O 1
ATOM 3540 N N . LYS C 1 110 ? 44.433 48.937 72.107 1.00 62.18 219 LYS C N 1
ATOM 3541 C CA . LYS C 1 110 ? 42.977 49.080 71.864 1.00 60.50 219 LYS C CA 1
ATOM 3542 C C . LYS C 1 110 ? 42.233 47.780 71.502 1.00 58.36 219 LYS C C 1
ATOM 3543 O O . LYS C 1 110 ? 41.167 47.482 72.053 1.00 58.57 219 LYS C O 1
ATOM 3549 N N . VAL C 1 111 ? 42.803 47.023 70.572 1.00 55.52 220 VAL C N 1
ATOM 3550 C CA . VAL C 1 111 ? 42.217 45.775 70.094 1.00 52.73 220 VAL C CA 1
ATOM 3551 C C . VAL C 1 111 ? 42.421 44.624 71.098 1.00 51.49 220 VAL C C 1
ATOM 3552 O O . VAL C 1 111 ? 41.500 43.831 71.327 1.00 50.51 220 VAL C O 1
ATOM 3556 N N . GLU C 1 112 ? 43.618 44.541 71.689 1.00 49.62 221 GLU C N 1
ATOM 3557 C CA . GLU C 1 112 ? 43.940 43.504 72.688 1.00 48.75 221 GLU C CA 1
ATOM 3558 C C . GLU C 1 112 ? 43.089 43.629 73.968 1.00 47.12 221 GLU C C 1
ATOM 3559 O O . GLU C 1 112 ? 42.712 42.617 74.563 1.00 46.35 221 GLU C O 1
ATOM 3565 N N . ARG C 1 113 ? 42.802 44.860 74.393 1.00 45.14 222 ARG C N 1
ATOM 3566 C CA . ARG C 1 113 ? 41.936 45.063 75.556 1.00 44.50 222 ARG C CA 1
ATOM 3567 C C . ARG C 1 113 ? 40.488 44.652 75.262 1.00 42.99 222 ARG C C 1
ATOM 3568 O O . ARG C 1 113 ? 39.846 44.009 76.108 1.00 41.72 222 ARG C O 1
ATOM 3576 N N . LYS C 1 114 ? 40.000 44.991 74.060 1.00 40.46 223 LYS C N 1
ATOM 3577 C CA . LYS C 1 114 ? 38.700 44.521 73.585 1.00 37.97 223 LYS C CA 1
ATOM 3578 C C . LYS C 1 114 ? 38.647 42.999 73.669 1.00 37.54 223 LYS C C 1
ATOM 3579 O O . LYS C 1 114 ? 37.677 42.438 74.176 1.00 38.49 223 LYS C O 1
ATOM 3587 N N . ASN C 1 115 ? 39.703 42.326 73.221 1.00 35.38 224 ASN C N 1
ATOM 3588 C CA . ASN C 1 115 ? 39.706 40.863 73.244 1.00 33.25 224 ASN C CA 1
ATOM 3589 C C . ASN C 1 115 ? 39.775 40.287 74.643 1.00 31.51 224 ASN C C 1
ATOM 3590 O O . ASN C 1 115 ? 39.155 39.263 74.937 1.00 30.85 224 ASN C O 1
ATOM 3595 N N . SER C 1 116 ? 40.507 40.979 75.509 1.00 30.15 225 SER C N 1
ATOM 3596 C CA . SER C 1 116 ? 40.613 40.615 76.918 1.00 29.34 225 SER C CA 1
ATOM 3597 C C . SER C 1 116 ? 39.262 40.778 77.636 1.00 26.97 225 SER C C 1
ATOM 3598 O O . SER C 1 116 ? 38.892 39.925 78.410 1.00 28.38 225 SER C O 1
ATOM 3601 N N . ASP C 1 117 ? 38.552 41.871 77.361 1.00 27.91 226 ASP C N 1
ATOM 3602 C CA . ASP C 1 117 ? 37.177 42.113 77.839 1.00 29.07 226 ASP C CA 1
ATOM 3603 C C . ASP C 1 117 ? 36.191 41.012 77.438 1.00 28.82 226 ASP C C 1
ATOM 3604 O O . ASP C 1 117 ? 35.426 40.523 78.281 1.00 29.54 226 ASP C O 1
ATOM 3609 N N . ILE C 1 118 ? 36.237 40.606 76.166 1.00 27.38 227 ILE C N 1
ATOM 3610 C CA . ILE C 1 118 ? 35.387 39.517 75.651 1.00 26.51 227 ILE C CA 1
ATOM 3611 C C . ILE C 1 118 ? 35.573 38.175 76.368 1.00 27.13 227 ILE C C 1
ATOM 3612 O O . ILE C 1 118 ? 34.577 37.557 76.772 1.00 25.91 227 ILE C O 1
ATOM 3617 N N . LYS C 1 119 ? 36.830 37.731 76.534 1.00 26.80 228 LYS C N 1
ATOM 3618 C CA . LYS C 1 119 ? 37.114 36.450 77.190 1.00 26.61 228 LYS C CA 1
ATOM 3619 C C . LYS C 1 119 ? 36.639 36.474 78.626 1.00 25.48 228 LYS C C 1
ATOM 3620 O O . LYS C 1 119 ? 36.140 35.482 79.143 1.00 24.15 228 LYS C O 1
ATOM 3626 N N . ARG C 1 120 ? 36.836 37.616 79.272 1.00 27.24 229 ARG C N 1
ATOM 3627 C CA . ARG C 1 120 ? 36.465 37.802 80.662 1.00 27.69 229 ARG C CA 1
ATOM 3628 C C . ARG C 1 120 ? 34.938 37.857 80.809 1.00 27.38 229 ARG C C 1
ATOM 3629 O O . ARG C 1 120 ? 34.391 37.226 81.718 1.00 27.32 229 ARG C O 1
ATOM 3642 N N . LEU C 1 121 ? 34.264 38.573 79.903 1.00 26.30 230 LEU C N 1
ATOM 3643 C CA . LEU C 1 121 ? 32.790 38.556 79.837 1.00 26.99 230 LEU C CA 1
ATOM 3644 C C . LEU C 1 121 ? 32.202 37.158 79.656 1.00 27.64 230 LEU C C 1
ATOM 3645 O O . LEU C 1 121 ? 31.287 36.776 80.383 1.00 28.25 230 LEU C O 1
ATOM 3650 N N . LEU C 1 122 ? 32.739 36.405 78.697 1.00 28.08 231 LEU C N 1
ATOM 3651 C CA . LEU C 1 122 ? 32.252 35.065 78.406 1.00 27.86 231 LEU C CA 1
ATOM 3652 C C . LEU C 1 122 ? 32.536 34.117 79.558 1.00 29.46 231 LEU C C 1
ATOM 3653 O O . LEU C 1 122 ? 31.693 33.287 79.893 1.00 29.54 231 LEU C O 1
ATOM 3658 N N . THR C 1 123 ? 33.711 34.252 80.183 1.00 28.79 232 THR C N 1
ATOM 3659 C CA . THR C 1 123 ? 34.028 33.463 81.377 1.00 28.43 232 THR C CA 1
ATOM 3660 C C . THR C 1 123 ? 33.010 33.675 82.511 1.00 27.96 232 THR C C 1
ATOM 3661 O O . THR C 1 123 ? 32.510 32.700 83.085 1.00 26.78 232 THR C O 1
ATOM 3665 N N . LYS C 1 124 ? 32.698 34.932 82.827 1.00 26.71 233 LYS C N 1
ATOM 3666 C CA . LYS C 1 124 ? 31.736 35.232 83.909 1.00 29.01 233 LYS C CA 1
ATOM 3667 C C . LYS C 1 124 ? 30.296 34.773 83.588 1.00 27.31 233 LYS C C 1
ATOM 3668 O O . LYS C 1 124 ? 29.557 34.381 84.488 1.00 27.84 233 LYS C O 1
ATOM 3674 N N . LEU C 1 125 ? 29.929 34.827 82.305 1.00 26.26 234 LEU C N 1
ATOM 3675 C CA . LEU C 1 125 ? 28.601 34.451 81.804 1.00 25.41 234 LEU C CA 1
ATOM 3676 C C . LEU C 1 125 ? 28.282 32.978 82.044 1.00 25.48 234 LEU C C 1
ATOM 3677 O O . LEU C 1 125 ? 27.125 32.623 82.290 1.00 24.17 234 LEU C O 1
ATOM 3682 N N . LEU C 1 126 ? 29.294 32.119 81.953 1.00 22.99 235 LEU C N 1
ATOM 3683 C CA . LEU C 1 126 ? 29.081 30.676 82.107 1.00 23.64 235 LEU C CA 1
ATOM 3684 C C . LEU C 1 126 ? 28.687 30.241 83.529 1.00 23.84 235 LEU C C 1
ATOM 3685 O O . LEU C 1 126 ? 28.081 29.175 83.710 1.00 24.84 235 LEU C O 1
ATOM 3690 N N . VAL C 1 127 ? 29.051 31.037 84.535 1.00 23.31 236 VAL C N 1
ATOM 3691 C CA . VAL C 1 127 ? 28.908 30.603 85.928 1.00 24.18 236 VAL C CA 1
ATOM 3692 C C . VAL C 1 127 ? 27.428 30.393 86.222 1.00 24.76 236 VAL C C 1
ATOM 3693 O O . VAL C 1 127 ? 26.642 31.334 86.102 1.00 23.67 236 VAL C O 1
ATOM 3697 N N . GLY C 1 128 ? 27.059 29.154 86.560 1.00 24.48 237 GLY C N 1
ATOM 3698 C CA . GLY C 1 128 ? 25.694 28.840 86.965 1.00 26.08 237 GLY C CA 1
ATOM 3699 C C . GLY C 1 128 ? 24.808 28.512 85.779 1.00 27.55 237 GLY C C 1
ATOM 3700 O O . GLY C 1 128 ? 23.652 28.125 85.955 1.00 27.83 237 GLY C O 1
ATOM 3701 N N . ARG C 1 129 ? 25.361 28.654 84.570 1.00 26.87 238 ARG C N 1
ATOM 3702 C CA . ARG C 1 129 ? 24.635 28.392 83.314 1.00 27.47 238 ARG C CA 1
ATOM 3703 C C . ARG C 1 129 ? 25.589 28.078 82.135 1.00 27.69 238 ARG C C 1
ATOM 3704 O O . ARG C 1 129 ? 25.509 28.728 81.088 1.00 27.43 238 ARG C O 1
ATOM 3712 N N . PRO C 1 130 ? 26.487 27.081 82.293 1.00 27.81 239 PRO C N 1
ATOM 3713 C CA . PRO C 1 130 ? 27.506 26.860 81.251 1.00 27.40 239 PRO C CA 1
ATOM 3714 C C . PRO C 1 130 ? 26.946 26.546 79.860 1.00 27.03 239 PRO C C 1
ATOM 3715 O O . PRO C 1 130 ? 27.573 26.908 78.879 1.00 26.66 239 PRO C O 1
ATOM 3719 N N . THR C 1 131 ? 25.805 25.862 79.776 1.00 28.02 240 THR C N 1
ATOM 3720 C CA . THR C 1 131 ? 25.240 25.475 78.465 1.00 30.09 240 THR C CA 1
ATOM 3721 C C . THR C 1 131 ? 24.357 26.565 77.845 1.00 30.25 240 THR C C 1
ATOM 3722 O O . THR C 1 131 ? 23.697 26.314 76.854 1.00 30.84 240 THR C O 1
ATOM 3726 N N . LYS C 1 132 ? 24.373 27.774 78.407 1.00 31.45 241 LYS C N 1
ATOM 3727 C CA . LYS C 1 132 ? 23.471 28.850 77.974 1.00 32.45 241 LYS C CA 1
ATOM 3728 C C . LYS C 1 132 ? 24.147 30.003 77.241 1.00 30.88 241 LYS C C 1
ATOM 3729 O O . LYS C 1 132 ? 23.462 30.908 76.772 1.00 30.54 241 LYS C O 1
ATOM 3735 N N . TRP C 1 133 ? 25.479 29.983 77.148 1.00 29.20 242 TRP C N 1
ATOM 3736 C CA . TRP C 1 133 ? 26.213 31.066 76.484 1.00 26.81 242 TRP C CA 1
ATOM 3737 C C . TRP C 1 133 ? 25.763 31.345 75.038 1.00 26.65 242 TRP C C 1
ATOM 3738 O O . TRP C 1 133 ? 25.814 32.502 74.587 1.00 29.37 242 TRP C O 1
ATOM 3749 N N . TYR C 1 134 ? 25.331 30.307 74.323 1.00 25.37 243 TYR C N 1
ATOM 3750 C CA . TYR C 1 134 ? 24.932 30.465 72.920 1.00 25.97 243 TYR C CA 1
ATOM 3751 C C . TYR C 1 134 ? 23.719 31.386 72.820 1.00 25.79 243 TYR C C 1
ATOM 3752 O O . TYR C 1 134 ? 23.697 32.318 72.021 1.00 25.30 243 TYR C O 1
ATOM 3761 N N . ASP C 1 135 ? 22.711 31.116 73.648 1.00 26.72 244 ASP C N 1
ATOM 3762 C CA . ASP C 1 135 ? 21.505 31.929 73.694 1.00 27.02 244 ASP C CA 1
ATOM 3763 C C . ASP C 1 135 ? 21.754 33.380 74.066 1.00 24.55 244 ASP C C 1
ATOM 3764 O O . ASP C 1 135 ? 21.090 34.257 73.540 1.00 24.93 244 ASP C O 1
ATOM 3769 N N . LEU C 1 136 ? 22.722 33.631 74.948 1.00 21.72 245 LEU C N 1
ATOM 3770 C CA . LEU C 1 136 ? 23.041 35.000 75.407 1.00 20.33 245 LEU C CA 1
ATOM 3771 C C . LEU C 1 136 ? 24.069 35.773 74.581 1.00 18.29 245 LEU C C 1
ATOM 3772 O O . LEU C 1 136 ? 24.242 36.976 74.758 1.00 19.27 245 LEU C O 1
ATOM 3777 N N . LEU C 1 137 ? 24.731 35.085 73.656 1.00 17.96 246 LEU C N 1
ATOM 3778 C CA . LEU C 1 137 ? 25.755 35.699 72.802 1.00 15.46 246 LEU C CA 1
ATOM 3779 C C . LEU C 1 137 ? 25.314 37.001 72.105 1.00 16.91 246 LEU C C 1
ATOM 3780 O O . LEU C 1 137 ? 26.059 37.972 72.131 1.00 15.99 246 LEU C O 1
ATOM 3785 N N . PRO C 1 138 ? 24.074 37.052 71.523 1.00 17.44 247 PRO C N 1
ATOM 3786 C CA . PRO C 1 138 ? 23.652 38.322 70.934 1.00 16.16 247 PRO C CA 1
ATOM 3787 C C . PRO C 1 138 ? 23.632 39.529 71.887 1.00 15.90 247 PRO C C 1
ATOM 3788 O O . PRO C 1 138 ? 23.817 40.650 71.437 1.00 16.26 247 PRO C O 1
ATOM 3792 N N . VAL C 1 139 ? 23.402 39.300 73.184 1.00 17.38 248 VAL C N 1
ATOM 3793 C CA . VAL C 1 139 ? 23.393 40.351 74.202 1.00 18.60 248 VAL C CA 1
ATOM 3794 C C . VAL C 1 139 ? 24.839 40.764 74.572 1.00 18.04 248 VAL C C 1
ATOM 3795 O O . VAL C 1 139 ? 25.127 41.950 74.830 1.00 18.24 248 VAL C O 1
ATOM 3799 N N . VAL C 1 140 ? 25.735 39.783 74.624 1.00 17.66 249 VAL C N 1
ATOM 3800 C CA . VAL C 1 140 ? 27.160 40.076 74.848 1.00 17.14 249 VAL C CA 1
ATOM 3801 C C . VAL C 1 140 ? 27.649 41.064 73.791 1.00 15.87 249 VAL C C 1
ATOM 3802 O O . VAL C 1 140 ? 28.165 42.154 74.128 1.00 18.71 249 VAL C O 1
ATOM 3806 N N . GLN C 1 141 ? 27.407 40.729 72.524 1.00 16.70 250 GLN C N 1
ATOM 3807 C CA . GLN C 1 141 ? 27.790 41.602 71.404 1.00 15.92 250 GLN C CA 1
ATOM 3808 C C . GLN C 1 141 ? 27.144 42.982 71.506 1.00 17.89 250 GLN C C 1
ATOM 3809 O O . GLN C 1 141 ? 27.829 44.016 71.439 1.00 18.77 250 GLN C O 1
ATOM 3815 N N . LEU C 1 142 ? 25.816 43.004 71.674 1.00 18.98 251 LEU C N 1
ATOM 3816 C CA . LEU C 1 142 ? 25.079 44.267 71.835 1.00 18.14 251 LEU C CA 1
ATOM 3817 C C . LEU C 1 142 ? 25.630 45.089 72.992 1.00 18.15 251 LEU C C 1
ATOM 3818 O O . LEU C 1 142 ? 25.811 46.312 72.864 1.00 18.00 251 LEU C O 1
ATOM 3823 N N . ALA C 1 143 ? 25.887 44.442 74.130 1.00 16.74 252 ALA C N 1
ATOM 3824 C CA . ALA C 1 143 ? 26.451 45.200 75.245 1.00 18.84 252 ALA C CA 1
ATOM 3825 C C . ALA C 1 143 ? 27.855 45.716 74.936 1.00 18.53 252 ALA C C 1
ATOM 3826 O O . ALA C 1 143 ? 28.148 46.861 75.264 1.00 19.59 252 ALA C O 1
ATOM 3828 N N . LEU C 1 144 ? 28.701 44.897 74.296 1.00 17.42 253 LEU C N 1
ATOM 3829 C CA . LEU C 1 144 ? 30.071 45.339 73.899 1.00 17.09 253 LEU C CA 1
ATOM 3830 C C . LEU C 1 144 ? 30.098 46.548 72.976 1.00 16.95 253 LEU C C 1
ATOM 3831 O O . LEU C 1 144 ? 30.894 47.453 73.160 1.00 14.53 253 LEU C O 1
ATOM 3836 N N . ASN C 1 145 ? 29.210 46.564 71.982 1.00 16.19 254 ASN C N 1
ATOM 3837 C CA . ASN C 1 145 ? 29.213 47.639 70.994 1.00 16.91 254 ASN C CA 1
ATOM 3838 C C . ASN C 1 145 ? 28.472 48.878 71.411 1.00 17.49 254 ASN C C 1
ATOM 3839 O O . ASN C 1 145 ? 28.596 49.917 70.765 1.00 18.61 254 ASN C O 1
ATOM 3844 N N . ASN C 1 146 ? 27.723 48.786 72.512 1.00 18.28 255 ASN C N 1
ATOM 3845 C CA . ASN C 1 146 ? 26.927 49.912 72.960 1.00 19.55 255 ASN C CA 1
ATOM 3846 C C . ASN C 1 146 ? 27.285 50.431 74.369 1.00 23.10 255 ASN C C 1
ATOM 3847 O O . ASN C 1 146 ? 26.450 51.014 75.081 1.00 22.75 255 ASN C O 1
ATOM 3852 N N . THR C 1 147 ? 28.563 50.254 74.713 1.00 23.46 256 THR C N 1
ATOM 3853 C CA . THR C 1 147 ? 29.148 50.644 75.999 1.00 25.17 256 THR C CA 1
ATOM 3854 C C . THR C 1 147 ? 30.399 51.494 75.735 1.00 24.97 256 THR C C 1
ATOM 3855 O O . THR C 1 147 ? 31.178 51.180 74.844 1.00 23.27 256 THR C O 1
ATOM 3859 N N . TYR C 1 148 ? 30.577 52.557 76.510 1.00 26.96 257 TYR C N 1
ATOM 3860 C CA . TYR C 1 148 ? 31.689 53.492 76.327 1.00 29.55 257 TYR C CA 1
ATOM 3861 C C . TYR C 1 148 ? 33.028 52.919 76.811 1.00 31.30 257 TYR C C 1
ATOM 3862 O O . TYR C 1 148 ? 33.075 52.185 77.790 1.00 30.54 257 TYR C O 1
ATOM 3871 N N . SER C 1 149 ? 34.093 53.236 76.082 1.00 34.57 258 SER C N 1
ATOM 3872 C CA . SER C 1 149 ? 35.468 52.816 76.417 1.00 37.76 258 SER C CA 1
ATOM 3873 C C . SER C 1 149 ? 36.181 53.940 77.161 1.00 39.25 258 SER C C 1
ATOM 3874 O O . SER C 1 149 ? 35.804 55.108 77.007 1.00 39.41 258 SER C O 1
ATOM 3877 N N . PRO C 1 150 ? 37.220 53.600 77.960 1.00 41.47 259 PRO C N 1
ATOM 3878 C CA . PRO C 1 150 ? 37.916 54.614 78.764 1.00 42.02 259 PRO C CA 1
ATOM 3879 C C . PRO C 1 150 ? 38.281 55.898 78.017 1.00 42.73 259 PRO C C 1
ATOM 3880 O O . PRO C 1 150 ? 37.856 56.982 78.430 1.00 44.49 259 PRO C O 1
ATOM 3884 N N . VAL C 1 151 ? 39.037 55.795 76.929 1.00 42.59 260 VAL C N 1
ATOM 3885 C CA . VAL C 1 151 ? 39.554 57.006 76.273 1.00 42.72 260 VAL C CA 1
ATOM 3886 C C . VAL C 1 151 ? 38.560 57.629 75.290 1.00 41.15 260 VAL C C 1
ATOM 3887 O O . VAL C 1 151 ? 38.465 58.855 75.181 1.00 42.05 260 VAL C O 1
ATOM 3891 N N . LEU C 1 152 ? 37.801 56.791 74.598 1.00 39.37 261 LEU C N 1
ATOM 3892 C CA . LEU C 1 152 ? 36.957 57.293 73.511 1.00 38.16 261 LEU C CA 1
ATOM 3893 C C . LEU C 1 152 ? 35.689 58.020 73.978 1.00 36.17 261 LEU C C 1
ATOM 3894 O O . LEU C 1 152 ? 35.179 57.795 75.086 1.00 35.45 261 LEU C O 1
ATOM 3899 N N . LYS C 1 153 ? 35.227 58.922 73.123 1.00 34.60 262 LYS C N 1
ATOM 3900 C CA . LYS C 1 153 ? 34.047 59.734 73.367 1.00 32.85 262 LYS C CA 1
ATOM 3901 C C . LYS C 1 153 ? 32.758 59.060 72.876 1.00 30.31 262 LYS C C 1
ATOM 3902 O O . LYS C 1 153 ? 31.667 59.538 73.171 1.00 28.75 262 LYS C O 1
ATOM 3908 N N . TYR C 1 154 ? 32.895 57.941 72.155 1.00 28.38 263 TYR C N 1
ATOM 3909 C CA . TYR C 1 154 ? 31.762 57.273 71.505 1.00 26.70 263 TYR C CA 1
ATOM 3910 C C . TYR C 1 154 ? 31.855 55.769 71.632 1.00 25.85 263 TYR C C 1
ATOM 3911 O O . TYR C 1 154 ? 32.943 55.208 71.844 1.00 26.19 263 TYR C O 1
ATOM 3920 N N . THR C 1 155 ? 30.706 55.109 71.506 1.00 22.79 264 THR C N 1
ATOM 3921 C CA . THR C 1 155 ? 30.652 53.660 71.525 1.00 2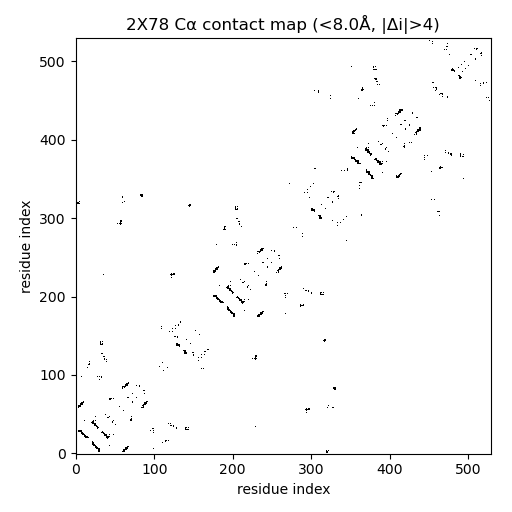0.32 264 THR C CA 1
ATOM 3922 C C . THR C 1 155 ? 31.076 53.128 70.165 1.00 18.79 264 THR C C 1
ATOM 3923 O O . THR C 1 155 ? 31.060 53.875 69.166 1.00 18.47 264 THR C O 1
ATOM 3927 N N . PRO C 1 156 ? 31.455 51.836 70.098 1.00 18.83 265 PRO C N 1
ATOM 3928 C CA . PRO C 1 156 ? 31.779 51.285 68.777 1.00 18.51 265 PRO C CA 1
ATOM 3929 C C . PRO C 1 156 ? 30.602 51.352 67.772 1.00 19.29 265 PRO C C 1
ATOM 3930 O O . PRO C 1 156 ? 30.809 51.642 66.573 1.00 18.89 265 PRO C O 1
ATOM 3934 N N . HIS C 1 157 ? 29.376 51.121 68.250 1.00 19.55 266 HIS C N 1
ATOM 3935 C CA . HIS C 1 157 ? 28.171 51.251 67.401 1.00 18.21 266 HIS C CA 1
ATOM 3936 C C . HIS C 1 157 ? 28.072 52.669 66.837 1.00 19.15 266 HIS C C 1
ATOM 3937 O O . HIS C 1 157 ? 27.830 52.863 65.627 1.00 19.19 266 HIS C O 1
ATOM 3944 N N . GLN C 1 158 ? 28.245 53.669 67.701 1.00 17.69 267 GLN C N 1
ATOM 3945 C CA . GLN C 1 158 ? 28.127 55.069 67.262 1.00 20.63 267 GLN C CA 1
ATOM 3946 C C . GLN C 1 158 ? 29.149 55.417 66.164 1.00 22.85 267 GLN C C 1
ATOM 3947 O O . GLN C 1 158 ? 28.852 56.176 65.234 1.00 24.31 267 GLN C O 1
ATOM 3953 N N . LEU C 1 159 ? 30.354 54.866 66.294 1.00 24.15 268 LEU C N 1
ATOM 3954 C CA . LEU C 1 159 ? 31.447 55.091 65.355 1.00 26.54 268 LEU C CA 1
ATOM 3955 C C . LEU C 1 159 ? 31.238 54.393 64.020 1.00 27.24 268 LEU C C 1
ATOM 3956 O O . LEU C 1 159 ? 31.705 54.889 63.001 1.00 29.24 268 LEU C O 1
ATOM 3961 N N . LEU C 1 160 ? 30.556 53.242 64.023 1.00 28.72 269 LEU C N 1
ATOM 3962 C CA . LEU C 1 160 ? 30.277 52.509 62.780 1.00 29.73 269 LEU C CA 1
ATOM 3963 C C . LEU C 1 160 ? 29.067 53.064 62.036 1.00 31.49 269 LEU C C 1
ATOM 3964 O O . LEU C 1 160 ? 29.095 53.194 60.813 1.00 31.36 269 LEU C O 1
ATOM 3969 N N . PHE C 1 161 ? 28.007 53.387 62.776 1.00 31.93 270 PHE C N 1
ATOM 3970 C CA . PHE C 1 161 ? 26.725 53.777 62.183 1.00 33.53 270 PHE C CA 1
ATOM 3971 C C . PHE C 1 161 ? 26.530 55.285 62.174 1.00 37.69 270 PHE C C 1
ATOM 3972 O O . PHE C 1 161 ? 25.416 55.769 61.966 1.00 38.68 270 PHE C O 1
ATOM 3980 N N . GLY C 1 162 ? 27.608 56.025 62.417 1.00 42.21 271 GLY C N 1
ATOM 3981 C CA . GLY C 1 162 ? 27.551 57.484 62.471 1.00 47.05 271 GLY C CA 1
ATOM 3982 C C . GLY C 1 162 ? 26.993 58.023 63.773 1.00 51.32 271 GLY C C 1
ATOM 3983 O O . GLY C 1 162 ? 26.023 57.481 64.329 1.00 51.37 271 GLY C O 1
ATOM 3984 N N . ILE C 1 163 ? 27.616 59.089 64.271 1.00 55.83 272 ILE C N 1
ATOM 3985 C CA . ILE C 1 163 ? 27.114 59.805 65.446 1.00 60.22 272 ILE C CA 1
ATOM 3986 C C . ILE C 1 163 ? 25.783 60.505 65.115 1.00 63.09 272 ILE C C 1
ATOM 3987 O O . ILE C 1 163 ? 24.831 60.438 65.901 1.00 64.17 272 ILE C O 1
ATOM 3992 N N . ASP C 1 164 ? 25.724 61.141 63.941 1.00 65.87 273 ASP C N 1
ATOM 3993 C CA . ASP C 1 164 ? 24.615 62.036 63.555 1.00 68.28 273 ASP C CA 1
ATOM 3994 C C . ASP C 1 164 ? 23.303 61.318 63.201 1.00 69.45 273 ASP C C 1
ATOM 3995 O O . ASP C 1 164 ? 22.219 61.788 63.558 1.00 69.58 273 ASP C O 1
ATOM 4000 N N . SER C 1 165 ? 23.408 60.190 62.498 1.00 70.84 274 SER C N 1
ATOM 4001 C CA . SER C 1 165 ? 22.239 59.431 62.047 1.00 72.18 274 SER C CA 1
ATOM 4002 C C . SER C 1 165 ? 21.443 58.817 63.203 1.00 72.64 274 SER C C 1
ATOM 4003 O O . SER C 1 165 ? 21.995 58.557 64.278 1.00 72.75 274 SER C O 1
ATOM 4006 N N . ASN C 1 166 ? 20.146 58.602 62.973 1.00 72.99 275 ASN C N 1
ATOM 4007 C CA . ASN C 1 166 ? 19.262 58.017 63.983 1.00 73.03 275 ASN C CA 1
ATOM 4008 C C . ASN C 1 166 ? 19.520 56.524 64.212 1.00 72.41 275 ASN C C 1
ATOM 4009 O O . ASN C 1 166 ? 19.762 55.754 63.274 1.00 72.32 275 ASN C O 1
ATOM 4014 N N . THR C 1 167 ? 19.462 56.141 65.481 1.00 71.53 276 THR C N 1
ATOM 4015 C CA . THR C 1 167 ? 19.814 54.806 65.950 1.00 70.76 276 THR C CA 1
ATOM 4016 C C . THR C 1 167 ? 18.805 53.726 65.509 1.00 69.77 276 THR C C 1
ATOM 4017 O O . THR C 1 167 ? 17.607 54.009 65.390 1.00 70.06 276 THR C O 1
ATOM 4021 N N . PRO C 1 168 ? 19.288 52.487 65.250 1.00 68.11 277 PRO C N 1
ATOM 4022 C CA . PRO C 1 168 ? 18.370 51.341 65.183 1.00 66.68 277 PRO C CA 1
ATOM 4023 C C . PRO C 1 168 ? 17.666 50.975 66.522 1.00 65.41 277 PRO C C 1
ATOM 4024 O O . PRO C 1 168 ? 16.908 49.998 66.563 1.00 65.46 277 PRO C O 1
ATOM 4028 N N . PHE C 1 169 ? 17.900 51.752 67.586 1.00 63.36 278 PHE C N 1
ATOM 4029 C CA . PHE C 1 169 ? 17.285 51.497 68.899 1.00 61.85 278 PHE C CA 1
ATOM 4030 C C . PHE C 1 169 ? 16.094 52.424 69.208 1.00 60.78 278 PHE C C 1
ATOM 4031 O O . PHE C 1 169 ? 16.185 53.646 69.062 1.00 59.52 278 PHE C O 1
ATOM 4039 N N . ALA C 1 170 ? 14.985 51.827 69.641 1.00 59.91 279 ALA C N 1
ATOM 4040 C CA . ALA C 1 170 ? 13.847 52.584 70.168 1.00 58.86 279 ALA C CA 1
ATOM 4041 C C . ALA C 1 170 ? 14.185 53.105 71.566 1.00 58.06 279 ALA C C 1
ATOM 4042 O O . ALA C 1 170 ? 13.969 54.278 71.878 1.00 57.90 279 ALA C O 1
ATOM 4044 N N . ASN C 1 171 ? 14.739 52.219 72.391 1.00 56.99 280 ASN C N 1
ATOM 4045 C CA . ASN C 1 171 ? 15.077 52.517 73.779 1.00 55.89 280 ASN C CA 1
ATOM 4046 C C . ASN C 1 171 ? 16.595 52.393 73.988 1.00 54.90 280 ASN C C 1
ATOM 4047 O O . ASN C 1 171 ? 17.124 51.285 74.107 1.00 54.49 280 ASN C O 1
ATOM 4052 N N . GLN C 1 172 ? 17.286 53.534 74.023 1.00 53.89 281 GLN C N 1
ATOM 4053 C CA . GLN C 1 172 ? 18.754 53.568 74.117 1.00 53.27 281 GLN C CA 1
ATOM 4054 C C . GLN C 1 172 ? 19.348 53.128 75.466 1.00 51.59 281 GLN C C 1
ATOM 4055 O O . GLN C 1 172 ? 20.557 52.937 75.576 1.00 51.39 281 GLN C O 1
ATOM 4061 N N . ASP C 1 173 ? 18.492 52.966 76.474 1.00 49.63 282 ASP C N 1
ATOM 4062 C CA . ASP C 1 173 ? 18.900 52.602 77.832 1.00 46.92 282 ASP C CA 1
ATOM 4063 C C . ASP C 1 173 ? 18.912 51.075 78.037 1.00 44.72 282 ASP C C 1
ATOM 4064 O O . ASP C 1 173 ? 19.871 50.527 78.583 1.00 45.16 282 ASP C O 1
ATOM 4069 N N . THR C 1 174 ? 17.848 50.403 77.593 1.00 40.89 283 THR C N 1
ATOM 4070 C CA . THR C 1 174 ? 17.716 48.945 77.682 1.00 37.56 283 THR C CA 1
ATOM 4071 C C . THR C 1 174 ? 18.259 48.262 76.424 1.00 35.36 283 THR C C 1
ATOM 4072 O O . THR C 1 174 ? 18.327 47.033 76.361 1.00 32.34 283 THR C O 1
ATOM 4076 N N . LEU C 1 175 ? 18.599 49.067 75.417 1.00 34.50 284 LEU C N 1
ATOM 4077 C CA . LEU C 1 175 ? 19.013 48.560 74.101 1.00 36.10 284 LEU C CA 1
ATOM 4078 C C . LEU C 1 175 ? 17.898 47.675 73.509 1.00 36.46 284 LEU C C 1
ATOM 4079 O O . LEU C 1 175 ? 18.158 46.709 72.793 1.00 35.92 284 LEU C O 1
ATOM 4084 N N . ASP C 1 176 ? 16.648 48.039 73.832 1.00 38.05 285 ASP C N 1
ATOM 4085 C CA . ASP C 1 176 ? 15.435 47.293 73.455 1.00 38.06 285 ASP C CA 1
ATOM 4086 C C . ASP C 1 176 ? 15.369 45.855 73.966 1.00 37.94 285 ASP C C 1
ATOM 4087 O O . ASP C 1 176 ? 14.622 45.032 73.414 1.00 38.54 285 ASP C O 1
ATOM 4092 N N . LEU C 1 177 ? 16.128 45.545 75.013 1.00 36.40 286 LEU C N 1
ATOM 4093 C CA . LEU C 1 177 ? 16.052 44.215 75.614 1.00 35.99 286 LEU C CA 1
ATOM 4094 C C . LEU C 1 177 ? 14.817 44.137 76.515 1.00 35.84 286 LEU C C 1
ATOM 4095 O O . LEU C 1 177 ? 14.391 45.137 77.069 1.00 36.95 286 LEU C O 1
ATOM 4100 N N . THR C 1 178 ? 14.258 42.937 76.625 1.00 36.38 287 THR C N 1
ATOM 4101 C CA . THR C 1 178 ? 12.950 42.688 77.227 1.00 37.92 287 THR C CA 1
ATOM 4102 C C . THR C 1 178 ? 13.012 41.463 78.148 1.00 37.26 287 THR C C 1
ATOM 4103 O O . THR C 1 178 ? 12.556 41.521 79.288 1.00 37.39 287 THR C O 1
ATOM 4107 N N . ARG C 1 179 ? 13.574 40.364 77.647 1.00 36.88 288 ARG C N 1
ATOM 4108 C CA . ARG C 1 179 ? 13.790 39.172 78.455 1.00 38.44 288 ARG C CA 1
ATOM 4109 C C . ARG C 1 179 ? 14.621 39.533 79.687 1.00 38.63 288 ARG C C 1
ATOM 4110 O O . ARG C 1 179 ? 15.634 40.239 79.584 1.00 38.89 288 ARG C O 1
ATOM 4118 N N . GLU C 1 180 ? 14.173 39.054 80.844 1.00 38.41 289 GLU C N 1
ATOM 4119 C CA . GLU C 1 180 ? 14.763 39.413 82.129 1.00 38.96 289 GLU C CA 1
ATOM 4120 C C . GLU C 1 180 ? 16.249 39.038 82.265 1.00 37.83 289 GLU C C 1
ATOM 4121 O O . GLU C 1 180 ? 17.044 39.860 82.712 1.00 37.12 289 GLU C O 1
ATOM 4127 N N . GLU C 1 181 ? 16.607 37.811 81.890 1.00 36.99 290 GLU C N 1
ATOM 4128 C CA . GLU C 1 181 ? 18.009 37.354 81.913 1.00 36.99 290 GLU C CA 1
ATOM 4129 C C . GLU C 1 181 ? 18.905 38.131 80.931 1.00 36.30 290 GLU C C 1
ATOM 4130 O O . GLU C 1 181 ? 20.122 38.207 81.126 1.00 36.80 290 GLU C O 1
ATOM 4136 N N . GLU C 1 182 ? 18.301 38.702 79.886 1.00 34.43 291 GLU C N 1
ATOM 4137 C CA . GLU C 1 182 ? 19.022 39.543 78.921 1.00 32.34 291 GLU C CA 1
ATOM 4138 C C . GLU C 1 182 ? 19.282 40.962 79.498 1.00 32.32 291 GLU C C 1
ATOM 4139 O O . GLU C 1 182 ? 20.423 41.458 79.444 1.00 31.21 291 GLU C O 1
ATOM 4145 N N . LEU C 1 183 ? 18.244 41.587 80.073 1.00 30.31 292 LEU C N 1
ATOM 4146 C CA . LEU C 1 183 ? 18.380 42.874 80.790 1.00 29.93 292 LEU C CA 1
ATOM 4147 C C . LEU C 1 183 ? 19.343 42.765 81.968 1.00 29.61 292 LEU C C 1
ATOM 4148 O O . LEU C 1 183 ? 20.081 43.706 82.280 1.00 29.41 292 LEU C O 1
ATOM 4153 N N . SER C 1 184 ? 19.310 41.603 82.610 1.00 29.53 293 SER C N 1
ATOM 4154 C CA . SER C 1 184 ? 20.153 41.283 83.748 1.00 31.72 293 SER C CA 1
ATOM 4155 C C . SER C 1 184 ? 21.608 41.068 83.328 1.00 30.70 293 SER C C 1
ATOM 4156 O O . SER C 1 184 ? 22.523 41.516 84.021 1.00 31.22 293 SER C O 1
ATOM 4159 N N . LEU C 1 185 ? 21.809 40.374 82.203 1.00 30.12 294 LEU C N 1
ATOM 4160 C CA . LEU C 1 185 ? 23.138 40.207 81.603 1.00 28.96 294 LEU C CA 1
ATOM 4161 C C . LEU C 1 185 ? 23.730 41.568 81.211 1.00 28.52 294 LEU C C 1
ATOM 4162 O O . LEU C 1 185 ? 24.891 41.845 81.509 1.00 27.85 294 LEU C O 1
ATOM 4167 N N . LEU C 1 186 ? 22.931 42.413 80.558 1.00 27.74 295 LEU C N 1
ATOM 4168 C CA . LEU C 1 186 ? 23.397 43.739 80.162 1.00 28.34 295 LEU C CA 1
ATOM 4169 C C . LEU C 1 186 ? 23.856 44.529 81.387 1.00 29.31 295 LEU C C 1
ATOM 4170 O O . LEU C 1 186 ? 24.902 45.193 81.346 1.00 29.76 295 LEU C O 1
ATOM 4175 N N . GLN C 1 187 ? 23.082 44.451 82.473 1.00 30.41 296 GLN C N 1
ATOM 4176 C CA . GLN C 1 187 ? 23.512 45.007 83.764 1.00 31.06 296 GLN C CA 1
ATOM 4177 C C . GLN C 1 187 ? 24.846 44.428 84.253 1.00 28.79 296 GLN C C 1
ATOM 4178 O O . GLN C 1 187 ? 25.722 45.177 84.617 1.00 28.45 296 GLN C O 1
ATOM 4184 N N . GLU C 1 188 ? 24.977 43.103 84.242 1.00 28.69 297 GLU C N 1
ATOM 4185 C CA . GLU C 1 188 ? 26.224 42.399 84.589 1.00 29.32 297 GLU C CA 1
ATOM 4186 C C . GLU C 1 188 ? 27.433 42.839 83.752 1.00 28.98 297 GLU C C 1
ATOM 4187 O O . GLU C 1 188 ? 28.515 43.136 84.297 1.00 30.14 297 GLU C O 1
ATOM 4193 N N . ILE C 1 189 ? 27.249 42.897 82.430 1.00 27.62 298 ILE C N 1
ATOM 4194 C CA . ILE C 1 189 ? 28.312 43.309 81.514 1.00 25.26 298 ILE C CA 1
ATOM 4195 C C . ILE C 1 189 ? 28.752 44.759 81.755 1.00 26.10 298 ILE C C 1
ATOM 4196 O O . ILE C 1 189 ? 29.958 45.039 81.891 1.00 24.58 298 ILE C O 1
ATOM 4201 N N . ARG C 1 190 ? 27.773 45.672 81.814 1.00 25.58 299 ARG C N 1
ATOM 4202 C CA . ARG C 1 190 ? 28.015 47.081 82.159 1.00 27.30 299 ARG C CA 1
ATOM 4203 C C . ARG C 1 190 ? 28.769 47.237 83.499 1.00 27.89 299 ARG C C 1
ATOM 4204 O O . ARG C 1 190 ? 29.643 48.095 83.622 1.00 26.92 299 ARG C O 1
ATOM 4215 N N . THR C 1 191 ? 28.421 46.402 84.486 1.00 28.69 300 THR C N 1
ATOM 4216 C CA . THR C 1 191 ? 29.140 46.367 85.763 1.00 30.00 300 THR C CA 1
ATOM 4217 C C . THR C 1 191 ? 30.598 45.884 85.607 1.00 29.85 300 THR C C 1
ATOM 4218 O O . THR C 1 191 ? 31.513 46.515 86.144 1.00 28.95 300 THR C O 1
ATOM 4222 N N . SER C 1 192 ? 30.811 44.800 84.858 1.00 30.02 301 SER C N 1
ATOM 4223 C CA . SER C 1 192 ? 32.174 44.348 84.530 1.00 31.59 301 SER C CA 1
ATOM 4224 C C . SER C 1 192 ? 33.012 45.420 83.832 1.00 32.86 301 SER C C 1
ATOM 4225 O O . SER C 1 192 ? 34.156 45.639 84.212 1.00 33.89 301 SER C O 1
ATOM 4228 N N . LEU C 1 193 ? 32.447 46.084 82.824 1.00 33.04 302 LEU C N 1
ATOM 4229 C CA . LEU C 1 193 ? 33.218 47.009 81.984 1.00 33.27 302 LEU C CA 1
ATOM 4230 C C . LEU C 1 193 ? 33.425 48.409 82.578 1.00 33.53 302 LEU C C 1
ATOM 4231 O O . LEU C 1 193 ? 34.377 49.103 82.212 1.00 32.85 302 LEU C O 1
ATOM 4236 N N . TYR C 1 194 ? 32.533 48.829 83.470 1.00 35.47 303 TYR C N 1
ATOM 4237 C CA . TYR C 1 194 ? 32.539 50.207 83.992 1.00 36.40 303 TYR C CA 1
ATOM 4238 C C . TYR C 1 194 ? 33.237 50.387 85.356 1.00 38.92 303 TYR C C 1
ATOM 4239 O O . TYR C 1 194 ? 33.862 51.418 85.594 1.00 38.11 303 TYR C O 1
ATOM 4248 N N . HIS C 1 195 ? 33.122 49.411 86.254 1.00 42.34 304 HIS C N 1
ATOM 4249 C CA . HIS C 1 195 ? 33.934 49.445 87.473 1.00 46.72 304 HIS C CA 1
ATOM 4250 C C . HIS C 1 195 ? 35.439 49.412 87.110 1.00 49.35 304 HIS C C 1
ATOM 4251 O O . HIS C 1 195 ? 36.143 50.416 87.312 1.00 50.33 304 HIS C O 1
ATOM 4258 N N . PRO C 1 196 ? 35.928 48.277 86.557 1.00 51.20 305 PRO C N 1
ATOM 4259 C CA . PRO C 1 196 ? 37.266 48.215 85.932 1.00 52.79 305 PRO C CA 1
ATOM 4260 C C . PRO C 1 196 ? 37.383 49.071 84.662 1.00 54.40 305 PRO C C 1
ATOM 4261 O O . PRO C 1 196 ? 38.400 49.004 83.949 1.00 55.18 305 PRO C O 1
#

B-factor: mean 36.42, std 14.02, range [10.47, 89.3]

Solvent-accessible surface area: 24776 Å² total; per-residue (Å²): 142,89,22,1,30,53,0,4,5,42,24,5,35,92,10,62,101,11,116,39,18,55,35,0,0,7,0,2,1,1,48,0,2,1,0,19,4,10,34,7,113,39,54,38,20,63,18,0,23,78,11,0,15,35,4,0,5,20,0,4,0,56,32,1,19,5,62,109,29,89,4,4,68,33,82,81,0,49,114,29,2,172,87,11,37,8,113,32,56,73,45,180,110,136,36,74,187,26,36,59,86,20,62,145,14,0,26,111,0,0,87,54,25,67,114,73,0,21,65,11,6,14,18,0,4,5,0,17,1,17,4,104,15,63,95,30,143,81,16,8,43,70,36,13,30,54,139,171,86,22,123,20,114,104,136,48,24,92,38,0,2,118,45,0,89,61,46,57,96,128,178,177,101,131,50,17,15,42,0,43,7,34,30,8,38,95,21,46,85,0,112,38,19,56,36,0,0,0,0,0,0,19,69,3,11,1,0,16,3,12,27,9,112,44,57,36,19,65,19,0,26,77,13,0,23,32,3,3,4,21,20,57,1,151,15,1,36,5,67,128,27,88,4,4,64,35,83,82,0,48,113,16,2,160,86,69,64,9,112,32,59,73,53,125,177,72,27,110,164,26,27,64,30,0,100,85,7,0,87,112,5,30,122,80,39,60,84,87,0,12,63,0,5,5,0,0,3,1,0,3,2,12,5,21,26,119,134,76,127,63,5,4,9,26,45,13,26,43,128,31,13,52,69,88,52,40,3,18,4,88,69,139,33,7,61,46,4,10,91,80,5,37,51,24,40,14,120,179,104,131,41,12,32,57,0,44,5,36,29,12,18,6,14,5,61,1,118,45,52,18,7,0,0,0,0,0,0,10,60,3,3,14,0,29,12,39,40,6,118,38,56,36,18,64,19,0,24,144,12,0,65,98,6,5,95,132,37,66,0,105,30,2,34,4,68,115,28,84,5,4,61,37,82,80,1,50,111,26,1,172,155,80,60,8,119,32,45,73,60,180,147,65,74,62,20,98,64,9,22,46,26,0,66,94,8,1,28,110,3,10,54,19,33,3,66,98,0,66,77,4,4,94,4,0,42,43,0,2,2,14,6,108,18,129,134,71,172,82,3,7,17,54,40,42,100,37,92,147,66,143,49,91,29,102,69,102,114,33,9,65,23,121,138,150,41,42,64,49,4,6,116,78,4,45,67,17,36,105,151,129

Nearest PDB structures (foldseek):
  2x78-assembly1_B  TM=1.006E+00  e=1.889E-35  Human spumaretrovirus
  2x6n-assembly3_C  TM=9.406E-01  e=6.779E-30  Human spumaretrovirus
  2x74-assembly3_F  TM=9.452E-01  e=3.000E-29  Human spumaretrovirus
  2x74-assembly1_C  TM=9.203E-01  e=6.899E-29  Human spumaretrovirus
  2x78-assembly1_A  TM=9.172E-01  e=3.053E-28  Human spumaretrovirus

Organism: Human spumaretrovirus (NCBI:txid11963)

GO terms:
  GO:0042802 identical protein binding (F, IPI)

Secondary structure (DSSP, 8-state):
--TTSEEEEEEE---S-BTTB-EEEEEEETTT--EEEEEESSS-HHHHHHHHHHHTTT---SEEEE-S-HHHHSHHHHHHHHHHTPEEEE---HHHHHHHHHHHHHHHHHHT-TTTTTTTHHHHHHHHHTS-BTTTTB-HHHHHH---TT---SHHHHHHHHHHHHHHH--/---TTSEEEEEEE-----BTTB-EEEEEEETTT--EEEEEESSS-HHHHHHHHHHHTTT---SEEEE-S-TTTSSHHHHHHHHHHTPEEEE----HHHHHHHHHHHHHHHHTT-GGGHHHHHHHHHHHHHTS--SS-SS-HHHHHH----S-TTTTT--SHHHHHHHHHHHHHHH-/---TTSEEEEEEE---S-BTTB-EEEEEEETTT--EEEEEESSS-HHHHHHHHHHHTTT---SEEEE-S-HHHHSHHHHHHHHHHTPEEEE----THHHHHHHHHHHHHHHHTTT-GGGHHHHHHHHHHHHHTS--SS-SS-HHHHHS-SSSPPS-S-TTTTT--SHHHHHHHHHHHHHHH--

Radius of gyration: 26.5 Å; Cα contacts (8 Å, |Δi|>4): 867; chains: 3; bounding box: 56×67×82 Å

InterPro domains:
  IPR000477 Reverse transcriptase domain [PF00078] (205-363)
  IPR000477 Reverse transcriptase domain [PS50878] (186-363)
  IPR001584 Integrase, catalytic core [PF00665] (870-965)
  IPR001584 Integrase, catalytic core [PS50994] (868-1024)
  IPR001641 Spumavirus aspartic protease A9 [PF03539] (14-176)
  IPR001641 Spumavirus aspartic protease A9 [PR00920] (14-34)
  IPR001641 Spumavirus aspartic protease A9 [PR00920] (36-56)
  IPR001641 Spumavirus aspartic protease A9 [PR00920] (59-80)
  IPR001641 Spumavirus aspartic protease A9 [PR00920] (84-105)
  IPR001641 Spumavirus aspartic protease A9 [PR00920] (107-128)
  IPR001641 Spumavirus aspartic protease A9 [PR00920] (132-152)
  IPR001641 Spumavirus aspartic protease A9 [PR00920] (155-176)
  IPR001641 Spumavirus aspartic protease A9 [PS51531] (1-143)
  IPR002156 Ribonuclease H domain [PF00075] (595-747)
  IPR002156 Ribonuclease H domain [PS50879] (590-748)
  IPR012337 Ribonuclease H-like superfamily [SSF53098] (595-746)
  IPR012337 Ribonuclease H-like superfamily [SSF53098] (868-1018)
  IPR021109 Aspartic peptidase domain superfamily [G3DSA:2.40.70.10] (1-104)
  IPR036397 Ribonuclease H superfamily [G3DSA:3.30.420.10] (589-751)
  IPR036397 Ribonuclease H superfamily [G3DSA:3.30.420.10] (874-1007)

Sequence (530 aa):
QKPFDKFFIDYIGPLPPSQGYLYVLVVVDGMTGFTWLYPTKAPSTSATVKSLNVLTSIAIPRVIHSDQGAAFTSSTFAEWAKERGIHLEFSTSKVERKNSDIKRLLTKLLVGRPTKWYDLLPVVQLALNNTYSPVLKYTPHQLLFGIDTLDLTREEELSLLQEIRTSLYHPPQKPFDKFFIDYIGPLPPSQGYLYVLVVVDGMTGFTWLYPTKAPSTSATVKSLNVLTSIAIPRVIHSDQGAAFTSSTFAEWAKERGIHLEFSTPKVERKNSDIKRLLTKLLVGRPTKWYDLLPVVQLALNNTYSPVLKYTPHQLLFGIPFANQDTLDLTREEELSLLQEIRTSLYHPQKPFDKFFIDYIGPLPPSQGYLYVLVVVDGMTGFTWLYPTKAPSTSATVKSLNVLTSIAIPRVIHSDQGAAFTSSTFAEWAKERGIHLEFSTSGSKVERKNSDIKRLLTKLLVGRPTKWYDLLPVVQLALNNTYSPVLKYTPHQLLFGIDSNTPFANQDTLDLTREEELSLLQEIRTSLYHP

CATH classification: 3.30.420.10

Foldseek 3Di:
DAWLQEKEWDKDFQAQDDPQWGIWIWIATQPLRQIDIDTDNDLALVSVLVVVVVVCVVPHYQEYEYEPDPNCVDVSNVVSQVVSNHHYDYPVPPSVVSVVLVVVLLNCLQNVPRHCNVVCVVLLNVLQQQDDAPSNNHRSCCSRPHNVSLPDDDPVSVVSNVSNCCSRPPD/DDDWLQEKEWDKDFQFPAAVLWGIWIWIATPPLRQIDTDTDNDLALVSVLVVVVVVCVVPHYQEYEYEPPPNCPDPSNVVSCVVSNHHYHYDDPNNVVSVVLLNVLLVVVCVPPRNCCVVQVVLVSVLQQLADADPDDHGSVCRRVPVPAPDSPQSVDDDPVSSVSSVVSNVSRVD/DDDWLQEKEWDKDAQFPAAPLWGIWIWIATPPLRQIDIDTHNDPALVSVLVVVVVVCVVPHHQEYEYEPDPSCVDVVNVVSCVVSNHHYDYDVPDCSNVVLVVLLNVLLVVVCVPPRNCCVVQVVLSSVLQQLADADPDPHGSVCRRVDVPDDDPAPDSPQSPDDDPVSSVSSVVSNVSRPVD